Protein AF-A0A7S2AWZ8-F1 (afdb_monomer)

Mean predicted aligned error: 15.67 Å

Structure (mmCIF, N/CA/C/O backbone):
data_AF-A0A7S2AWZ8-F1
#
_entry.id   AF-A0A7S2AWZ8-F1
#
loop_
_atom_site.group_PDB
_atom_site.id
_atom_site.type_symbol
_atom_site.label_atom_id
_atom_site.label_alt_id
_atom_site.label_comp_id
_atom_site.label_asym_id
_atom_site.label_entity_id
_atom_site.label_seq_id
_atom_site.pdbx_PDB_ins_code
_atom_site.Cartn_x
_atom_site.Cartn_y
_atom_site.Cartn_z
_atom_site.occupancy
_atom_site.B_iso_or_equiv
_atom_site.auth_seq_id
_atom_site.auth_comp_id
_atom_site.auth_asym_id
_atom_site.auth_atom_id
_atom_site.pdbx_PDB_model_num
ATOM 1 N N . MET A 1 1 ? -6.004 -10.519 -21.416 1.00 31.47 1 MET A N 1
ATOM 2 C CA . MET A 1 1 ? -5.889 -9.151 -21.969 1.00 31.47 1 MET A CA 1
ATOM 3 C C . MET A 1 1 ? -4.428 -8.918 -22.309 1.00 31.47 1 MET A C 1
ATOM 5 O O . MET A 1 1 ? -3.603 -9.069 -21.420 1.00 31.47 1 MET A O 1
ATOM 9 N N . ALA A 1 2 ? -4.086 -8.626 -23.566 1.00 41.12 2 ALA A N 1
ATOM 10 C CA . ALA A 1 2 ? -2.727 -8.207 -23.896 1.00 41.12 2 ALA A CA 1
ATOM 11 C C . ALA A 1 2 ? -2.499 -6.837 -23.246 1.00 41.12 2 ALA A C 1
ATOM 13 O O . ALA A 1 2 ? -3.170 -5.872 -23.592 1.00 41.12 2 ALA A O 1
ATOM 14 N N . THR A 1 3 ? -1.600 -6.763 -22.271 1.00 52.62 3 THR A N 1
ATOM 15 C CA . THR A 1 3 ? -1.311 -5.540 -21.504 1.00 52.62 3 THR A CA 1
ATOM 16 C C . THR A 1 3 ? -0.682 -4.429 -22.352 1.00 52.62 3 THR A C 1
ATOM 18 O O . THR A 1 3 ? -0.504 -3.325 -21.852 1.00 52.62 3 THR A O 1
ATOM 21 N N . GLY A 1 4 ? -0.333 -4.706 -23.618 1.00 61.78 4 GLY A N 1
ATOM 22 C CA . GLY A 1 4 ? 0.264 -3.750 -24.558 1.00 61.78 4 GLY A CA 1
ATOM 23 C C . GLY A 1 4 ? 1.639 -3.224 -24.136 1.00 61.78 4 GLY A C 1
ATOM 24 O O . GLY A 1 4 ? 2.171 -2.333 -24.787 1.00 61.78 4 GLY A O 1
ATOM 25 N N . PHE A 1 5 ? 2.195 -3.745 -23.038 1.00 67.94 5 PHE A N 1
ATOM 26 C CA . PHE A 1 5 ? 3.445 -3.269 -22.457 1.00 67.94 5 PHE A CA 1
ATOM 27 C C . PHE A 1 5 ? 4.657 -3.753 -23.255 1.00 67.94 5 PHE A C 1
ATOM 29 O O . PHE A 1 5 ? 5.524 -2.954 -23.592 1.00 67.94 5 PHE A O 1
ATOM 36 N N . VAL A 1 6 ? 4.667 -5.042 -23.612 1.00 74.31 6 VAL A N 1
ATOM 37 C CA . VAL A 1 6 ? 5.593 -5.603 -24.601 1.00 74.31 6 VAL A CA 1
ATOM 38 C C . VAL A 1 6 ? 4.910 -5.517 -25.962 1.00 74.31 6 VAL A C 1
ATOM 40 O O . VAL A 1 6 ? 3.857 -6.125 -26.177 1.00 74.31 6 VAL A O 1
ATOM 43 N N . GLY A 1 7 ? 5.478 -4.694 -26.834 1.00 71.56 7 GLY A N 1
ATOM 44 C CA . GLY A 1 7 ? 5.044 -4.488 -28.205 1.00 71.56 7 GLY A CA 1
ATOM 45 C C . GLY A 1 7 ? 5.309 -5.702 -29.094 1.00 71.56 7 GLY A C 1
ATOM 46 O O . GLY A 1 7 ? 5.916 -6.690 -28.687 1.00 71.56 7 GLY A O 1
ATOM 47 N N . SER A 1 8 ? 4.821 -5.614 -30.326 1.00 75.06 8 SER A N 1
ATOM 48 C CA . SER A 1 8 ? 5.122 -6.560 -31.399 1.00 75.06 8 SER A CA 1
ATOM 49 C C . SER A 1 8 ? 5.875 -5.814 -32.505 1.00 75.06 8 SER A C 1
ATOM 51 O O . SER A 1 8 ? 5.514 -4.665 -32.778 1.00 75.06 8 SER A O 1
ATOM 53 N N . PRO A 1 9 ? 6.878 -6.426 -33.153 1.00 83.06 9 PRO A N 1
ATOM 54 C CA . PRO A 1 9 ? 7.327 -7.816 -32.999 1.00 83.06 9 PRO A CA 1
ATOM 55 C C . PRO A 1 9 ? 8.134 -8.069 -31.711 1.00 83.06 9 PRO A C 1
ATOM 57 O O . PRO A 1 9 ? 8.502 -7.129 -31.024 1.00 83.06 9 PRO A O 1
ATOM 60 N N . ILE A 1 10 ? 8.376 -9.336 -31.368 1.00 87.00 10 ILE A N 1
ATOM 61 C CA . ILE A 1 10 ? 9.405 -9.746 -30.400 1.00 87.00 10 ILE A CA 1
ATOM 62 C C . ILE A 1 10 ? 10.455 -10.490 -31.214 1.00 87.00 10 ILE A C 1
ATOM 64 O O . ILE A 1 10 ? 10.095 -11.388 -31.975 1.00 87.00 10 ILE A O 1
ATOM 68 N N . GLU A 1 11 ? 11.720 -10.109 -31.075 1.00 90.75 11 GLU A N 1
ATOM 69 C CA . GLU A 1 11 ? 12.812 -10.750 -31.810 1.00 90.75 11 GLU A CA 1
ATOM 70 C C . GLU A 1 11 ? 13.660 -11.602 -30.870 1.00 90.75 11 GLU A C 1
ATOM 72 O O . GLU A 1 11 ? 13.756 -11.338 -29.668 1.00 90.75 11 GLU A O 1
ATOM 77 N N . TRP A 1 12 ? 14.277 -12.636 -31.425 1.00 92.25 12 TRP A N 1
ATOM 78 C CA . TRP A 1 12 ? 15.066 -13.609 -30.688 1.00 92.25 12 TRP A CA 1
ATOM 79 C C . TRP A 1 12 ? 16.377 -13.928 -31.402 1.00 92.25 12 TRP A C 1
ATOM 81 O O . TRP A 1 12 ? 16.471 -13.807 -32.624 1.00 92.25 12 TRP A O 1
ATOM 91 N N . ARG A 1 13 ? 17.379 -14.372 -30.644 1.00 90.50 13 ARG A N 1
ATOM 92 C CA . ARG A 1 13 ? 18.623 -14.936 -31.174 1.00 90.50 13 ARG A CA 1
ATOM 93 C C . ARG A 1 13 ? 19.144 -16.070 -30.292 1.00 90.50 13 ARG A C 1
ATOM 95 O O . ARG A 1 13 ? 18.995 -16.026 -29.071 1.00 90.50 13 ARG A O 1
ATOM 102 N N . ALA A 1 14 ? 19.781 -17.063 -30.913 1.00 85.62 14 ALA A N 1
ATOM 103 C CA . ALA A 1 14 ? 20.330 -18.228 -30.218 1.00 85.62 14 ALA A CA 1
ATOM 104 C C . ALA A 1 14 ? 21.624 -17.890 -29.467 1.00 85.62 14 ALA A C 1
ATOM 106 O O . ALA A 1 14 ? 21.799 -18.285 -28.315 1.00 85.62 14 ALA A O 1
ATOM 107 N N . GLN A 1 15 ? 22.522 -17.147 -30.117 1.00 85.25 15 GLN A N 1
ATOM 108 C CA . GLN A 1 15 ? 23.772 -16.665 -29.536 1.00 85.25 15 GLN A CA 1
ATOM 109 C C . GLN A 1 15 ? 23.838 -15.136 -29.572 1.00 85.25 15 GLN A C 1
ATOM 111 O O . GLN A 1 15 ? 23.204 -14.482 -30.397 1.00 85.25 15 GLN A O 1
ATOM 116 N N . GLU A 1 16 ? 24.646 -14.545 -28.690 1.00 80.12 16 GLU A N 1
ATOM 117 C CA . GLU A 1 16 ? 24.804 -13.086 -28.599 1.00 80.12 16 GLU A CA 1
ATOM 118 C C . GLU A 1 16 ? 25.379 -12.453 -29.884 1.00 80.12 16 GLU A C 1
ATOM 120 O O . GLU A 1 16 ? 25.145 -11.274 -30.151 1.00 80.12 16 GLU A O 1
ATOM 125 N N . SER A 1 17 ? 26.102 -13.222 -30.700 1.00 83.19 17 SER A N 1
ATOM 126 C CA . SER A 1 17 ? 26.640 -12.783 -31.992 1.00 83.19 17 SER A CA 1
ATOM 127 C C . SER A 1 17 ? 25.654 -12.894 -33.156 1.00 83.19 17 SER A C 1
ATOM 129 O O . SER A 1 17 ? 25.918 -12.334 -34.220 1.00 83.19 17 SER A O 1
ATOM 131 N N . ASP A 1 18 ? 24.551 -13.623 -32.985 1.00 88.19 18 ASP A N 1
ATOM 132 C CA . ASP A 1 18 ? 23.630 -13.923 -34.078 1.00 88.19 18 ASP A CA 1
ATOM 133 C C . ASP A 1 18 ? 22.719 -12.725 -34.397 1.00 88.19 18 ASP A C 1
ATOM 135 O O . ASP A 1 18 ? 22.389 -11.929 -33.505 1.00 88.19 18 ASP A O 1
ATOM 139 N N . PRO A 1 19 ? 22.271 -12.585 -35.660 1.00 89.81 19 PRO A N 1
ATOM 140 C CA . PRO A 1 19 ? 21.278 -11.584 -36.023 1.00 89.81 19 PRO A CA 1
ATOM 141 C C . PRO A 1 19 ? 19.925 -11.888 -35.369 1.00 89.81 19 PRO A C 1
ATOM 143 O O . PRO A 1 19 ? 19.545 -13.048 -35.201 1.00 89.81 19 PRO A O 1
ATOM 146 N N . TRP A 1 20 ? 19.177 -10.832 -35.049 1.00 90.94 20 TRP A N 1
ATOM 147 C CA . TRP A 1 20 ? 17.824 -10.929 -34.504 1.00 90.94 20 TRP A CA 1
ATOM 148 C C . TRP A 1 20 ? 16.848 -11.549 -35.510 1.00 90.94 20 TRP A C 1
ATOM 150 O O . TRP A 1 20 ? 16.844 -11.200 -36.692 1.00 90.94 20 TRP A O 1
ATOM 160 N N . GLN A 1 21 ? 16.009 -12.466 -35.032 1.00 90.00 21 GLN A N 1
ATOM 161 C CA . GLN A 1 21 ? 15.044 -13.219 -35.829 1.00 90.00 21 GLN A CA 1
ATOM 162 C C . GLN A 1 21 ? 13.625 -12.985 -35.314 1.00 90.00 21 GLN A C 1
ATOM 164 O O . GLN A 1 21 ? 13.373 -13.001 -34.112 1.00 90.00 21 GLN A O 1
ATOM 169 N N . LEU A 1 22 ? 12.679 -12.815 -36.237 1.00 86.88 22 LEU A N 1
ATOM 170 C CA . LEU A 1 22 ? 11.255 -12.604 -35.937 1.00 86.88 22 LEU A CA 1
ATOM 171 C C . LEU A 1 22 ? 10.488 -13.908 -35.670 1.00 86.88 22 LEU A C 1
ATOM 173 O O . LEU A 1 22 ? 9.309 -13.877 -35.329 1.00 86.88 22 LEU A O 1
ATOM 177 N N . THR A 1 23 ? 11.133 -15.054 -35.872 1.00 84.81 23 THR A N 1
ATOM 178 C CA . THR A 1 23 ? 10.532 -16.384 -35.763 1.00 84.81 23 THR A CA 1
ATOM 179 C C . THR A 1 23 ? 11.388 -17.253 -34.859 1.00 84.81 23 THR A C 1
ATOM 181 O O . THR A 1 23 ? 12.597 -17.334 -35.062 1.00 84.81 23 THR A O 1
ATOM 184 N N . HIS A 1 24 ? 10.763 -17.921 -33.891 1.00 88.19 24 HIS A N 1
ATOM 185 C CA . HIS A 1 24 ? 11.439 -18.871 -33.017 1.00 88.19 24 HIS A CA 1
ATOM 186 C C . HIS A 1 24 ? 11.224 -20.305 -33.545 1.00 88.19 24 HIS A C 1
ATOM 188 O O . HIS A 1 24 ? 10.106 -20.615 -33.964 1.00 88.19 24 HIS A O 1
ATOM 194 N N . PRO A 1 25 ? 12.232 -21.202 -33.512 1.00 88.75 25 PRO A N 1
ATOM 195 C CA . PRO A 1 25 ? 12.078 -22.596 -33.956 1.00 88.75 25 PRO A CA 1
ATOM 196 C C . PRO A 1 25 ? 10.906 -23.341 -33.290 1.00 88.75 25 PRO A C 1
ATOM 198 O O . PRO A 1 25 ? 10.210 -24.117 -33.937 1.00 88.75 25 PRO A O 1
ATOM 201 N N . ASP A 1 26 ? 10.660 -23.049 -32.012 1.00 86.25 26 ASP A N 1
ATOM 202 C CA . ASP A 1 26 ? 9.622 -23.688 -31.185 1.00 86.25 26 ASP A CA 1
ATOM 203 C C . ASP A 1 26 ? 8.216 -23.043 -31.260 1.00 86.25 26 ASP A C 1
ATOM 205 O O . ASP A 1 26 ? 7.326 -23.427 -30.494 1.00 86.25 26 ASP A O 1
ATOM 209 N N . GLY A 1 27 ? 7.985 -22.063 -32.146 1.00 87.00 27 GLY A N 1
ATOM 210 C CA . GLY A 1 27 ? 6.661 -21.457 -32.373 1.00 87.00 27 GLY A CA 1
ATOM 211 C C . GLY A 1 27 ? 6.623 -19.930 -32.251 1.00 87.00 27 GLY A C 1
ATOM 212 O O . GLY A 1 27 ? 7.583 -19.249 -32.604 1.00 87.00 27 GLY A O 1
ATOM 213 N N . ASP A 1 28 ? 5.492 -19.379 -31.782 1.00 87.06 28 ASP A N 1
ATOM 214 C CA . ASP A 1 28 ? 5.334 -17.9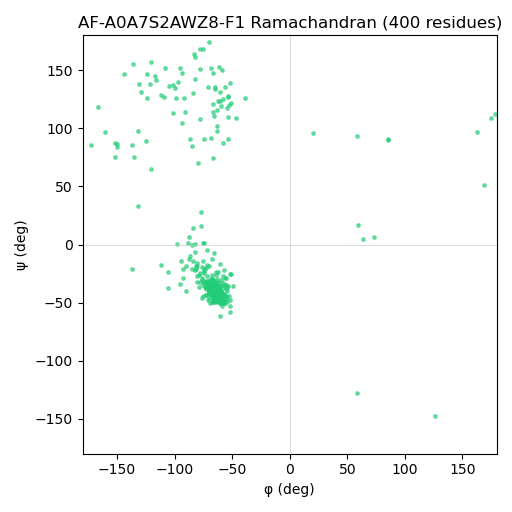29 -31.577 1.00 87.06 28 ASP A CA 1
ATOM 215 C C . ASP A 1 28 ? 6.383 -17.425 -30.563 1.00 87.06 28 ASP A C 1
ATOM 217 O O . ASP A 1 28 ? 6.360 -17.864 -29.404 1.00 87.06 28 ASP A O 1
ATOM 221 N N . PRO A 1 29 ? 7.284 -16.497 -30.954 1.00 87.06 29 PRO A N 1
ATOM 222 C CA . PRO A 1 29 ? 8.304 -15.932 -30.072 1.00 87.06 29 PRO A CA 1
ATOM 223 C C . PRO A 1 29 ? 7.743 -15.443 -28.736 1.00 87.06 29 PRO A C 1
ATOM 225 O O . PRO A 1 29 ? 8.384 -15.596 -27.698 1.00 87.06 29 PRO A O 1
ATOM 228 N N . ARG A 1 30 ? 6.521 -14.897 -28.728 1.00 85.56 30 ARG A N 1
ATOM 229 C CA . ARG A 1 30 ? 5.893 -14.404 -27.500 1.00 85.56 30 ARG A CA 1
ATOM 230 C C . ARG A 1 30 ? 5.601 -15.521 -26.504 1.00 85.56 30 ARG A C 1
ATOM 232 O O . ARG A 1 30 ? 5.875 -15.367 -25.312 1.00 85.56 30 ARG A O 1
ATOM 239 N N . ASP A 1 31 ? 5.038 -16.623 -26.983 1.00 87.44 31 ASP A N 1
ATOM 240 C CA . ASP A 1 31 ? 4.674 -17.764 -26.147 1.00 87.44 31 ASP A CA 1
ATOM 241 C C . ASP A 1 31 ? 5.919 -18.498 -25.652 1.00 87.44 31 ASP A C 1
ATOM 243 O O . ASP A 1 31 ? 5.968 -18.932 -24.499 1.00 87.44 31 ASP A O 1
ATOM 247 N N . VAL A 1 32 ? 6.946 -18.599 -26.499 1.00 90.19 32 VAL A N 1
ATOM 248 C CA . VAL A 1 32 ? 8.233 -19.187 -26.117 1.00 90.19 32 VAL A CA 1
ATOM 249 C C . VAL A 1 32 ? 8.924 -18.332 -25.056 1.00 90.19 32 VAL A C 1
ATOM 251 O O . VAL A 1 32 ? 9.311 -18.858 -24.012 1.00 90.19 32 VAL A O 1
ATOM 254 N N . MET A 1 33 ? 9.003 -17.013 -25.255 1.00 88.44 33 MET A N 1
ATOM 255 C CA . MET A 1 33 ? 9.573 -16.092 -24.269 1.00 88.44 33 MET A CA 1
ATOM 256 C C . MET A 1 33 ? 8.821 -16.157 -22.937 1.00 88.44 33 MET A C 1
ATOM 258 O O . MET A 1 33 ? 9.443 -16.177 -21.879 1.00 88.44 33 MET A O 1
ATOM 262 N N . ALA A 1 34 ? 7.486 -16.225 -22.966 1.00 88.25 34 ALA A N 1
ATOM 263 C CA . ALA A 1 34 ? 6.677 -16.330 -21.755 1.00 88.25 34 ALA A CA 1
ATOM 264 C C . ALA A 1 34 ? 6.928 -17.645 -20.993 1.00 88.25 34 ALA A C 1
ATOM 266 O O . ALA A 1 34 ? 7.010 -17.632 -19.762 1.00 88.25 34 ALA A O 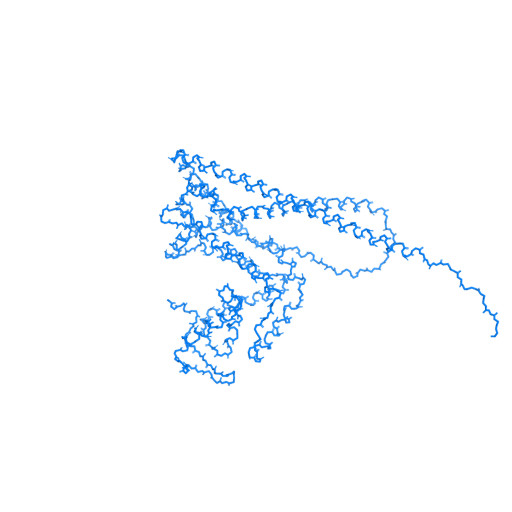1
ATOM 267 N N . LYS A 1 35 ? 7.080 -18.772 -21.705 1.00 89.62 35 LYS A N 1
ATOM 268 C CA . LYS A 1 35 ? 7.446 -20.068 -21.106 1.00 89.62 35 LYS A CA 1
ATOM 269 C C . LYS A 1 35 ? 8.848 -20.031 -20.501 1.00 89.62 35 LYS A C 1
ATOM 271 O O . LYS A 1 35 ? 9.032 -20.509 -19.385 1.00 89.62 35 LYS A O 1
ATOM 276 N N . GLU A 1 36 ? 9.807 -19.437 -21.205 1.00 88.94 36 GLU A N 1
ATOM 277 C CA . GLU A 1 36 ? 11.185 -19.310 -20.729 1.00 88.94 36 GLU A CA 1
ATOM 278 C C . GLU A 1 36 ? 11.283 -18.401 -19.499 1.00 88.94 36 GLU A C 1
ATOM 280 O O . GLU A 1 36 ? 11.919 -18.768 -18.512 1.00 88.94 36 GLU A O 1
ATOM 285 N N . LEU A 1 37 ? 10.583 -17.262 -19.511 1.00 87.62 37 LEU A N 1
ATOM 286 C CA . LEU A 1 37 ? 10.481 -16.376 -18.354 1.00 87.62 37 LEU A CA 1
ATOM 287 C C . LEU A 1 37 ? 9.909 -17.124 -17.150 1.00 87.62 37 LEU A C 1
ATOM 289 O O . LEU A 1 37 ? 10.488 -17.074 -16.071 1.00 87.62 37 LEU A O 1
ATOM 293 N N . ARG A 1 38 ? 8.809 -17.865 -17.333 1.00 85.50 38 ARG A N 1
ATOM 294 C CA . ARG A 1 38 ? 8.210 -18.667 -16.259 1.00 85.50 38 ARG A CA 1
ATOM 295 C C . ARG A 1 38 ? 9.203 -19.682 -15.691 1.00 85.50 38 ARG A C 1
ATOM 297 O O . ARG A 1 38 ? 9.382 -19.722 -14.480 1.00 85.50 38 ARG A O 1
ATOM 304 N N . ARG A 1 39 ? 9.883 -20.441 -16.553 1.00 86.50 39 ARG A N 1
ATOM 305 C CA . ARG A 1 39 ? 10.875 -21.450 -16.151 1.00 86.50 39 ARG A CA 1
ATOM 306 C C . ARG A 1 39 ? 12.019 -20.838 -15.338 1.00 86.50 39 ARG A C 1
ATOM 308 O O . ARG A 1 39 ? 12.411 -21.395 -14.319 1.00 86.50 39 ARG A O 1
ATOM 315 N N . ARG A 1 40 ? 12.556 -19.693 -15.775 1.00 84.56 40 ARG A N 1
ATOM 316 C CA . ARG A 1 40 ? 13.643 -18.995 -15.066 1.00 84.56 40 ARG A CA 1
ATOM 317 C C . ARG A 1 40 ? 13.181 -18.383 -13.747 1.00 84.56 40 ARG A C 1
ATOM 319 O O . ARG A 1 40 ? 13.924 -18.425 -12.774 1.00 84.56 40 ARG A O 1
ATOM 326 N N . MET A 1 41 ? 11.958 -17.862 -13.700 1.00 79.25 41 MET A N 1
ATOM 327 C CA . MET A 1 41 ? 11.358 -17.350 -12.468 1.00 79.25 41 MET A CA 1
ATOM 328 C C . MET A 1 41 ? 11.086 -18.470 -11.455 1.00 79.25 41 MET A C 1
ATOM 330 O O . MET A 1 41 ? 11.310 -18.273 -10.271 1.00 79.25 41 MET A O 1
ATOM 334 N N . GLU A 1 42 ? 10.670 -19.659 -11.895 1.00 80.88 42 GLU A N 1
ATOM 335 C CA . GLU A 1 42 ? 10.509 -20.831 -11.018 1.00 80.88 42 GLU A CA 1
ATOM 336 C C . GLU A 1 42 ? 11.854 -21.370 -10.499 1.00 80.88 42 GLU A C 1
ATOM 338 O O . GLU A 1 42 ? 11.915 -21.912 -9.399 1.00 80.88 42 GLU A O 1
ATOM 343 N N . ALA A 1 43 ? 12.933 -21.206 -11.272 1.00 78.31 43 ALA A N 1
ATOM 344 C CA . ALA A 1 43 ? 14.282 -21.623 -10.886 1.00 78.31 43 ALA A CA 1
ATOM 345 C C . ALA A 1 43 ? 15.011 -20.619 -9.972 1.00 78.31 43 ALA A C 1
ATOM 347 O O . ALA A 1 43 ? 15.965 -20.996 -9.295 1.00 78.31 43 ALA A O 1
ATOM 348 N N . CYS A 1 44 ? 14.599 -19.348 -9.960 1.00 67.94 44 CYS A N 1
ATOM 349 C CA . CYS A 1 44 ? 15.211 -18.315 -9.130 1.00 67.94 44 CYS A CA 1
ATOM 350 C C . CYS A 1 44 ? 14.622 -18.345 -7.705 1.00 67.94 44 CYS A C 1
ATOM 352 O O . CYS A 1 44 ? 13.395 -18.283 -7.565 1.00 67.94 44 CYS A O 1
ATOM 354 N N . PRO A 1 45 ? 15.451 -18.353 -6.640 1.00 58.34 45 PRO A N 1
ATOM 355 C CA . PRO A 1 45 ? 14.971 -18.145 -5.273 1.00 58.34 45 PRO A CA 1
ATOM 356 C C . PRO A 1 45 ? 14.159 -16.841 -5.191 1.00 58.34 45 PRO A C 1
ATOM 358 O O . PRO A 1 45 ? 14.598 -15.799 -5.682 1.00 58.34 45 PRO A O 1
ATOM 361 N N . GLY A 1 46 ? 12.938 -16.896 -4.653 1.00 57.09 46 GLY A N 1
ATOM 362 C CA . GLY A 1 46 ? 12.028 -15.745 -4.589 1.00 57.09 46 GLY A CA 1
ATOM 363 C C . GLY A 1 46 ? 11.382 -15.309 -5.919 1.00 57.09 46 GLY A C 1
ATOM 364 O O . GLY A 1 46 ? 10.678 -14.294 -5.951 1.00 57.09 46 GLY A O 1
ATOM 365 N N . GLY A 1 47 ? 11.553 -16.047 -7.022 1.00 51.06 47 GLY A N 1
ATOM 366 C CA . GLY A 1 47 ? 11.033 -15.659 -8.341 1.00 51.06 47 GLY A CA 1
ATOM 367 C C . GLY A 1 47 ? 9.501 -15.670 -8.477 1.00 51.06 47 GLY A C 1
ATOM 368 O O . GLY A 1 47 ? 8.959 -15.065 -9.391 1.00 51.06 47 GLY A O 1
ATOM 369 N N . GLY A 1 48 ? 8.753 -16.250 -7.538 1.00 53.66 48 GLY A N 1
ATOM 370 C CA . GLY A 1 48 ? 7.289 -16.102 -7.495 1.00 53.66 48 GLY A CA 1
ATOM 371 C C . GLY A 1 48 ? 6.790 -14.787 -6.874 1.00 53.66 48 GLY A C 1
ATOM 372 O O . GLY A 1 48 ? 5.615 -14.459 -7.025 1.00 53.66 48 GLY A O 1
ATOM 373 N N . SER A 1 49 ? 7.653 -14.055 -6.156 1.00 53.91 49 SER A N 1
ATOM 374 C CA . SER A 1 49 ? 7.228 -13.038 -5.173 1.00 53.91 49 SER A CA 1
ATOM 375 C C . SER A 1 49 ? 8.029 -11.725 -5.231 1.00 53.91 49 SER A C 1
ATOM 377 O O . SER A 1 49 ? 7.527 -10.685 -4.805 1.00 53.91 49 SER A O 1
ATOM 379 N N . ARG A 1 50 ? 9.248 -11.718 -5.798 1.00 62.94 50 ARG A N 1
ATOM 380 C CA . ARG A 1 50 ? 10.162 -10.560 -5.755 1.00 62.94 50 ARG A CA 1
ATOM 381 C C . ARG A 1 50 ? 10.335 -9.862 -7.104 1.00 62.94 50 ARG A C 1
ATOM 383 O O . ARG A 1 50 ? 10.765 -10.459 -8.090 1.00 62.94 50 ARG A O 1
ATOM 390 N N . PHE A 1 51 ? 10.120 -8.545 -7.118 1.00 58.75 51 PHE A N 1
ATOM 391 C CA . PHE A 1 51 ? 10.440 -7.685 -8.267 1.00 58.75 51 PHE A CA 1
ATOM 392 C C . PHE A 1 51 ? 11.945 -7.690 -8.608 1.00 58.75 51 PHE A C 1
ATOM 394 O O . PHE A 1 51 ? 12.316 -7.615 -9.780 1.00 58.75 51 PHE A O 1
ATOM 401 N N . GLY A 1 52 ? 12.813 -7.845 -7.601 1.00 62.97 52 GLY A N 1
ATOM 402 C CA . GLY A 1 52 ? 14.262 -7.970 -7.795 1.00 62.97 52 GLY A CA 1
ATOM 403 C C . GLY A 1 52 ? 14.643 -9.206 -8.617 1.00 62.97 52 GLY A C 1
ATOM 404 O O . GLY A 1 52 ? 15.350 -9.082 -9.613 1.00 62.97 52 GLY A O 1
ATOM 405 N N . ALA A 1 53 ? 14.088 -10.377 -8.280 1.00 63.41 53 ALA A N 1
ATOM 406 C CA . ALA A 1 53 ? 14.305 -11.614 -9.037 1.00 63.41 53 ALA A CA 1
ATOM 407 C C . ALA A 1 53 ? 13.826 -11.480 -10.493 1.00 63.41 53 ALA A C 1
ATOM 409 O O . ALA A 1 53 ? 14.540 -11.858 -11.421 1.00 63.41 53 ALA A O 1
ATOM 410 N N . LEU A 1 54 ? 12.663 -10.848 -10.703 1.00 69.75 54 LEU A N 1
ATOM 411 C CA . LEU A 1 54 ? 12.169 -10.533 -12.046 1.00 69.75 54 LEU A CA 1
ATOM 412 C C . LEU A 1 54 ? 13.150 -9.654 -12.832 1.00 69.75 54 LEU A C 1
ATOM 414 O O . LEU A 1 54 ? 13.379 -9.901 -14.013 1.00 69.75 54 LEU A O 1
ATOM 418 N N . SER A 1 55 ? 13.736 -8.647 -12.184 1.00 69.25 55 SER A N 1
ATOM 419 C CA . SER A 1 55 ? 14.694 -7.730 -12.813 1.00 69.25 55 SER A CA 1
ATOM 420 C C . SER A 1 55 ? 15.969 -8.453 -13.252 1.00 69.25 55 SER A C 1
ATOM 422 O O . SER A 1 55 ? 16.427 -8.250 -14.375 1.00 69.25 55 SER A O 1
ATOM 424 N N . VAL A 1 56 ? 16.498 -9.352 -12.415 1.00 70.44 56 VAL A N 1
ATOM 425 C CA . VAL A 1 56 ? 17.678 -10.173 -12.739 1.00 70.44 56 VAL A CA 1
ATOM 426 C C . VAL A 1 56 ? 17.386 -11.112 -13.910 1.00 70.44 56 VAL A C 1
ATOM 428 O O . VAL A 1 56 ? 18.128 -11.127 -14.892 1.00 70.44 56 VAL A O 1
ATOM 431 N N . VAL A 1 57 ? 16.272 -11.847 -13.848 1.00 77.69 57 VAL A N 1
ATOM 432 C CA . VAL A 1 57 ? 15.880 -12.793 -14.901 1.00 77.69 57 VAL A CA 1
ATOM 433 C C . VAL A 1 57 ? 15.639 -12.079 -16.231 1.00 77.69 57 VAL A C 1
ATOM 435 O O . VAL A 1 57 ? 16.119 -12.542 -17.264 1.00 77.69 57 VAL A O 1
ATOM 438 N N . LEU A 1 58 ? 14.932 -10.944 -16.228 1.00 82.12 58 LEU A N 1
ATOM 439 C CA . LEU A 1 58 ? 14.690 -10.166 -17.445 1.00 82.12 58 LEU A CA 1
ATOM 440 C C . LEU A 1 58 ? 15.973 -9.549 -18.009 1.00 82.12 58 LEU A C 1
ATOM 442 O O . LEU A 1 58 ? 16.115 -9.495 -19.229 1.00 82.12 58 LEU A O 1
ATOM 446 N N . SER A 1 59 ? 16.902 -9.115 -17.153 1.00 78.38 59 SER A N 1
ATOM 447 C CA . SER A 1 59 ? 18.212 -8.608 -17.577 1.00 78.38 59 SER A CA 1
ATOM 448 C C . SER A 1 59 ? 19.011 -9.688 -18.314 1.00 78.38 59 SER A C 1
ATOM 450 O O . SER A 1 59 ? 19.493 -9.452 -19.421 1.00 78.38 59 SER A O 1
ATOM 452 N N . ASP A 1 60 ? 19.063 -10.907 -17.767 1.00 81.25 60 ASP A N 1
ATOM 453 C CA . ASP A 1 60 ? 19.735 -12.045 -18.409 1.00 81.25 60 ASP A CA 1
ATOM 454 C C . ASP A 1 60 ? 19.001 -12.514 -19.684 1.00 81.25 60 ASP A C 1
ATOM 456 O O . ASP A 1 60 ? 19.620 -12.829 -20.700 1.00 81.25 60 ASP A O 1
ATOM 460 N N . MET A 1 61 ? 17.664 -12.492 -19.695 1.00 86.62 61 MET A N 1
ATOM 461 C CA . MET A 1 61 ? 16.888 -12.798 -20.903 1.00 86.62 61 MET A CA 1
ATOM 462 C C . MET A 1 61 ? 17.058 -11.750 -22.008 1.00 86.62 61 MET A C 1
ATOM 464 O O . MET A 1 61 ? 16.988 -12.105 -23.186 1.00 86.62 61 MET A O 1
ATOM 468 N N . GLY A 1 62 ? 17.313 -10.486 -21.657 1.00 86.19 62 GLY A N 1
ATOM 469 C CA . GLY A 1 62 ? 17.502 -9.384 -22.604 1.00 86.19 62 GLY A CA 1
ATOM 470 C C . GLY A 1 62 ? 18.678 -9.576 -23.568 1.00 86.19 62 GLY A C 1
ATOM 471 O O . GLY A 1 62 ? 18.729 -8.930 -24.612 1.00 86.19 62 GLY A O 1
ATOM 472 N N . PHE A 1 63 ? 19.602 -10.500 -23.277 1.00 85.50 63 PHE A N 1
ATOM 473 C CA . PHE A 1 63 ? 20.665 -10.873 -24.214 1.00 85.50 63 PHE A CA 1
ATOM 474 C C . PHE A 1 63 ? 20.173 -11.744 -25.368 1.00 85.50 63 PHE A C 1
ATOM 476 O O . PHE A 1 63 ? 20.799 -11.725 -26.423 1.00 85.50 63 PHE A O 1
ATOM 483 N N . PHE A 1 64 ? 19.077 -12.481 -25.200 1.00 89.62 64 PHE A N 1
ATOM 484 C CA . PHE A 1 64 ? 18.542 -13.410 -26.204 1.00 89.62 64 PHE A CA 1
ATOM 485 C C . PHE A 1 64 ? 17.212 -12.943 -26.794 1.00 89.62 64 PHE A C 1
ATOM 487 O O . PHE A 1 64 ? 16.820 -13.408 -27.861 1.00 89.62 64 PHE A O 1
ATOM 494 N N . TRP A 1 65 ? 16.536 -12.013 -26.119 1.00 90.62 65 TRP A N 1
ATOM 495 C CA . TRP A 1 65 ? 15.224 -11.497 -26.490 1.00 90.62 65 TRP A CA 1
ATOM 496 C C . TRP A 1 65 ? 15.254 -9.979 -26.644 1.00 90.62 65 TRP A C 1
ATOM 498 O O . TRP A 1 65 ? 15.602 -9.260 -25.708 1.00 90.62 65 TRP A O 1
ATOM 508 N N . GLN A 1 66 ? 14.816 -9.487 -27.801 1.00 88.88 66 GLN A N 1
ATOM 509 C CA . GLN A 1 66 ? 14.626 -8.065 -28.056 1.00 88.88 66 GLN A CA 1
ATOM 510 C C . GLN A 1 66 ? 13.139 -7.722 -27.952 1.00 88.88 66 GLN A C 1
ATOM 512 O O . GLN A 1 66 ? 12.302 -8.159 -28.745 1.00 88.88 66 GLN A O 1
ATOM 517 N N . MET A 1 67 ? 12.821 -6.929 -26.931 1.00 86.06 67 MET A N 1
ATOM 518 C CA . MET A 1 67 ? 11.473 -6.459 -26.631 1.00 86.06 67 MET A CA 1
ATOM 519 C C . MET A 1 67 ? 11.338 -4.992 -27.025 1.00 86.06 67 MET A C 1
ATOM 521 O O . MET A 1 67 ? 12.197 -4.172 -26.699 1.00 86.06 67 MET A O 1
ATOM 525 N N . TYR A 1 68 ? 10.223 -4.643 -27.658 1.00 83.81 68 TYR A N 1
ATOM 526 C CA . TYR A 1 68 ? 9.885 -3.252 -27.932 1.00 83.81 68 TYR A CA 1
ATOM 527 C C . TYR A 1 68 ? 8.883 -2.752 -26.908 1.00 83.81 68 TYR A C 1
ATOM 529 O O . TYR A 1 68 ? 7.881 -3.405 -26.631 1.00 83.81 68 TYR A O 1
ATOM 537 N N . THR A 1 69 ? 9.120 -1.558 -26.389 1.00 83.44 69 THR A N 1
ATOM 538 C CA . THR A 1 69 ? 8.209 -0.878 -25.466 1.00 83.44 69 THR A CA 1
ATOM 539 C C . THR A 1 69 ? 7.726 0.404 -26.145 1.00 83.44 69 THR A C 1
ATOM 541 O O . THR A 1 69 ? 8.505 1.022 -26.878 1.00 83.44 69 THR A O 1
ATOM 544 N N . PRO A 1 70 ? 6.468 0.845 -25.950 1.00 85.81 70 PRO A N 1
ATOM 545 C CA . PRO A 1 70 ? 5.995 2.082 -26.558 1.00 85.81 70 PRO A CA 1
ATOM 546 C C . PRO A 1 70 ? 6.927 3.281 -26.279 1.00 85.81 70 PRO A C 1
ATOM 548 O O . PRO A 1 70 ? 7.371 3.441 -25.137 1.00 85.81 70 PRO A O 1
ATOM 551 N N . PRO A 1 71 ? 7.198 4.164 -27.266 1.00 85.19 71 PRO A N 1
ATOM 552 C CA . PRO A 1 71 ? 8.203 5.224 -27.132 1.00 85.19 71 PRO A CA 1
ATOM 553 C C . PRO A 1 71 ? 8.007 6.131 -25.916 1.00 85.19 71 PRO A C 1
ATOM 555 O O . PRO A 1 71 ? 8.975 6.525 -25.271 1.00 85.19 71 PRO A O 1
ATOM 558 N N . TYR A 1 72 ? 6.757 6.426 -25.554 1.00 86.62 72 TYR A N 1
ATOM 559 C CA . TYR A 1 72 ? 6.455 7.251 -24.386 1.00 86.62 72 TYR A CA 1
ATOM 560 C C . TYR A 1 72 ? 6.932 6.611 -23.073 1.00 86.62 72 TYR A C 1
ATOM 562 O O . TYR A 1 72 ? 7.368 7.328 -22.180 1.00 86.62 72 TYR A O 1
ATOM 570 N N . VAL A 1 73 ? 6.906 5.278 -22.950 1.00 85.12 73 VAL A N 1
ATOM 571 C CA . VAL A 1 73 ? 7.407 4.573 -21.759 1.00 85.12 73 VAL A CA 1
ATOM 572 C C . VAL A 1 73 ? 8.926 4.677 -21.689 1.00 85.12 73 VAL A C 1
ATOM 574 O O . VAL A 1 73 ? 9.461 4.966 -20.626 1.00 85.12 73 VAL A O 1
ATOM 577 N N . ILE A 1 74 ? 9.619 4.504 -22.820 1.00 84.69 74 ILE A N 1
ATOM 578 C CA . ILE A 1 74 ? 11.084 4.633 -22.888 1.00 84.69 74 ILE A CA 1
ATOM 579 C C . ILE A 1 74 ? 11.509 6.051 -22.503 1.00 84.69 74 ILE A C 1
ATOM 581 O O . ILE A 1 74 ? 12.461 6.225 -21.744 1.00 84.69 74 ILE A O 1
ATOM 585 N N . LEU A 1 75 ? 10.792 7.064 -22.995 1.00 88.38 75 LEU A N 1
ATOM 586 C CA . LEU A 1 75 ? 11.040 8.455 -22.630 1.00 88.38 75 LEU A CA 1
ATOM 587 C C . LEU A 1 75 ? 10.817 8.691 -21.134 1.00 88.38 75 LEU A C 1
ATOM 589 O O . LEU A 1 75 ? 11.676 9.292 -20.500 1.00 88.38 75 LEU A O 1
ATOM 593 N N . LEU A 1 76 ? 9.726 8.172 -20.559 1.00 86.31 76 LEU A N 1
ATOM 594 C CA . LEU A 1 76 ? 9.461 8.282 -19.122 1.00 86.31 76 LEU A CA 1
ATOM 595 C C . LEU A 1 76 ? 10.560 7.616 -18.287 1.00 86.31 76 LEU A C 1
ATOM 597 O O . LEU A 1 76 ? 11.110 8.256 -17.395 1.00 86.31 76 LEU A O 1
ATOM 601 N N . ILE A 1 77 ? 10.927 6.372 -18.607 1.00 83.00 77 ILE A N 1
ATOM 602 C CA . ILE A 1 77 ? 12.008 5.641 -17.931 1.00 83.00 77 ILE A CA 1
ATOM 603 C C . ILE A 1 77 ? 13.305 6.448 -18.016 1.00 83.00 77 ILE A C 1
ATOM 605 O O . ILE A 1 77 ? 13.903 6.746 -16.989 1.00 83.00 77 ILE A O 1
ATOM 609 N N . ARG A 1 78 ? 13.691 6.903 -19.215 1.00 85.69 78 ARG A N 1
ATOM 610 C CA . ARG A 1 78 ? 14.888 7.732 -19.401 1.00 85.69 78 ARG A CA 1
ATOM 611 C C . ARG A 1 78 ? 14.853 8.983 -18.528 1.00 85.69 78 ARG A C 1
ATOM 613 O O . ARG A 1 78 ? 15.852 9.277 -17.887 1.00 85.69 78 ARG A O 1
ATOM 620 N N . THR A 1 79 ? 13.725 9.694 -18.477 1.00 89.75 79 THR A N 1
ATOM 621 C CA . THR A 1 79 ? 13.603 10.883 -17.624 1.00 89.75 79 THR A CA 1
ATOM 622 C C . THR A 1 79 ? 13.726 10.548 -16.139 1.00 89.75 79 THR A C 1
ATOM 624 O O . THR A 1 79 ? 14.426 11.265 -15.430 1.00 89.75 79 THR A O 1
ATOM 627 N N . PHE A 1 80 ? 13.127 9.448 -15.671 1.00 82.88 80 PHE A N 1
ATOM 628 C CA . PHE A 1 80 ? 13.241 9.025 -14.274 1.00 82.88 80 PHE A CA 1
ATOM 629 C C . PHE A 1 80 ? 14.674 8.646 -13.911 1.00 82.88 80 PHE A C 1
ATOM 631 O O . PHE A 1 80 ? 15.176 9.202 -12.945 1.00 82.88 80 PHE A O 1
ATOM 638 N N . LEU A 1 81 ? 15.364 7.828 -14.718 1.00 77.81 81 LEU A N 1
ATOM 639 C CA . LEU A 1 81 ? 16.765 7.473 -14.454 1.00 77.81 81 LEU A CA 1
ATOM 640 C C . LEU A 1 81 ? 17.675 8.706 -14.448 1.00 77.81 81 LEU A C 1
ATOM 642 O O . LEU A 1 81 ? 18.578 8.805 -13.625 1.00 77.81 81 LEU A O 1
ATOM 646 N N . THR A 1 82 ? 17.446 9.673 -15.344 1.00 82.06 82 THR A N 1
ATOM 647 C CA . THR A 1 82 ? 18.238 10.913 -15.330 1.00 82.06 82 THR A CA 1
ATOM 648 C C . THR A 1 82 ? 17.953 11.772 -14.101 1.00 82.06 82 THR A C 1
ATOM 650 O O . THR A 1 82 ? 18.882 12.344 -13.542 1.00 82.06 82 THR A O 1
ATOM 653 N N . LEU A 1 83 ? 16.691 11.869 -13.667 1.00 81.81 83 LEU A N 1
ATOM 654 C CA . LEU A 1 83 ? 16.320 12.637 -12.476 1.00 81.81 83 LEU A CA 1
ATOM 655 C C . LEU A 1 83 ? 16.816 11.961 -11.197 1.00 81.81 83 LEU A C 1
ATOM 657 O O . LEU A 1 83 ? 17.289 12.656 -10.309 1.00 81.81 83 LEU A O 1
ATOM 661 N N . GLU A 1 84 ? 16.750 10.634 -11.129 1.00 74.00 84 GLU A N 1
ATOM 662 C CA . GLU A 1 84 ? 17.313 9.818 -10.053 1.00 74.00 84 GLU A CA 1
ATOM 663 C C . GLU A 1 84 ? 18.831 9.990 -9.977 1.00 74.00 84 GLU A C 1
ATOM 665 O O . GLU A 1 84 ? 19.354 10.306 -8.914 1.00 74.00 84 GLU A O 1
ATOM 670 N N . GLY A 1 85 ? 19.531 9.904 -11.113 1.00 71.62 85 GLY A N 1
ATOM 671 C CA . GLY A 1 85 ? 20.974 10.130 -11.170 1.00 71.62 85 GLY A CA 1
ATOM 672 C C . GLY A 1 85 ? 21.378 11.541 -10.735 1.00 71.62 85 GLY A C 1
ATOM 673 O O . GLY A 1 85 ? 22.364 11.699 -10.024 1.00 71.62 85 GLY A O 1
ATOM 674 N N . ILE A 1 86 ? 20.614 12.573 -11.112 1.00 77.69 86 ILE A N 1
ATOM 675 C CA . ILE A 1 86 ? 20.850 13.947 -10.636 1.00 77.69 86 ILE A CA 1
ATOM 676 C C . ILE A 1 86 ? 20.554 14.060 -9.136 1.00 77.69 86 ILE A C 1
ATOM 678 O O . ILE A 1 86 ? 21.330 14.682 -8.415 1.00 77.69 86 ILE A O 1
ATOM 682 N N . ALA A 1 87 ? 19.455 13.469 -8.663 1.00 71.75 87 ALA A N 1
ATOM 683 C CA . ALA A 1 87 ? 19.070 13.513 -7.258 1.00 71.75 87 ALA A CA 1
ATOM 684 C C . ALA A 1 87 ? 20.119 12.837 -6.367 1.00 71.75 87 ALA A C 1
ATOM 686 O O . ALA A 1 87 ? 20.534 13.451 -5.393 1.00 71.75 87 ALA A O 1
ATOM 687 N N . GLY A 1 88 ? 20.637 11.671 -6.764 1.00 67.69 88 GLY A N 1
ATOM 688 C CA . GLY A 1 88 ? 21.702 10.969 -6.041 1.00 67.69 88 GLY A CA 1
ATOM 689 C C . GLY A 1 88 ? 23.036 11.727 -5.984 1.00 67.69 88 GLY A C 1
ATOM 690 O O . GLY A 1 88 ? 23.822 11.521 -5.070 1.00 67.69 88 GLY A O 1
ATOM 691 N N . GLN A 1 89 ? 23.308 12.641 -6.925 1.00 71.88 89 GLN A N 1
ATOM 692 C CA . GLN A 1 89 ? 24.493 13.515 -6.855 1.00 71.88 89 GLN A CA 1
ATOM 693 C C . GLN A 1 89 ? 24.310 14.695 -5.889 1.00 71.88 89 GLN A C 1
ATOM 695 O O . GLN A 1 89 ? 25.291 15.242 -5.393 1.00 71.88 89 GLN A O 1
ATOM 700 N N . VAL A 1 90 ? 23.067 15.128 -5.661 1.00 75.19 90 VAL A N 1
ATOM 701 C CA . VAL A 1 90 ? 22.740 16.258 -4.776 1.00 75.19 90 VAL A CA 1
ATOM 702 C C . VAL A 1 90 ? 22.505 15.782 -3.344 1.00 75.19 90 VAL A C 1
ATOM 704 O O . VAL A 1 90 ? 22.939 16.439 -2.401 1.00 75.19 90 VAL A O 1
ATOM 707 N N . ASP A 1 91 ? 21.827 14.649 -3.198 1.00 67.94 91 ASP A N 1
ATOM 708 C CA . ASP A 1 91 ? 21.534 13.969 -1.946 1.00 67.94 91 ASP A CA 1
ATOM 709 C C . ASP A 1 91 ? 21.889 12.481 -2.126 1.00 67.94 91 ASP A C 1
ATOM 711 O O . ASP A 1 91 ? 21.091 11.736 -2.702 1.00 67.94 91 ASP A O 1
ATOM 715 N N . PRO A 1 92 ? 23.090 12.050 -1.683 1.00 67.88 92 PRO A N 1
ATOM 716 C CA . PRO A 1 92 ? 23.556 10.664 -1.809 1.00 67.88 92 PRO A CA 1
ATOM 717 C C . PRO A 1 92 ? 22.624 9.645 -1.171 1.00 67.88 92 PRO A C 1
ATOM 719 O O . PRO A 1 92 ? 22.627 8.476 -1.542 1.00 67.88 92 PRO A O 1
ATOM 722 N N . GLU A 1 93 ? 21.802 10.101 -0.236 1.00 60.94 93 GLU A N 1
ATOM 723 C CA . GLU A 1 93 ? 20.867 9.241 0.444 1.00 60.94 93 GLU A CA 1
ATOM 724 C C . GLU A 1 93 ? 19.607 9.001 -0.376 1.00 60.94 93 GLU A C 1
ATOM 726 O O . GLU A 1 93 ? 18.826 8.132 -0.023 1.00 60.94 93 GLU A O 1
ATOM 731 N N . PHE A 1 94 ? 19.296 9.831 -1.376 1.00 65.19 94 PHE A N 1
ATOM 732 C CA . PHE A 1 94 ? 17.951 9.978 -1.943 1.00 65.19 94 PHE A CA 1
ATOM 733 C C . PHE A 1 94 ? 17.307 8.654 -2.394 1.00 65.19 94 PHE A C 1
ATOM 735 O O . PHE A 1 94 ? 17.650 8.099 -3.437 1.00 65.19 94 PHE A O 1
ATOM 742 N N . ASN A 1 95 ? 16.276 8.203 -1.670 1.00 66.81 95 ASN A N 1
ATOM 743 C CA . ASN A 1 95 ? 15.470 7.051 -2.060 1.00 66.81 95 ASN A CA 1
ATOM 744 C C . ASN A 1 95 ? 14.215 7.463 -2.852 1.00 66.81 95 ASN A C 1
ATOM 746 O O . ASN A 1 95 ? 13.190 7.888 -2.304 1.00 66.81 95 ASN A O 1
ATOM 750 N N . ILE A 1 96 ? 14.257 7.254 -4.171 1.00 69.75 96 ILE A N 1
ATOM 751 C CA . ILE A 1 96 ? 13.130 7.540 -5.069 1.00 69.75 96 ILE A CA 1
ATOM 752 C C . ILE A 1 96 ? 11.846 6.785 -4.686 1.00 69.75 96 ILE A C 1
ATOM 754 O O . ILE A 1 96 ? 10.743 7.316 -4.858 1.00 69.75 96 ILE A O 1
ATOM 758 N N . TYR A 1 97 ? 11.958 5.569 -4.144 1.00 69.12 97 TYR A N 1
ATOM 759 C CA . TYR A 1 97 ? 10.801 4.746 -3.797 1.00 69.12 97 TYR A CA 1
ATOM 760 C C . TYR A 1 97 ? 10.029 5.326 -2.618 1.00 69.12 97 TYR A C 1
ATOM 762 O O . TYR A 1 97 ? 8.799 5.362 -2.652 1.00 69.12 97 TYR A O 1
ATOM 770 N N . GLU A 1 98 ? 10.727 5.837 -1.609 1.00 69.12 98 GLU A N 1
ATOM 771 C CA . GLU A 1 98 ? 10.110 6.460 -0.438 1.00 69.12 98 GLU A CA 1
ATOM 772 C C . GLU A 1 98 ? 9.369 7.746 -0.795 1.00 69.12 98 GLU A C 1
ATOM 774 O O . GLU A 1 98 ? 8.242 7.969 -0.349 1.00 69.12 98 GLU A O 1
ATOM 779 N N . VAL A 1 99 ? 9.958 8.559 -1.673 1.00 73.06 99 VAL A N 1
ATOM 780 C CA . VAL A 1 99 ? 9.337 9.798 -2.157 1.00 73.06 99 VAL A CA 1
ATOM 781 C C . VAL A 1 99 ? 8.124 9.503 -3.045 1.00 73.06 99 VAL A C 1
ATOM 783 O O . VAL A 1 99 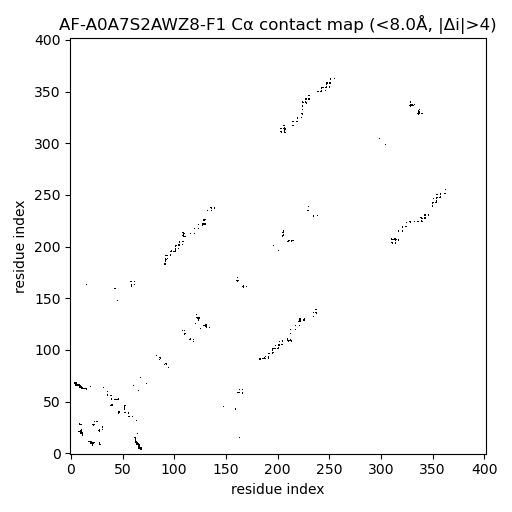? 7.115 10.213 -2.993 1.00 73.06 99 VAL A O 1
ATOM 786 N N . ALA A 1 100 ? 8.178 8.437 -3.847 1.00 75.56 100 ALA A N 1
ATOM 787 C CA . ALA A 1 100 ? 7.090 8.048 -4.739 1.00 75.56 100 ALA A CA 1
ATOM 788 C C . ALA A 1 100 ? 5.957 7.285 -4.029 1.00 75.56 100 ALA A C 1
ATOM 790 O O . ALA A 1 100 ? 4.804 7.349 -4.472 1.00 75.56 100 ALA A O 1
ATOM 791 N N . LEU A 1 101 ? 6.244 6.579 -2.930 1.00 77.12 101 LEU A N 1
ATOM 792 C CA . LEU A 1 101 ? 5.295 5.697 -2.247 1.00 77.12 101 LEU A CA 1
ATOM 793 C C . LEU A 1 101 ? 3.979 6.396 -1.854 1.00 77.12 101 LEU A C 1
ATOM 795 O O . LEU A 1 101 ? 2.913 5.856 -2.169 1.00 77.12 101 LEU A O 1
ATOM 799 N N . PRO A 1 102 ? 3.974 7.603 -1.253 1.00 78.25 102 PRO A N 1
ATOM 800 C CA . PRO A 1 102 ? 2.736 8.301 -0.919 1.00 78.25 102 PRO A CA 1
ATOM 801 C C . PRO A 1 102 ? 1.860 8.557 -2.144 1.00 78.25 102 PRO A C 1
ATOM 803 O O . PRO A 1 102 ? 0.634 8.468 -2.059 1.00 78.25 102 PRO A O 1
ATOM 806 N N . TRP A 1 103 ? 2.476 8.865 -3.286 1.00 79.50 103 TRP A N 1
ATOM 807 C CA . TRP A 1 103 ? 1.770 9.091 -4.542 1.00 79.50 103 TRP A CA 1
ATOM 808 C C . TRP A 1 103 ? 1.238 7.786 -5.135 1.00 79.50 103 TRP A C 1
ATOM 810 O O . TRP A 1 103 ? 0.078 7.724 -5.551 1.00 79.50 103 TRP A O 1
ATOM 820 N N . ALA A 1 104 ? 2.050 6.727 -5.114 1.00 80.06 104 ALA A N 1
ATOM 821 C CA . ALA A 1 104 ? 1.655 5.398 -5.564 1.00 80.06 104 ALA A CA 1
ATOM 822 C C . ALA A 1 104 ? 0.443 4.881 -4.773 1.00 80.06 104 ALA A C 1
ATOM 824 O O . ALA A 1 104 ? -0.564 4.489 -5.369 1.00 80.06 104 ALA A O 1
ATOM 825 N N . VAL A 1 105 ? 0.481 4.988 -3.440 1.00 80.94 105 VAL A N 1
ATOM 826 C CA . VAL A 1 105 ? -0.637 4.627 -2.555 1.00 80.94 105 VAL A CA 1
ATOM 827 C C . VAL A 1 105 ? -1.863 5.493 -2.848 1.00 80.94 105 VAL A C 1
ATOM 829 O O . VAL A 1 105 ? -2.965 4.966 -3.014 1.00 80.94 105 VAL A O 1
ATOM 832 N N . GLN A 1 106 ? -1.695 6.814 -2.995 1.00 83.81 106 GLN A N 1
ATOM 833 C CA . GLN A 1 106 ? -2.812 7.705 -3.328 1.00 83.81 106 GLN A CA 1
ATOM 834 C C . GLN A 1 106 ? -3.501 7.316 -4.639 1.00 83.81 106 GLN A C 1
ATOM 836 O O . GLN A 1 106 ? -4.735 7.303 -4.720 1.00 83.81 106 GLN A O 1
ATOM 841 N N . ARG A 1 107 ? -2.712 6.995 -5.668 1.00 85.06 107 ARG A N 1
ATOM 842 C CA . ARG A 1 107 ? -3.210 6.608 -6.988 1.00 85.06 107 ARG A CA 1
ATOM 843 C C . ARG A 1 107 ? -3.876 5.235 -6.975 1.00 85.06 107 ARG A C 1
ATOM 845 O O . ARG A 1 107 ? -4.922 5.095 -7.617 1.00 85.06 107 ARG A O 1
ATOM 852 N N . ALA A 1 108 ? -3.307 4.269 -6.251 1.00 84.94 108 ALA A N 1
ATOM 853 C CA . ALA A 1 108 ? -3.853 2.921 -6.086 1.00 84.94 108 ALA A CA 1
ATOM 854 C C . ALA A 1 108 ? -5.225 2.950 -5.394 1.00 84.94 108 ALA A C 1
ATOM 856 O O . ALA A 1 108 ? -6.165 2.290 -5.831 1.00 84.94 108 ALA A O 1
ATOM 857 N N . LEU A 1 109 ? -5.379 3.803 -4.379 1.00 86.81 109 LEU A N 1
ATOM 858 C CA . LEU A 1 109 ? -6.630 3.983 -3.632 1.00 86.81 109 LEU A CA 1
ATOM 859 C C . LEU A 1 109 ? -7.643 4.918 -4.315 1.00 86.81 109 LEU A C 1
ATOM 861 O O . LEU A 1 109 ? -8.735 5.149 -3.792 1.00 86.81 109 LEU A O 1
ATOM 865 N N . SER A 1 110 ? -7.294 5.456 -5.485 1.00 88.56 110 SER A N 1
ATOM 866 C CA . SER A 1 110 ? -8.120 6.373 -6.276 1.00 88.56 110 SER A CA 1
ATOM 867 C C . SER A 1 110 ? -8.411 5.798 -7.672 1.00 88.56 110 SER A C 1
ATOM 869 O O . SER A 1 110 ? -7.947 6.353 -8.676 1.00 88.56 110 SER A O 1
ATOM 871 N N . PRO A 1 111 ? -9.149 4.677 -7.790 1.00 88.88 111 PRO A N 1
ATOM 872 C CA . PRO A 1 111 ? -9.477 4.107 -9.089 1.00 88.88 111 PRO A CA 1
ATOM 873 C C . PRO A 1 111 ? -10.373 5.064 -9.887 1.00 88.88 111 PRO A C 1
ATOM 875 O O . PRO A 1 111 ? -11.354 5.595 -9.372 1.00 88.88 111 PRO A O 1
ATOM 878 N N . SER A 1 112 ? -10.043 5.270 -11.164 1.00 84.94 112 SER A N 1
ATOM 879 C CA . SER A 1 112 ? -10.810 6.126 -12.082 1.00 84.94 112 SER A CA 1
ATOM 880 C C . SER A 1 112 ? -11.867 5.357 -12.879 1.00 84.94 112 SER A C 1
ATOM 882 O O . SER A 1 112 ? -12.816 5.953 -13.379 1.00 84.94 112 SER A O 1
ATOM 884 N N . THR A 1 113 ? -11.718 4.035 -13.009 1.00 89.75 113 THR A N 1
ATOM 885 C CA . THR A 1 113 ? -12.628 3.177 -13.776 1.00 89.75 113 THR A CA 1
ATOM 886 C C . THR A 1 113 ? -13.694 2.548 -12.878 1.00 89.75 113 THR A C 1
ATOM 888 O O . THR A 1 113 ? -13.465 2.284 -11.692 1.00 89.75 113 THR A O 1
ATOM 891 N N . ALA A 1 114 ? -14.866 2.254 -13.452 1.00 90.25 114 ALA A N 1
ATOM 892 C CA . ALA A 1 114 ? -15.937 1.553 -12.740 1.00 90.25 114 ALA A CA 1
ATOM 893 C C . ALA A 1 114 ? -15.499 0.149 -12.292 1.00 90.25 114 ALA A C 1
ATOM 895 O O . ALA A 1 114 ? -15.780 -0.246 -11.163 1.00 90.25 114 ALA A O 1
ATOM 896 N N . SER A 1 115 ? -14.754 -0.567 -13.144 1.00 92.12 115 SER A N 1
ATOM 897 C CA . SER A 1 115 ? -14.175 -1.869 -12.799 1.00 92.12 115 SER A CA 1
ATOM 898 C C . SER A 1 115 ? -13.217 -1.757 -11.615 1.00 92.12 115 SER A C 1
ATOM 900 O O . SER A 1 115 ? -13.398 -2.469 -10.638 1.00 92.12 115 SER A O 1
ATOM 902 N N . GLY A 1 116 ? -12.260 -0.821 -11.646 1.00 88.06 116 GLY A N 1
ATOM 903 C CA . GLY A 1 116 ? -11.299 -0.652 -10.551 1.00 88.06 116 GLY A CA 1
ATOM 904 C C . GLY A 1 116 ? -11.960 -0.229 -9.237 1.00 88.06 116 GLY A C 1
ATOM 905 O O . GLY A 1 116 ? -11.535 -0.643 -8.166 1.00 88.06 116 GLY A O 1
ATOM 906 N N . THR A 1 117 ? -13.043 0.549 -9.315 1.00 90.69 117 THR A N 1
ATOM 907 C CA . THR A 1 117 ? -13.858 0.926 -8.150 1.00 90.69 117 THR A CA 1
ATOM 908 C C . THR A 1 117 ? -14.526 -0.286 -7.504 1.00 90.69 117 THR A C 1
ATOM 910 O O . THR A 1 117 ? -14.535 -0.380 -6.279 1.00 90.69 117 THR A O 1
ATOM 913 N N . ARG A 1 118 ? -15.070 -1.210 -8.310 1.00 90.75 118 ARG A N 1
ATOM 914 C CA . ARG A 1 118 ? -15.650 -2.469 -7.816 1.00 90.75 118 ARG A CA 1
ATOM 915 C C . ARG A 1 118 ? -14.569 -3.363 -7.231 1.00 90.75 118 ARG A C 1
ATOM 917 O O . ARG A 1 118 ? -14.670 -3.717 -6.072 1.00 90.75 118 ARG A O 1
ATOM 924 N N . THR A 1 119 ? -13.473 -3.581 -7.956 1.00 91.00 119 THR A N 1
ATOM 925 C CA . THR A 1 119 ? -12.345 -4.389 -7.472 1.00 91.00 119 THR A CA 1
ATOM 926 C C . THR A 1 119 ? -11.797 -3.889 -6.133 1.00 91.00 119 THR A C 1
ATOM 928 O O . THR A 1 119 ? -11.591 -4.694 -5.236 1.00 91.00 119 THR A O 1
ATOM 931 N N . LEU A 1 120 ? -11.618 -2.572 -5.958 1.00 91.00 120 LEU A N 1
ATOM 932 C CA . LEU A 1 120 ? -11.161 -1.999 -4.684 1.00 91.00 120 LEU A CA 1
ATOM 933 C C . LEU A 1 120 ? -12.183 -2.182 -3.551 1.00 91.00 120 LEU A C 1
ATOM 935 O O . LEU A 1 120 ? -11.815 -2.332 -2.388 1.00 91.00 120 LEU A O 1
ATOM 939 N N . ARG A 1 121 ? -13.480 -2.131 -3.866 1.00 92.12 121 ARG A N 1
ATOM 940 C CA . ARG A 1 121 ? -14.530 -2.404 -2.883 1.00 92.12 121 ARG A CA 1
ATOM 941 C C . ARG A 1 121 ? -14.523 -3.879 -2.496 1.00 92.12 121 ARG A C 1
ATOM 943 O O . ARG A 1 121 ? -14.474 -4.164 -1.308 1.00 92.12 121 ARG A O 1
ATOM 950 N N . ASP A 1 122 ? -14.521 -4.769 -3.477 1.00 91.62 122 ASP A N 1
ATOM 951 C CA . ASP A 1 122 ? -14.606 -6.219 -3.299 1.00 91.62 122 ASP A CA 1
ATOM 952 C C . ASP A 1 122 ? -13.329 -6.799 -2.676 1.00 91.62 122 ASP A C 1
ATOM 954 O O . ASP A 1 122 ? -13.354 -7.896 -2.131 1.00 91.62 122 ASP A O 1
ATOM 958 N N . SER A 1 123 ? -12.205 -6.074 -2.715 1.00 89.19 123 SER A N 1
ATOM 959 C CA . SER A 1 123 ? -10.994 -6.448 -1.977 1.00 89.19 123 SER A CA 1
ATOM 960 C C . SER A 1 123 ? -11.063 -6.107 -0.487 1.00 89.19 123 SER A C 1
ATOM 962 O O . SER A 1 123 ? -10.341 -6.702 0.304 1.00 89.19 123 SER A O 1
ATOM 964 N N . LEU A 1 124 ? -11.882 -5.123 -0.095 1.00 90.06 124 LEU A N 1
ATOM 965 C CA . LEU A 1 124 ? -11.960 -4.627 1.288 1.00 90.06 124 LEU A CA 1
ATOM 966 C C . LEU A 1 124 ? -13.227 -5.094 2.011 1.00 90.06 124 LEU A C 1
ATOM 968 O O . LEU A 1 124 ? -13.204 -5.361 3.213 1.00 90.06 124 LEU A O 1
ATOM 972 N N . LEU A 1 125 ? -14.344 -5.157 1.290 1.00 93.06 125 LEU A N 1
ATOM 973 C CA . LEU A 1 125 ? -15.668 -5.462 1.809 1.00 93.06 125 LEU A CA 1
ATOM 974 C C . LEU A 1 125 ? -16.271 -6.648 1.070 1.00 93.06 125 LEU A C 1
ATOM 976 O O . LEU A 1 125 ? -16.057 -6.841 -0.119 1.00 93.06 125 LEU A O 1
ATOM 980 N N . THR A 1 126 ? -17.055 -7.433 1.791 1.00 92.69 126 THR A N 1
ATOM 981 C CA . THR A 1 126 ? -17.978 -8.417 1.216 1.00 92.69 126 THR A CA 1
ATOM 982 C C . THR A 1 126 ? -19.243 -7.729 0.689 1.00 92.69 126 THR A C 1
ATOM 984 O O . THR A 1 126 ? -19.527 -6.580 1.045 1.00 92.69 126 THR A O 1
ATOM 987 N N . ASP A 1 127 ? -20.070 -8.449 -0.073 1.00 89.75 127 ASP A N 1
ATOM 988 C CA . ASP A 1 127 ? -21.383 -7.957 -0.530 1.00 89.75 127 ASP A CA 1
ATOM 989 C C . ASP A 1 127 ? -22.294 -7.519 0.630 1.00 89.75 127 ASP A C 1
ATOM 991 O O . ASP A 1 127 ? -23.098 -6.596 0.500 1.00 89.75 127 ASP A O 1
ATOM 995 N N . ALA A 1 128 ? -22.118 -8.130 1.806 1.00 89.44 128 ALA A N 1
ATOM 996 C CA . ALA A 1 128 ? -22.825 -7.787 3.037 1.00 89.44 128 ALA A CA 1
ATOM 997 C C . ALA A 1 128 ? -22.191 -6.613 3.815 1.00 89.44 128 ALA A C 1
ATOM 999 O O . ALA A 1 128 ? -22.501 -6.428 4.991 1.00 89.44 128 ALA A O 1
ATOM 1000 N N . ASN A 1 129 ? -21.287 -5.841 3.200 1.00 92.56 129 ASN A N 1
ATOM 1001 C CA . ASN A 1 129 ? -20.530 -4.740 3.812 1.00 92.56 129 ASN A CA 1
ATOM 1002 C C . ASN A 1 129 ? -19.652 -5.134 5.013 1.00 92.56 129 ASN A C 1
ATOM 1004 O O . ASN A 1 129 ? -19.222 -4.261 5.772 1.00 92.56 129 ASN A O 1
ATOM 1008 N N . ARG A 1 130 ? -19.359 -6.425 5.201 1.00 91.81 130 ARG A N 1
ATOM 1009 C CA . ARG A 1 130 ? -18.422 -6.876 6.240 1.00 91.81 130 ARG A CA 1
ATOM 1010 C C . ARG A 1 130 ? -16.997 -6.743 5.743 1.00 91.81 130 ARG A C 1
ATOM 1012 O O . ARG A 1 130 ? -16.736 -7.025 4.574 1.00 91.81 130 ARG A O 1
ATOM 1019 N N . PHE A 1 131 ? -16.101 -6.348 6.633 1.00 92.12 131 PHE A N 1
ATOM 1020 C CA . PHE A 1 131 ? -14.679 -6.254 6.337 1.00 92.12 131 PHE A CA 1
ATOM 1021 C C . PHE A 1 131 ? -14.057 -7.647 6.195 1.00 92.12 131 PHE A C 1
ATOM 1023 O O . PHE A 1 131 ? -14.340 -8.532 7.001 1.00 92.12 131 PHE A O 1
ATOM 1030 N N . GLN A 1 132 ? -13.230 -7.839 5.169 1.00 90.94 132 GLN A N 1
ATOM 1031 C CA . GLN A 1 132 ? -12.574 -9.120 4.900 1.00 90.94 132 GLN A CA 1
ATOM 1032 C C . GLN A 1 132 ? -11.263 -9.232 5.686 1.00 90.94 132 GLN A C 1
ATOM 1034 O O . GLN A 1 132 ? -10.207 -8.822 5.208 1.00 90.94 132 GLN A O 1
ATOM 1039 N N . TRP A 1 133 ? -11.334 -9.778 6.900 1.00 87.81 133 TRP A N 1
ATOM 1040 C CA . TRP A 1 133 ? -10.155 -9.967 7.750 1.00 87.81 133 TRP A CA 1
ATOM 1041 C C . TRP A 1 133 ? -9.174 -11.003 7.203 1.00 87.81 133 TRP A C 1
ATOM 1043 O O . TRP A 1 133 ? -7.974 -10.758 7.264 1.00 87.81 133 TRP A O 1
ATOM 1053 N N . ASP A 1 134 ? -9.677 -12.070 6.580 1.00 87.56 134 ASP A N 1
ATOM 1054 C CA . ASP A 1 134 ? -8.857 -13.141 5.997 1.00 87.56 134 ASP A CA 1
ATOM 1055 C C . ASP A 1 134 ? -7.816 -12.581 5.014 1.00 87.56 134 ASP A C 1
ATOM 1057 O O . ASP A 1 134 ? -6.648 -12.937 5.054 1.00 87.56 134 ASP A O 1
ATOM 1061 N N . ARG A 1 135 ? -8.198 -11.580 4.209 1.00 85.94 135 ARG A N 1
ATOM 1062 C CA . ARG A 1 135 ? -7.283 -10.901 3.275 1.00 85.94 135 ARG A CA 1
ATOM 1063 C C . ARG A 1 135 ? -6.164 -10.142 3.978 1.00 85.94 135 ARG A C 1
ATOM 1065 O O . ARG A 1 135 ? -5.066 -10.035 3.447 1.00 85.94 135 ARG A O 1
ATOM 1072 N N . VAL A 1 136 ? -6.451 -9.552 5.136 1.00 84.12 136 VAL A N 1
ATOM 1073 C CA . VAL A 1 136 ? -5.433 -8.859 5.934 1.00 84.12 136 VAL A CA 1
ATOM 1074 C C . VAL A 1 136 ? -4.482 -9.875 6.555 1.00 84.12 136 VAL A C 1
ATOM 1076 O O . VAL A 1 136 ? -3.288 -9.606 6.620 1.00 84.12 136 VAL A O 1
ATOM 1079 N N . GLU A 1 137 ? -4.991 -11.027 6.984 1.00 84.75 137 GLU A N 1
ATOM 1080 C CA . GLU A 1 137 ? -4.174 -12.122 7.509 1.00 84.75 137 GLU A CA 1
ATOM 1081 C C . GLU A 1 137 ? -3.261 -12.695 6.421 1.00 84.75 137 GLU A C 1
ATOM 1083 O O . GLU A 1 137 ? -2.050 -12.704 6.630 1.00 84.75 137 GLU A O 1
ATOM 1088 N N . ASP A 1 138 ? -3.798 -13.000 5.234 1.00 85.31 138 ASP A N 1
ATOM 1089 C CA . ASP A 1 138 ? -3.023 -13.433 4.061 1.00 85.31 138 ASP A CA 1
ATOM 1090 C C . ASP A 1 138 ? -1.882 -12.447 3.744 1.00 85.31 138 ASP A C 1
ATOM 1092 O O . ASP A 1 138 ? -0.744 -12.837 3.483 1.00 85.31 138 ASP A O 1
ATOM 1096 N N . LEU A 1 139 ? -2.173 -11.139 3.780 1.00 82.56 139 LEU A N 1
ATOM 1097 C CA . LEU A 1 139 ? -1.182 -10.095 3.511 1.00 82.56 139 LEU A CA 1
ATOM 1098 C C . LEU A 1 139 ? -0.118 -9.993 4.611 1.00 82.56 139 LEU A C 1
ATOM 1100 O O . LEU A 1 139 ? 1.054 -9.785 4.303 1.00 82.56 139 LEU A O 1
ATOM 1104 N N . LEU A 1 140 ? -0.503 -10.110 5.884 1.00 81.00 140 LEU A N 1
ATOM 1105 C CA . LEU A 1 140 ? 0.438 -10.073 7.007 1.00 81.00 140 LEU A CA 1
ATOM 1106 C C . LEU A 1 140 ? 1.337 -11.312 7.029 1.00 81.00 140 LEU A C 1
ATOM 1108 O O . LEU A 1 140 ? 2.521 -11.192 7.341 1.00 81.00 140 LEU A O 1
ATOM 1112 N N . GLU A 1 141 ? 0.793 -12.482 6.702 1.00 83.69 141 GLU A N 1
ATOM 1113 C CA . GLU A 1 141 ? 1.556 -13.720 6.568 1.00 83.69 141 GLU A CA 1
ATOM 1114 C C . GLU A 1 141 ? 2.539 -13.626 5.402 1.00 83.69 141 GLU A C 1
ATOM 1116 O O . GLU A 1 141 ? 3.730 -13.871 5.595 1.00 83.69 141 GLU A O 1
ATOM 1121 N N . ALA A 1 142 ? 2.085 -13.150 4.238 1.00 78.44 142 ALA A N 1
ATOM 1122 C CA . ALA A 1 142 ? 2.953 -12.911 3.091 1.00 78.44 142 ALA A CA 1
ATOM 1123 C C . ALA A 1 142 ? 4.095 -11.936 3.422 1.00 78.44 142 ALA A C 1
ATOM 1125 O O . ALA A 1 142 ? 5.238 -12.200 3.063 1.00 78.44 142 ALA A O 1
ATOM 1126 N N . GLN A 1 143 ? 3.822 -10.849 4.154 1.00 76.62 143 GLN A N 1
ATOM 1127 C CA . GLN A 1 143 ? 4.868 -9.914 4.582 1.00 76.62 143 GLN A CA 1
ATOM 1128 C C . GLN A 1 143 ? 5.886 -10.539 5.542 1.00 76.62 143 GLN A C 1
ATOM 1130 O O . GLN A 1 143 ? 7.069 -10.221 5.462 1.00 76.62 143 GLN A O 1
ATOM 1135 N N . ARG A 1 144 ? 5.455 -11.409 6.463 1.00 77.44 144 ARG A N 1
ATOM 1136 C CA . ARG A 1 144 ? 6.384 -12.099 7.374 1.00 77.44 144 ARG A CA 1
ATOM 1137 C C . ARG A 1 144 ? 7.234 -13.117 6.638 1.00 77.44 144 ARG A C 1
ATOM 1139 O O . ARG A 1 144 ? 8.442 -13.115 6.826 1.00 77.44 144 ARG A O 1
ATOM 1146 N N . ALA A 1 145 ? 6.611 -13.926 5.784 1.00 75.31 145 ALA A N 1
ATOM 1147 C CA . ALA A 1 145 ? 7.322 -14.876 4.940 1.00 75.31 145 ALA A CA 1
ATOM 1148 C C . ALA A 1 145 ? 8.364 -14.156 4.072 1.00 75.31 145 ALA A C 1
ATOM 1150 O O . ALA A 1 145 ? 9.502 -14.601 4.000 1.00 75.31 145 ALA A O 1
ATOM 1151 N N . GLN A 1 146 ? 8.005 -12.998 3.501 1.00 66.38 146 GLN A N 1
ATOM 1152 C CA . GLN A 1 146 ? 8.942 -12.141 2.772 1.00 66.38 146 GLN A CA 1
ATOM 1153 C C . GLN A 1 146 ? 10.103 -11.676 3.657 1.00 66.38 146 GLN A C 1
ATOM 1155 O O . GLN A 1 146 ? 11.248 -11.876 3.279 1.00 66.38 146 GLN A O 1
ATOM 1160 N N . ALA A 1 147 ? 9.834 -11.131 4.846 1.00 68.00 147 ALA A N 1
ATOM 1161 C CA . ALA A 1 147 ? 10.885 -10.652 5.746 1.00 68.00 147 ALA A CA 1
ATOM 1162 C C . ALA A 1 147 ? 11.827 -11.772 6.236 1.00 68.00 147 ALA A C 1
ATOM 1164 O O . ALA A 1 147 ? 13.027 -11.555 6.381 1.00 68.00 147 ALA A O 1
ATOM 1165 N N . GLU A 1 148 ? 11.299 -12.972 6.488 1.00 70.12 148 GLU A N 1
ATOM 1166 C CA . GLU A 1 148 ? 12.093 -14.149 6.863 1.00 70.12 148 GLU A CA 1
ATOM 1167 C C . GLU A 1 148 ? 12.952 -14.651 5.692 1.00 70.12 148 GLU A C 1
ATOM 1169 O O . GLU A 1 148 ? 14.120 -14.994 5.875 1.00 70.12 148 GLU A O 1
ATOM 1174 N N . GLU A 1 149 ? 12.393 -14.669 4.481 1.00 62.84 149 GLU A N 1
ATOM 1175 C CA . GLU A 1 149 ? 13.113 -15.031 3.261 1.00 62.84 149 GLU A CA 1
ATOM 1176 C C . GLU A 1 149 ? 14.166 -13.971 2.891 1.00 62.84 149 GLU A C 1
ATOM 1178 O O . GLU A 1 149 ? 15.209 -14.308 2.332 1.00 62.84 149 GLU A O 1
ATOM 1183 N N . ASP A 1 150 ? 13.919 -12.688 3.174 1.00 56.22 150 ASP A N 1
ATOM 1184 C CA . ASP A 1 150 ? 14.880 -11.594 2.975 1.00 56.22 150 ASP A CA 1
ATOM 1185 C C . ASP A 1 150 ? 16.071 -11.777 3.926 1.00 56.22 150 ASP A C 1
ATOM 1187 O O . ASP A 1 150 ? 17.209 -11.854 3.470 1.00 56.22 150 ASP A O 1
ATOM 1191 N N . ALA A 1 151 ? 15.807 -11.998 5.219 1.00 60.28 151 ALA A N 1
ATOM 1192 C CA . ALA A 1 151 ? 16.846 -12.239 6.221 1.00 60.28 151 ALA A CA 1
ATOM 1193 C C . ALA A 1 151 ? 17.693 -13.492 5.927 1.00 60.28 151 ALA A C 1
ATOM 1195 O O . ALA A 1 151 ? 18.894 -13.503 6.182 1.00 60.28 151 ALA A O 1
ATOM 1196 N N . ARG A 1 152 ? 17.086 -14.551 5.373 1.00 59.69 152 ARG A N 1
ATOM 1197 C CA . ARG A 1 152 ? 17.807 -15.774 4.986 1.00 59.69 152 ARG A CA 1
ATOM 1198 C C . ARG A 1 152 ? 18.699 -15.574 3.756 1.00 59.69 152 ARG A C 1
ATOM 1200 O O . ARG A 1 152 ? 19.735 -16.220 3.651 1.00 59.69 152 ARG A O 1
ATOM 1207 N N . LEU A 1 153 ? 18.291 -14.723 2.816 1.00 49.81 153 LEU A N 1
ATOM 1208 C CA . LEU A 1 153 ? 18.984 -14.536 1.537 1.00 49.81 153 LEU A CA 1
ATOM 1209 C C . LEU A 1 153 ? 19.982 -13.368 1.541 1.00 49.81 153 LEU A C 1
ATOM 1211 O O . LEU A 1 153 ? 20.843 -13.331 0.667 1.00 49.81 153 LEU A O 1
ATOM 1215 N N . GLU A 1 154 ? 19.946 -12.470 2.532 1.00 50.69 154 GLU A N 1
ATOM 1216 C CA . GLU A 1 154 ? 21.060 -11.546 2.813 1.00 50.69 154 GLU A CA 1
ATOM 1217 C C . GLU A 1 154 ? 22.364 -12.301 3.149 1.00 50.69 154 GLU A C 1
ATOM 1219 O O . GLU A 1 154 ? 23.448 -11.844 2.792 1.00 50.69 154 GLU A O 1
ATOM 1224 N N . GLU A 1 155 ? 22.272 -13.496 3.748 1.00 43.00 155 GLU A N 1
ATOM 1225 C CA . GLU A 1 155 ? 23.420 -14.391 3.985 1.00 43.00 155 GLU A CA 1
ATOM 1226 C C . GLU A 1 155 ? 23.824 -15.218 2.747 1.00 43.00 155 GLU A C 1
ATOM 1228 O O . GLU A 1 155 ? 24.941 -15.731 2.680 1.00 43.00 155 GLU A O 1
ATOM 1233 N N . GLU A 1 156 ? 22.942 -15.346 1.752 1.00 42.00 156 GLU A N 1
ATOM 1234 C CA . GLU A 1 156 ? 23.046 -16.325 0.661 1.00 42.00 156 GLU A CA 1
ATOM 1235 C C . GLU A 1 156 ? 22.820 -15.673 -0.714 1.00 42.00 156 GLU A C 1
ATOM 1237 O O . GLU A 1 156 ? 22.263 -16.300 -1.616 1.00 42.00 156 GLU A O 1
ATOM 1242 N N . CYS A 1 157 ? 23.228 -14.406 -0.893 1.00 34.44 157 CYS A N 1
ATOM 1243 C CA . CYS A 1 157 ? 23.146 -13.697 -2.175 1.00 34.44 157 CYS A CA 1
ATOM 1244 C C . CYS A 1 157 ? 24.098 -14.330 -3.205 1.00 34.44 157 CYS A C 1
ATOM 1246 O O . CYS A 1 157 ? 25.157 -13.810 -3.551 1.00 34.44 157 CYS A O 1
ATOM 1248 N N . ILE A 1 158 ? 23.704 -15.494 -3.706 1.00 41.59 158 ILE A N 1
ATOM 1249 C CA . ILE A 1 158 ? 24.201 -16.091 -4.927 1.00 41.59 158 ILE A CA 1
ATOM 1250 C C . ILE A 1 158 ? 23.356 -15.448 -6.018 1.00 41.59 158 ILE A C 1
ATOM 1252 O O . ILE A 1 158 ? 22.317 -15.970 -6.428 1.00 41.59 158 ILE A O 1
ATOM 1256 N N . VAL A 1 159 ? 23.777 -14.262 -6.457 1.00 47.94 159 VAL A N 1
ATOM 1257 C CA . VAL A 1 159 ? 23.332 -13.732 -7.746 1.00 47.94 159 VAL A CA 1
ATOM 1258 C C . VAL A 1 159 ? 23.591 -14.859 -8.754 1.00 47.94 159 VAL A C 1
ATOM 1260 O O . VAL A 1 159 ? 24.727 -15.343 -8.802 1.00 47.94 159 VAL A O 1
ATOM 1263 N N . PRO A 1 160 ? 22.583 -15.366 -9.492 1.00 48.34 160 PRO A N 1
ATOM 1264 C CA . PRO A 1 160 ? 22.836 -16.412 -10.473 1.00 48.34 160 PRO A CA 1
ATOM 1265 C C . PRO A 1 160 ? 23.944 -15.919 -11.403 1.00 48.34 160 PRO A C 1
ATOM 1267 O O . PRO A 1 160 ? 23.857 -14.796 -11.905 1.00 48.34 160 PRO A O 1
ATOM 1270 N N . GLU A 1 161 ? 25.011 -16.712 -11.564 1.00 50.31 161 GLU A N 1
ATOM 1271 C CA . GLU A 1 161 ? 26.155 -16.301 -12.377 1.00 50.31 161 GLU A CA 1
ATOM 1272 C C . GLU A 1 161 ? 25.634 -15.919 -13.763 1.00 50.31 161 GLU A C 1
ATOM 1274 O O . GLU A 1 161 ? 25.012 -16.727 -14.458 1.00 50.31 161 GLU A O 1
ATOM 1279 N N . ALA A 1 162 ? 25.828 -14.651 -14.121 1.00 52.78 162 ALA A N 1
ATOM 1280 C CA . ALA A 1 162 ? 25.355 -14.097 -15.374 1.00 52.78 162 ALA A CA 1
ATOM 1281 C C . ALA A 1 162 ? 25.850 -14.974 -16.536 1.00 52.78 162 ALA A C 1
ATOM 1283 O O . ALA A 1 162 ? 27.056 -15.168 -16.717 1.00 52.78 162 ALA A O 1
ATOM 1284 N N . THR A 1 163 ? 24.913 -15.530 -17.310 1.00 57.81 163 THR A N 1
ATOM 1285 C CA . THR A 1 163 ? 25.242 -16.579 -18.287 1.00 57.81 163 THR A CA 1
ATOM 1286 C C . THR A 1 163 ? 26.003 -16.027 -19.492 1.00 57.81 163 THR A C 1
ATOM 1288 O O . THR A 1 163 ? 26.822 -16.730 -20.087 1.00 57.81 163 THR A O 1
ATOM 1291 N N . SER A 1 164 ? 25.802 -14.747 -19.826 1.00 62.12 164 SER A N 1
ATOM 1292 C CA . SER A 1 164 ? 26.546 -14.059 -20.882 1.00 62.12 164 SER A CA 1
ATOM 1293 C C . SER A 1 164 ? 27.774 -13.314 -20.339 1.00 62.12 164 SER A C 1
ATOM 1295 O O . SER A 1 164 ? 27.806 -12.794 -19.220 1.00 62.12 164 SER A O 1
ATOM 1297 N N . SER A 1 165 ? 28.834 -13.239 -21.147 1.00 61.16 165 SER A N 1
ATOM 1298 C CA . SER A 1 165 ? 30.045 -12.470 -20.822 1.00 61.16 165 SER A CA 1
ATOM 1299 C C . SER A 1 165 ? 29.743 -10.978 -20.651 1.00 61.16 165 SER A C 1
ATOM 1301 O O . SER A 1 165 ? 30.295 -10.332 -19.762 1.00 61.16 165 SER A O 1
ATOM 1303 N N . ARG A 1 166 ? 28.818 -10.436 -21.450 1.00 60.28 166 ARG A N 1
ATOM 1304 C CA . ARG A 1 166 ? 28.374 -9.044 -21.357 1.00 60.28 166 ARG A CA 1
ATOM 1305 C C . ARG A 1 166 ? 27.530 -8.774 -20.106 1.00 60.28 166 ARG A C 1
ATOM 1307 O O . ARG A 1 166 ? 27.696 -7.714 -19.509 1.00 60.28 166 ARG A O 1
ATOM 1314 N N . ALA A 1 167 ? 26.697 -9.718 -19.661 1.00 56.06 167 ALA A N 1
ATOM 1315 C CA . ALA A 1 167 ? 25.968 -9.610 -18.393 1.00 56.06 167 ALA A CA 1
ATOM 1316 C C . ALA A 1 167 ? 26.920 -9.519 -17.195 1.00 56.06 167 ALA A C 1
ATOM 1318 O O . ALA A 1 167 ? 26.727 -8.669 -16.330 1.00 56.06 167 ALA A O 1
ATOM 1319 N N . ARG A 1 168 ? 27.987 -10.331 -17.182 1.00 62.75 168 ARG A N 1
ATOM 1320 C CA . ARG A 1 168 ? 29.010 -10.301 -16.121 1.00 62.75 168 ARG A CA 1
ATOM 1321 C C . ARG A 1 168 ? 29.742 -8.960 -16.050 1.00 62.75 168 ARG A C 1
ATOM 1323 O O . ARG A 1 168 ? 29.998 -8.464 -14.959 1.00 62.75 168 ARG A O 1
ATOM 1330 N N . LEU A 1 169 ? 30.028 -8.346 -17.198 1.00 61.09 169 LEU A N 1
ATOM 1331 C CA . LEU A 1 169 ? 30.640 -7.013 -17.251 1.00 61.09 169 LEU A CA 1
ATOM 1332 C C . LEU A 1 169 ? 29.696 -5.919 -16.736 1.00 61.09 169 LEU A C 1
ATOM 1334 O O . LEU A 1 169 ? 30.119 -5.079 -15.951 1.00 61.09 169 LEU A O 1
ATOM 1338 N N . MET A 1 170 ? 28.421 -5.945 -17.134 1.00 56.50 170 MET A N 1
ATOM 1339 C CA . MET A 1 170 ? 27.433 -4.955 -16.684 1.00 56.50 170 MET A CA 1
ATOM 1340 C C . MET A 1 170 ? 27.124 -5.092 -15.187 1.00 56.50 170 MET A C 1
ATOM 1342 O O . MET A 1 170 ? 26.988 -4.078 -14.509 1.00 56.50 170 MET A O 1
ATOM 1346 N N . ALA A 1 171 ? 27.067 -6.322 -14.663 1.00 53.59 171 ALA A N 1
ATOM 1347 C CA . ALA A 1 171 ? 26.955 -6.579 -13.228 1.00 53.59 171 ALA A CA 1
ATOM 1348 C C . ALA A 1 171 ? 28.168 -6.014 -12.469 1.00 53.59 171 ALA A C 1
ATOM 1350 O O . ALA A 1 171 ? 28.000 -5.252 -11.524 1.00 53.59 171 ALA A O 1
ATOM 1351 N N . GLY A 1 172 ? 29.386 -6.267 -12.965 1.00 53.34 172 GLY A N 1
ATOM 1352 C CA . GLY A 1 172 ? 30.607 -5.716 -12.375 1.00 53.34 172 GLY A CA 1
ATOM 1353 C C . GLY A 1 172 ? 30.712 -4.186 -12.437 1.00 53.34 172 GLY A C 1
ATOM 1354 O O . GLY A 1 172 ? 31.389 -3.593 -11.603 1.00 53.34 172 GLY A O 1
ATOM 1355 N N . GLU A 1 173 ? 30.067 -3.520 -13.398 1.00 54.88 173 GLU A N 1
ATOM 1356 C CA . GLU A 1 173 ? 29.985 -2.052 -13.445 1.00 54.88 173 GLU A CA 1
ATOM 1357 C C . GLU A 1 173 ? 28.924 -1.501 -12.473 1.00 54.88 173 GLU A C 1
ATOM 1359 O O . GLU A 1 173 ? 29.148 -0.468 -11.844 1.00 54.88 173 GLU A O 1
ATOM 1364 N N . ALA A 1 174 ? 27.795 -2.202 -12.314 1.00 49.56 174 ALA A N 1
ATOM 1365 C CA . ALA A 1 174 ? 26.748 -1.854 -11.353 1.00 49.56 174 ALA A CA 1
ATOM 1366 C C . ALA A 1 174 ? 27.239 -1.982 -9.900 1.00 49.56 174 ALA A C 1
ATOM 1368 O O . ALA A 1 174 ? 27.006 -1.085 -9.089 1.00 49.56 174 ALA A O 1
ATOM 1369 N N . ASP A 1 175 ? 28.010 -3.029 -9.597 1.00 47.19 175 ASP A N 1
ATOM 1370 C CA . ASP A 1 175 ? 28.593 -3.246 -8.268 1.00 47.19 175 ASP A CA 1
ATOM 1371 C C . ASP A 1 175 ? 29.595 -2.145 -7.883 1.00 47.19 175 ASP A C 1
ATOM 1373 O O . ASP A 1 175 ? 29.645 -1.715 -6.730 1.00 47.19 175 ASP A O 1
ATOM 1377 N N . LYS A 1 176 ? 30.351 -1.608 -8.853 1.00 50.56 176 LYS A N 1
ATOM 1378 C CA . LYS A 1 176 ? 31.234 -0.447 -8.629 1.00 50.56 176 LYS A CA 1
ATOM 1379 C C . LYS A 1 176 ? 30.455 0.832 -8.311 1.00 50.56 176 LYS A C 1
ATOM 1381 O O . LYS A 1 176 ? 30.976 1.679 -7.593 1.00 50.56 176 LYS A O 1
ATOM 1386 N N . GLY A 1 177 ? 29.239 0.979 -8.843 1.00 46.72 177 GLY A N 1
ATOM 1387 C CA . GLY A 1 177 ? 28.347 2.101 -8.538 1.00 46.72 177 GLY A CA 1
ATOM 1388 C C . GLY A 1 177 ? 27.819 2.058 -7.101 1.00 46.72 177 GLY A C 1
ATOM 1389 O O . GLY A 1 177 ? 27.800 3.086 -6.431 1.00 46.72 177 GLY A O 1
ATOM 1390 N N . ASN A 1 178 ? 27.478 0.866 -6.601 1.00 43.56 178 ASN A N 1
ATOM 1391 C CA . ASN A 1 178 ? 27.012 0.665 -5.222 1.00 43.56 178 ASN A CA 1
ATOM 1392 C C . ASN A 1 178 ? 28.137 0.746 -4.173 1.00 43.56 178 ASN A C 1
ATOM 1394 O O . ASN A 1 178 ? 27.872 1.030 -3.008 1.00 43.56 178 ASN A O 1
ATOM 1398 N N . ALA A 1 179 ? 29.395 0.523 -4.563 1.00 38.66 179 ALA A N 1
ATOM 1399 C CA . ALA A 1 179 ? 30.556 0.597 -3.672 1.00 38.66 179 ALA A CA 1
ATOM 1400 C C . ALA A 1 179 ? 30.977 2.033 -3.286 1.00 38.66 179 ALA A C 1
ATOM 1402 O O . ALA A 1 179 ? 31.972 2.200 -2.580 1.00 38.66 179 ALA A O 1
ATOM 1403 N N . LEU A 1 180 ? 30.265 3.065 -3.757 1.00 45.53 180 LEU A N 1
ATOM 1404 C CA . LEU A 1 180 ? 30.681 4.459 -3.593 1.00 45.53 180 LEU A CA 1
ATOM 1405 C C . LEU A 1 180 ? 30.483 5.058 -2.191 1.00 45.53 180 LEU A C 1
ATOM 1407 O O . LEU A 1 180 ? 31.119 6.077 -1.963 1.00 45.53 180 LEU A O 1
ATOM 1411 N N . ASP A 1 181 ? 29.721 4.442 -1.274 1.00 45.75 181 ASP A N 1
ATOM 1412 C CA . ASP A 1 181 ? 29.908 4.473 0.199 1.00 45.75 181 ASP A CA 1
ATOM 1413 C C . ASP A 1 181 ? 28.729 3.734 0.898 1.00 45.75 181 ASP A C 1
ATOM 1415 O O . ASP A 1 181 ? 27.604 4.240 0.916 1.00 45.75 181 ASP A O 1
ATOM 1419 N N . PRO A 1 182 ? 28.930 2.538 1.485 1.00 45.28 182 PRO A N 1
ATOM 1420 C CA . PRO A 1 182 ? 27.863 1.779 2.152 1.00 45.28 182 PRO A CA 1
ATOM 1421 C C . PRO A 1 182 ? 27.402 2.387 3.493 1.00 45.28 182 PRO A C 1
ATOM 1423 O O . PRO A 1 182 ? 26.328 2.037 3.988 1.00 45.28 182 PRO A O 1
ATOM 1426 N N . ALA A 1 183 ? 28.191 3.281 4.100 1.00 38.12 183 ALA A N 1
ATOM 1427 C CA . ALA A 1 183 ? 27.829 3.951 5.350 1.00 38.12 183 ALA A CA 1
ATOM 1428 C C . ALA A 1 183 ? 26.874 5.129 5.118 1.00 38.12 183 ALA A C 1
ATOM 1430 O O . ALA A 1 183 ? 26.004 5.368 5.953 1.00 38.12 183 ALA A O 1
ATOM 1431 N N . LEU A 1 184 ? 26.997 5.801 3.969 1.00 42.41 184 LEU A N 1
ATOM 1432 C CA . LEU A 1 184 ? 26.017 6.774 3.489 1.00 42.41 184 LEU A CA 1
ATOM 1433 C C . LEU A 1 184 ? 24.667 6.062 3.302 1.00 42.41 184 LEU A C 1
ATOM 1435 O O . LEU A 1 184 ? 23.784 6.268 4.126 1.00 42.41 184 LEU A O 1
ATOM 1439 N N . ALA A 1 185 ? 24.576 5.059 2.420 1.00 40.28 185 ALA A N 1
ATOM 1440 C CA . ALA A 1 185 ? 23.318 4.383 2.055 1.00 40.28 185 ALA A CA 1
ATOM 1441 C C . ALA A 1 185 ? 22.433 3.855 3.215 1.00 40.28 185 ALA A C 1
ATOM 1443 O O . ALA A 1 185 ? 21.226 3.676 3.043 1.00 40.28 185 ALA A O 1
ATOM 1444 N N . SER A 1 186 ? 23.006 3.562 4.389 1.00 38.62 186 SER A N 1
ATOM 1445 C CA . SER A 1 186 ? 22.252 3.126 5.578 1.00 38.62 186 SER A CA 1
ATOM 1446 C C . SER A 1 186 ? 21.849 4.276 6.511 1.00 38.62 186 SER A C 1
ATOM 1448 O O . SER A 1 186 ? 20.812 4.190 7.173 1.00 38.62 186 SER A O 1
ATOM 1450 N N . ALA A 1 187 ? 22.621 5.365 6.553 1.00 33.31 187 ALA A N 1
ATOM 1451 C CA . ALA A 1 187 ? 22.375 6.513 7.419 1.00 33.31 187 ALA A CA 1
ATOM 1452 C C . ALA A 1 187 ? 21.215 7.386 6.921 1.00 33.31 187 ALA A C 1
ATOM 1454 O O . ALA A 1 187 ? 20.443 7.918 7.726 1.00 33.31 187 ALA A O 1
ATOM 1455 N N . GLY A 1 188 ? 21.029 7.522 5.610 1.00 38.06 188 GLY A N 1
ATOM 1456 C CA . GLY A 1 188 ? 19.919 8.298 5.077 1.00 38.06 188 GLY A CA 1
ATOM 1457 C C . GLY A 1 188 ? 18.644 7.524 4.827 1.00 38.06 188 GLY A C 1
ATOM 1458 O O . GLY A 1 188 ? 17.591 8.151 4.874 1.00 38.06 188 GLY A O 1
ATOM 1459 N N . ALA A 1 189 ? 18.671 6.195 4.737 1.00 38.72 189 ALA A N 1
ATOM 1460 C CA . ALA A 1 189 ? 17.446 5.393 4.801 1.00 38.72 189 ALA A CA 1
ATOM 1461 C C . ALA A 1 189 ? 16.635 5.693 6.087 1.00 38.72 189 ALA A C 1
ATOM 1463 O O . ALA A 1 189 ? 15.411 5.830 6.053 1.00 38.72 189 ALA A O 1
ATOM 1464 N N . GLU A 1 190 ? 17.304 5.902 7.231 1.00 36.69 190 GLU A N 1
ATOM 1465 C CA . GLU A 1 190 ? 16.639 6.296 8.485 1.00 36.69 190 GLU A CA 1
ATOM 1466 C C . GLU A 1 190 ? 16.154 7.763 8.479 1.00 36.69 190 GLU A C 1
ATOM 1468 O O . GLU A 1 190 ? 15.064 8.069 8.980 1.00 36.69 190 GLU A O 1
ATOM 1473 N N . LEU A 1 191 ? 16.934 8.684 7.896 1.00 40.78 191 LEU A N 1
ATOM 1474 C CA . LEU A 1 191 ? 16.597 10.114 7.791 1.00 40.78 191 LEU A CA 1
ATOM 1475 C C . LEU A 1 191 ? 15.516 10.406 6.736 1.00 40.78 191 LEU A C 1
ATOM 1477 O O . LEU A 1 191 ? 14.839 11.438 6.813 1.00 40.78 191 LEU A O 1
ATOM 1481 N N . GLN A 1 192 ? 15.323 9.508 5.775 1.00 47.78 192 GLN A N 1
ATOM 1482 C CA . GLN A 1 192 ? 14.347 9.622 4.692 1.00 47.78 192 GLN A CA 1
ATOM 1483 C C . GLN A 1 192 ? 13.048 8.915 4.997 1.00 47.78 192 GLN A C 1
ATOM 1485 O O . GLN A 1 192 ? 11.996 9.502 4.744 1.00 47.78 192 GLN A O 1
ATOM 1490 N N . ALA A 1 193 ? 13.091 7.798 5.725 1.00 46.44 193 ALA A N 1
ATOM 1491 C CA . ALA A 1 193 ? 11.904 7.244 6.360 1.00 46.44 193 ALA A CA 1
ATOM 1492 C C . ALA A 1 193 ? 11.219 8.280 7.276 1.00 46.44 193 ALA A C 1
ATOM 1494 O O . ALA A 1 193 ? 9.998 8.262 7.448 1.00 46.44 193 ALA A O 1
ATOM 1495 N N . ALA A 1 194 ? 11.985 9.226 7.838 1.00 45.00 194 ALA A N 1
ATOM 1496 C CA . ALA A 1 194 ? 11.462 10.346 8.621 1.00 45.00 194 ALA A CA 1
ATOM 1497 C C . ALA A 1 194 ? 10.818 11.472 7.780 1.00 45.00 194 ALA A C 1
ATOM 1499 O O . ALA A 1 194 ? 10.048 12.265 8.328 1.00 45.00 194 ALA A O 1
ATOM 1500 N N . GLN A 1 195 ? 11.122 11.561 6.481 1.00 46.44 195 GLN A N 1
ATOM 1501 C CA . GLN A 1 195 ? 10.608 12.576 5.547 1.00 46.44 195 GLN A CA 1
ATOM 1502 C C . GLN A 1 195 ? 9.557 12.039 4.571 1.00 46.44 195 GLN A C 1
ATOM 1504 O O . GLN A 1 195 ? 8.736 12.810 4.067 1.00 46.44 195 GLN A O 1
ATOM 1509 N N . ALA A 1 196 ? 9.561 10.735 4.308 1.00 51.34 196 ALA A N 1
ATOM 1510 C CA . ALA A 1 196 ? 8.554 10.058 3.520 1.00 51.34 196 ALA A CA 1
ATOM 1511 C C . ALA A 1 196 ? 7.190 10.239 4.196 1.00 51.34 196 ALA A C 1
ATOM 1513 O O . ALA A 1 196 ? 6.999 9.901 5.368 1.00 51.34 196 ALA A O 1
ATOM 1514 N N . ALA A 1 197 ? 6.220 10.794 3.464 1.00 53.12 197 ALA A N 1
ATOM 1515 C CA . ALA A 1 197 ? 4.874 10.936 3.999 1.00 53.12 197 ALA A CA 1
ATOM 1516 C C . ALA A 1 197 ? 4.353 9.548 4.387 1.00 53.12 197 ALA A C 1
ATOM 1518 O O . ALA A 1 197 ? 4.347 8.612 3.584 1.00 53.12 197 ALA A O 1
ATOM 1519 N N . THR A 1 198 ? 3.924 9.399 5.636 1.00 65.19 198 THR A N 1
ATOM 1520 C CA . THR A 1 198 ? 3.541 8.076 6.134 1.00 65.19 198 THR A CA 1
ATOM 1521 C C . THR A 1 198 ? 2.358 7.518 5.324 1.00 65.19 198 THR A C 1
ATOM 1523 O O . THR A 1 198 ? 1.517 8.286 4.837 1.00 65.19 198 THR A O 1
ATOM 1526 N N . PRO A 1 199 ? 2.202 6.184 5.213 1.00 66.81 199 PRO A N 1
ATOM 1527 C CA . PRO A 1 199 ? 1.041 5.572 4.555 1.00 66.81 199 PRO A CA 1
ATOM 1528 C C . PRO A 1 199 ? -0.314 6.085 5.080 1.00 66.81 199 PRO A C 1
ATOM 1530 O O . PRO A 1 199 ? -1.318 6.095 4.372 1.00 66.81 199 PRO A O 1
ATOM 1533 N N . MET A 1 200 ? -0.355 6.564 6.325 1.00 71.19 200 MET A N 1
ATOM 1534 C CA . MET A 1 200 ? -1.544 7.186 6.905 1.00 71.19 200 MET A CA 1
ATOM 1535 C C . MET A 1 200 ? -1.819 8.592 6.365 1.00 71.19 200 MET A C 1
ATOM 1537 O O . MET A 1 200 ? -2.978 8.961 6.171 1.00 71.19 200 MET A O 1
ATOM 1541 N N . GLU A 1 201 ? -0.788 9.387 6.093 1.00 74.69 201 GLU A N 1
ATOM 1542 C CA . GLU A 1 201 ? -0.958 10.711 5.494 1.00 74.69 201 GLU A CA 1
ATOM 1543 C C . GLU A 1 201 ? -1.443 10.617 4.050 1.00 74.69 201 GLU A C 1
ATOM 1545 O O . GLU A 1 201 ? -2.321 11.388 3.653 1.00 74.69 201 GLU A O 1
ATOM 1550 N N . SER A 1 202 ? -0.952 9.634 3.290 1.00 79.00 202 SER A N 1
ATOM 1551 C CA . SER A 1 202 ? -1.424 9.372 1.929 1.00 79.00 202 SER A CA 1
ATOM 1552 C C . SER A 1 202 ? -2.907 8.971 1.924 1.00 79.00 202 SER A C 1
ATOM 1554 O O . SER A 1 202 ? -3.688 9.520 1.144 1.00 79.00 202 SER A O 1
ATOM 1556 N N . LEU A 1 203 ? -3.342 8.131 2.871 1.00 80.94 203 LEU A N 1
ATOM 1557 C CA . LEU A 1 203 ? -4.754 7.794 3.089 1.00 80.94 203 LEU A CA 1
ATOM 1558 C C . LEU A 1 203 ? -5.616 9.022 3.404 1.00 80.94 203 LEU A C 1
ATOM 1560 O O . LEU A 1 203 ? -6.663 9.223 2.782 1.00 80.94 203 LEU A O 1
ATOM 1564 N N . VAL A 1 204 ? -5.187 9.862 4.351 1.00 83.19 204 VAL A N 1
ATOM 1565 C CA . VAL A 1 204 ? -5.907 11.094 4.721 1.00 83.19 204 VAL A CA 1
ATOM 1566 C C . VAL A 1 204 ? -5.972 12.065 3.538 1.00 83.19 204 VAL A C 1
ATOM 1568 O O . VAL A 1 204 ? -7.012 12.695 3.313 1.00 83.19 204 VAL A O 1
ATOM 1571 N N . ALA A 1 205 ? -4.900 12.154 2.748 1.00 82.75 205 ALA A N 1
ATOM 1572 C CA . ALA A 1 205 ? -4.854 12.962 1.538 1.00 82.75 205 ALA A CA 1
ATOM 1573 C C . ALA A 1 205 ? -5.877 12.481 0.496 1.00 82.75 205 ALA A C 1
ATOM 1575 O O . ALA A 1 205 ? -6.648 13.307 -0.002 1.00 82.75 205 ALA A O 1
ATOM 1576 N N . VAL A 1 206 ? -5.968 11.167 0.230 1.00 84.88 206 VAL A N 1
ATOM 1577 C CA . VAL A 1 206 ? -7.021 10.598 -0.637 1.00 84.88 206 VAL A CA 1
ATOM 1578 C C . VAL A 1 206 ? -8.404 10.893 -0.068 1.00 84.88 206 VAL A C 1
ATOM 1580 O O . VAL A 1 206 ? -9.281 11.373 -0.782 1.00 84.88 206 VAL A O 1
ATOM 1583 N N . PHE A 1 207 ? -8.615 10.678 1.231 1.00 84.69 207 PHE A N 1
ATOM 1584 C CA . PHE A 1 207 ? -9.906 10.924 1.878 1.00 84.69 207 PHE A CA 1
ATOM 1585 C C . PHE A 1 207 ? -10.408 12.363 1.703 1.00 84.69 207 PHE A C 1
ATOM 1587 O O . PHE A 1 207 ? -11.618 12.573 1.583 1.00 84.69 207 PHE A O 1
ATOM 1594 N N . GLY A 1 208 ? -9.504 13.346 1.678 1.00 82.38 208 GLY A N 1
ATOM 1595 C CA . GLY A 1 208 ? -9.814 14.760 1.444 1.00 82.38 208 GLY A CA 1
ATOM 1596 C C . GLY A 1 208 ? -9.851 15.186 -0.024 1.00 82.38 208 GLY A C 1
ATOM 1597 O O . GLY A 1 208 ? -10.312 16.292 -0.322 1.00 82.38 208 GLY A O 1
ATOM 1598 N N . SER A 1 209 ? -9.373 14.345 -0.943 1.00 85.94 209 SER A N 1
ATOM 1599 C CA . SER A 1 209 ? -9.302 14.655 -2.370 1.00 85.94 209 SER A CA 1
ATOM 1600 C C . SER A 1 209 ? -10.632 14.388 -3.090 1.00 85.94 209 SER A C 1
ATOM 1602 O O . SER A 1 209 ? -11.518 13.675 -2.606 1.00 85.94 209 SER A O 1
ATOM 1604 N N . ALA A 1 210 ? -10.778 14.939 -4.299 1.00 80.75 210 ALA A N 1
ATOM 1605 C CA . ALA A 1 210 ? -11.904 14.607 -5.173 1.00 80.75 210 ALA A CA 1
ATOM 1606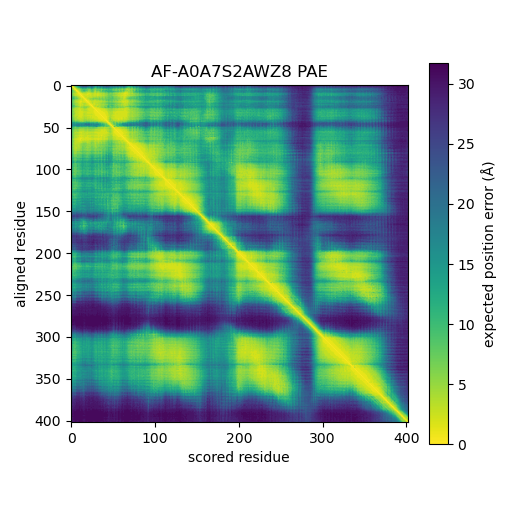 C C . ALA A 1 210 ? -11.886 13.122 -5.588 1.00 80.75 210 ALA A C 1
ATOM 1608 O O . ALA A 1 210 ? -12.941 12.492 -5.650 1.00 80.75 210 ALA A O 1
ATOM 1609 N N . SER A 1 211 ? -10.693 12.552 -5.786 1.00 81.62 211 SER A N 1
ATOM 1610 C CA . SER A 1 211 ? -10.492 11.170 -6.230 1.00 81.62 211 SER A CA 1
ATOM 1611 C C . SER A 1 211 ? -10.808 10.120 -5.155 1.00 81.62 211 SER A C 1
ATOM 1613 O O . SER A 1 211 ? -11.142 8.989 -5.492 1.00 81.62 211 SER A O 1
ATOM 1615 N N . GLY A 1 212 ? -10.821 10.490 -3.869 1.00 84.00 212 GLY A N 1
ATOM 1616 C CA . GLY A 1 212 ? -11.179 9.589 -2.765 1.00 84.00 212 GLY A CA 1
ATOM 1617 C C . GLY A 1 212 ? -12.672 9.309 -2.579 1.00 84.00 212 GLY A C 1
ATOM 1618 O O . GLY A 1 212 ? -13.081 8.855 -1.511 1.00 84.00 212 GLY A O 1
ATOM 1619 N N . ALA A 1 213 ? -13.520 9.596 -3.572 1.00 88.81 213 ALA A N 1
ATOM 1620 C CA . ALA A 1 213 ? -14.959 9.342 -3.476 1.00 88.81 213 ALA A CA 1
ATOM 1621 C C . ALA A 1 213 ? -15.275 7.856 -3.241 1.00 88.81 213 ALA A C 1
ATOM 1623 O O . ALA A 1 213 ? -16.135 7.539 -2.421 1.00 88.81 213 ALA A O 1
ATOM 1624 N N . THR A 1 214 ? -14.549 6.959 -3.911 1.00 89.94 214 THR A N 1
ATOM 1625 C CA . THR A 1 214 ? -14.667 5.505 -3.735 1.00 89.94 214 THR A CA 1
ATOM 1626 C C . THR A 1 214 ? -14.339 5.089 -2.307 1.00 89.94 214 THR A C 1
ATOM 1628 O O . THR A 1 214 ? -15.153 4.439 -1.658 1.00 89.94 214 THR A O 1
ATOM 1631 N N . LEU A 1 215 ? -13.204 5.549 -1.779 1.00 90.75 215 LEU A N 1
ATOM 1632 C CA . LEU A 1 215 ? -12.763 5.253 -0.418 1.00 90.75 215 LEU A CA 1
ATOM 1633 C C . LEU A 1 215 ? -13.776 5.746 0.632 1.00 90.75 215 LEU A C 1
ATOM 1635 O O . LEU A 1 215 ? -14.128 5.013 1.552 1.00 90.75 215 LEU A O 1
ATOM 1639 N N . ARG A 1 216 ? -14.327 6.956 0.454 1.00 91.69 216 ARG A N 1
ATOM 1640 C CA . ARG A 1 216 ? -15.385 7.493 1.328 1.00 91.69 216 ARG A CA 1
ATOM 1641 C C . ARG A 1 216 ? -16.679 6.679 1.268 1.00 91.69 216 ARG A C 1
ATOM 1643 O O . ARG A 1 216 ? -17.335 6.533 2.295 1.00 91.69 216 ARG A O 1
ATOM 1650 N N . ARG A 1 217 ? -17.062 6.168 0.091 1.00 90.94 217 ARG A N 1
ATOM 1651 C CA . ARG A 1 217 ? -18.238 5.292 -0.061 1.00 90.94 217 ARG A CA 1
ATOM 1652 C C . ARG A 1 217 ? -18.021 3.954 0.636 1.00 90.94 217 ARG A C 1
ATOM 1654 O O . ARG A 1 217 ? -18.860 3.570 1.435 1.00 90.94 217 ARG A O 1
ATOM 1661 N N . ILE A 1 218 ? -16.873 3.314 0.414 1.00 92.00 218 ILE A N 1
ATOM 1662 C CA . ILE A 1 218 ? -16.483 2.072 1.098 1.00 92.00 218 ILE A CA 1
ATOM 1663 C C . ILE A 1 218 ? -16.544 2.268 2.617 1.00 92.00 218 ILE A C 1
ATOM 1665 O O . ILE A 1 218 ? -17.211 1.506 3.310 1.00 92.00 218 ILE A O 1
ATOM 1669 N N . ALA A 1 219 ? -15.934 3.339 3.130 1.00 91.00 219 ALA A N 1
ATOM 1670 C CA . ALA A 1 219 ? -15.957 3.643 4.557 1.00 91.00 219 ALA A CA 1
ATOM 1671 C C . ALA A 1 219 ? -17.373 3.891 5.095 1.00 91.00 219 ALA A C 1
ATOM 1673 O O . ALA A 1 219 ? -17.684 3.450 6.191 1.00 91.00 219 ALA A O 1
ATOM 1674 N N . LYS A 1 220 ? -18.248 4.554 4.330 1.00 91.56 220 LYS A N 1
ATOM 1675 C CA . LYS A 1 220 ? -19.654 4.755 4.712 1.00 91.56 220 LYS A CA 1
ATOM 1676 C C . LYS A 1 220 ? -20.455 3.447 4.712 1.00 91.56 220 LYS A C 1
ATOM 1678 O O . LYS A 1 220 ? -21.359 3.285 5.533 1.00 91.56 220 LYS A O 1
ATOM 1683 N N . ASP A 1 221 ? -20.190 2.552 3.770 1.00 92.19 221 ASP A N 1
ATOM 1684 C CA . ASP A 1 221 ? -20.980 1.334 3.591 1.00 92.19 221 ASP A CA 1
ATOM 1685 C C . ASP A 1 221 ? -20.615 0.259 4.617 1.00 92.19 221 ASP A C 1
ATOM 1687 O O . ASP A 1 221 ? -21.511 -0.440 5.086 1.00 92.19 221 ASP A O 1
ATOM 1691 N N . LEU A 1 222 ? -19.345 0.216 5.028 1.00 92.81 222 LEU A N 1
ATOM 1692 C CA . LEU A 1 222 ? -18.780 -0.665 6.050 1.00 92.81 222 LEU A CA 1
ATOM 1693 C C . LEU A 1 222 ? -19.707 -0.878 7.264 1.00 92.81 222 LEU A C 1
ATOM 1695 O O . LEU A 1 222 ? -20.138 0.068 7.937 1.00 92.81 222 LEU A O 1
ATOM 1699 N N . ASP A 1 223 ? -19.970 -2.147 7.574 1.00 91.50 223 ASP A N 1
ATOM 1700 C CA . ASP A 1 223 ? -20.667 -2.572 8.786 1.00 91.50 223 ASP A CA 1
ATOM 1701 C C . ASP A 1 223 ? -19.726 -2.442 9.991 1.00 91.50 223 ASP A C 1
ATOM 1703 O O . ASP A 1 223 ? -18.960 -3.347 10.334 1.00 91.50 223 ASP A O 1
ATOM 1707 N N . SER A 1 224 ? -19.768 -1.272 10.632 1.00 89.12 224 SER A N 1
ATOM 1708 C CA . SER A 1 224 ? -18.922 -0.983 11.787 1.00 89.12 224 SER A CA 1
ATOM 1709 C C . SER A 1 224 ? -19.280 -1.817 13.017 1.00 89.12 224 SER A C 1
ATOM 1711 O O . SER A 1 224 ? -18.402 -2.077 13.834 1.00 89.12 224 SER A O 1
ATOM 1713 N N . THR A 1 225 ? -20.528 -2.278 13.158 1.00 89.94 225 THR A N 1
ATOM 1714 C CA . THR A 1 225 ? -20.931 -3.115 14.298 1.00 89.94 225 THR A CA 1
ATOM 1715 C C . THR A 1 225 ? -20.241 -4.469 14.223 1.00 89.94 225 THR A C 1
ATOM 1717 O O . THR A 1 225 ? -19.623 -4.883 15.202 1.00 89.94 225 THR A O 1
ATOM 1720 N N . GLN A 1 226 ? -20.287 -5.128 13.061 1.00 90.31 226 GLN A N 1
ATOM 1721 C CA . GLN A 1 226 ? -19.579 -6.397 12.877 1.00 90.31 226 GLN A CA 1
ATOM 1722 C C . GLN A 1 226 ? -18.066 -6.215 12.939 1.00 90.31 226 GLN A C 1
ATOM 1724 O O . GLN A 1 226 ? -17.407 -6.938 13.675 1.00 90.31 226 GLN A O 1
ATOM 1729 N N . LEU A 1 227 ? -17.524 -5.176 12.294 1.00 89.56 227 LEU A N 1
ATOM 1730 C CA . LEU A 1 227 ? -16.092 -4.877 12.355 1.00 89.56 227 LEU A CA 1
ATOM 1731 C C . LEU A 1 227 ? -15.567 -4.807 13.797 1.00 89.56 227 LEU A C 1
ATOM 1733 O O . LEU A 1 227 ? -14.528 -5.383 14.107 1.00 89.56 227 LEU A O 1
ATOM 1737 N N . PHE A 1 228 ? -16.261 -4.091 14.687 1.00 89.75 228 PHE A N 1
ATOM 1738 C CA . PHE A 1 228 ? -15.808 -3.919 16.069 1.00 89.75 228 PHE A CA 1
ATOM 1739 C C . PHE A 1 228 ? -15.941 -5.193 16.910 1.00 89.75 228 PHE A C 1
ATOM 1741 O O . PHE A 1 228 ? -15.145 -5.407 17.832 1.00 89.75 228 PHE A O 1
ATOM 1748 N N . LEU A 1 229 ? -16.935 -6.033 16.620 1.00 88.19 229 LEU A N 1
ATOM 1749 C CA . LEU A 1 229 ? -17.093 -7.336 17.266 1.00 88.19 229 LEU A CA 1
ATOM 1750 C C . LEU A 1 229 ? -16.004 -8.303 16.790 1.00 88.19 229 LEU A C 1
ATOM 1752 O O . LEU A 1 229 ? -15.299 -8.887 17.617 1.00 88.19 229 LEU A O 1
ATOM 1756 N N . ASP A 1 230 ? -15.797 -8.381 15.478 1.00 87.81 230 ASP A N 1
ATOM 1757 C CA . ASP A 1 230 ? -14.785 -9.221 14.845 1.00 87.81 230 ASP A CA 1
ATOM 1758 C C . ASP A 1 230 ? -13.379 -8.810 15.286 1.00 87.81 230 ASP A C 1
ATOM 1760 O O . ASP A 1 230 ? -12.546 -9.663 15.584 1.00 87.81 230 ASP A O 1
ATOM 1764 N N . LEU A 1 231 ? -13.102 -7.514 15.452 1.00 86.62 231 LEU A N 1
ATOM 1765 C CA . LEU A 1 231 ? -11.801 -7.040 15.930 1.00 86.62 231 LEU A CA 1
ATOM 1766 C C . LEU A 1 231 ? -11.428 -7.613 17.311 1.00 86.62 231 LEU A C 1
ATOM 1768 O O . LEU A 1 231 ? -10.243 -7.754 17.626 1.00 86.62 231 LEU A O 1
ATOM 1772 N N . ARG A 1 232 ? -12.413 -7.969 18.146 1.00 87.06 232 ARG A N 1
ATOM 1773 C CA . ARG A 1 232 ? -12.191 -8.636 19.439 1.00 87.06 232 ARG A CA 1
ATOM 1774 C C . ARG A 1 232 ? -12.062 -10.157 19.310 1.00 87.06 232 ARG A C 1
ATOM 1776 O O . ARG A 1 232 ? -11.485 -10.776 20.207 1.00 87.06 232 ARG A O 1
ATOM 1783 N N . ALA A 1 233 ? -12.565 -10.753 18.231 1.00 88.00 233 ALA A N 1
ATOM 1784 C CA . ALA A 1 233 ? -12.561 -12.195 18.014 1.00 88.00 233 ALA A CA 1
ATOM 1785 C C . ALA A 1 233 ? -11.133 -12.780 18.027 1.00 88.00 233 ALA A C 1
ATOM 1787 O O . ALA A 1 233 ? -10.162 -12.092 17.686 1.00 88.00 233 ALA A O 1
ATOM 1788 N N . PRO A 1 234 ? -10.959 -14.045 18.448 1.00 80.62 234 PRO A N 1
ATOM 1789 C CA . PRO A 1 234 ? -9.640 -14.664 18.533 1.00 80.62 234 PRO A CA 1
ATOM 1790 C C . PRO A 1 234 ? -8.946 -14.804 17.173 1.00 80.62 234 PRO A C 1
ATOM 1792 O O . PRO A 1 234 ? -7.725 -14.687 17.167 1.00 80.62 234 PRO A O 1
ATOM 1795 N N . ALA A 1 235 ? -9.700 -14.964 16.075 1.00 80.56 235 ALA A N 1
ATOM 1796 C CA . ALA A 1 235 ? -9.179 -15.044 14.705 1.00 80.56 235 ALA A CA 1
ATOM 1797 C C . ALA A 1 235 ? -8.248 -13.860 14.389 1.00 80.56 235 ALA A C 1
ATOM 1799 O O . ALA A 1 235 ? -7.052 -14.040 14.208 1.00 80.56 235 ALA A O 1
ATOM 1800 N N . ASN A 1 236 ? -8.733 -12.637 14.618 1.00 83.19 236 ASN A N 1
ATOM 1801 C CA . ASN A 1 236 ? -8.024 -11.393 14.292 1.00 83.19 236 ASN A CA 1
ATOM 1802 C C . ASN A 1 236 ? -6.890 -11.014 15.274 1.00 83.19 236 ASN A C 1
ATOM 1804 O O . ASN A 1 236 ? -6.598 -9.834 15.512 1.00 83.19 236 ASN A O 1
ATOM 1808 N N . ARG A 1 237 ? -6.257 -11.993 15.936 1.00 82.06 237 ARG A N 1
ATOM 1809 C CA . ARG A 1 237 ? -5.139 -11.764 16.871 1.00 82.06 237 ARG A CA 1
ATOM 1810 C C . ARG A 1 237 ? -3.906 -11.216 16.161 1.00 82.06 237 ARG A C 1
ATOM 1812 O O . ARG A 1 237 ? -3.209 -10.387 16.747 1.00 82.06 237 ARG A O 1
ATOM 1819 N N . GLU A 1 238 ? -3.675 -11.670 14.938 1.00 82.88 238 GLU A N 1
ATOM 1820 C CA . GLU A 1 238 ? -2.644 -11.217 14.003 1.00 82.88 238 GLU A CA 1
ATOM 1821 C C . GLU A 1 238 ? -2.694 -9.693 13.824 1.00 82.88 238 GLU A C 1
ATOM 1823 O O . GLU A 1 238 ? -1.759 -8.977 14.195 1.00 82.88 238 GLU A O 1
ATOM 1828 N N . ALA A 1 239 ? -3.850 -9.181 13.395 1.00 80.56 239 ALA A N 1
ATOM 1829 C CA . ALA A 1 239 ? -4.081 -7.757 13.177 1.00 80.56 239 ALA A CA 1
ATOM 1830 C C . ALA A 1 239 ? -3.877 -6.923 14.455 1.00 80.56 239 ALA A C 1
ATOM 1832 O O . ALA A 1 239 ? -3.248 -5.864 14.426 1.00 80.56 239 ALA A O 1
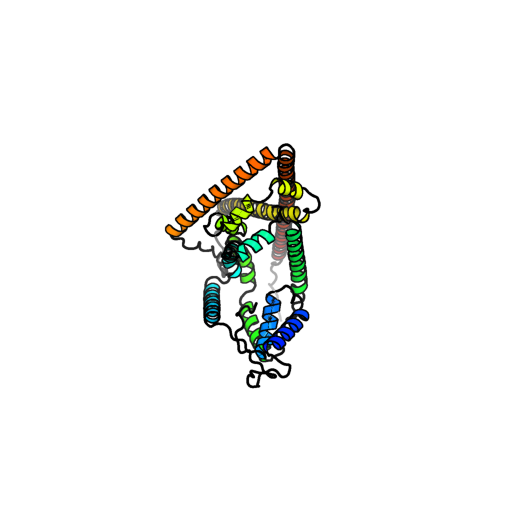ATOM 1833 N N . ARG A 1 240 ? -4.342 -7.410 15.617 1.00 84.25 240 ARG A N 1
ATOM 1834 C CA . ARG A 1 240 ? -4.113 -6.718 16.901 1.00 84.25 240 ARG A CA 1
ATOM 1835 C C . ARG A 1 240 ? -2.636 -6.682 17.292 1.00 84.25 240 ARG A C 1
ATOM 1837 O O . ARG A 1 240 ? -2.189 -5.682 17.846 1.00 84.25 240 ARG A O 1
ATOM 1844 N N . ARG A 1 241 ? -1.878 -7.755 17.041 1.00 84.00 241 ARG A N 1
ATOM 1845 C CA . ARG A 1 241 ? -0.429 -7.794 17.309 1.00 84.00 241 ARG A CA 1
ATOM 1846 C C . ARG A 1 241 ? 0.310 -6.791 16.434 1.00 84.00 241 ARG A C 1
ATOM 1848 O O . ARG A 1 241 ? 1.138 -6.057 16.965 1.00 84.00 241 ARG A O 1
ATOM 1855 N N . TYR A 1 242 ? -0.045 -6.722 15.155 1.00 81.69 242 TYR A N 1
ATOM 1856 C CA . TYR A 1 242 ? 0.500 -5.731 14.234 1.00 81.69 242 TYR A CA 1
ATOM 1857 C C . TYR A 1 242 ? 0.179 -4.291 14.676 1.00 81.69 242 TYR A C 1
ATOM 1859 O O . TYR A 1 242 ? 1.045 -3.420 14.690 1.00 81.69 242 TYR A O 1
ATOM 1867 N N . ALA A 1 243 ? -1.045 -4.032 15.145 1.00 79.50 243 ALA A N 1
ATOM 1868 C CA . ALA A 1 243 ? -1.396 -2.724 15.702 1.00 79.50 243 ALA A CA 1
ATOM 1869 C C . ALA A 1 243 ? -0.560 -2.365 16.948 1.00 79.50 243 ALA A C 1
ATOM 1871 O O . ALA A 1 243 ? -0.157 -1.214 17.111 1.00 79.50 243 ALA A O 1
ATOM 1872 N N . VAL A 1 244 ? -0.262 -3.343 17.815 1.00 81.69 244 VAL A N 1
ATOM 1873 C CA . VAL A 1 244 ? 0.619 -3.145 18.980 1.00 81.69 244 VAL A CA 1
ATOM 1874 C C . VAL A 1 244 ? 2.046 -2.803 18.553 1.00 81.69 244 VAL A C 1
ATOM 1876 O O . VAL A 1 244 ? 2.630 -1.908 19.152 1.00 81.69 244 VAL A O 1
ATOM 1879 N N . THR A 1 245 ? 2.613 -3.475 17.545 1.00 81.06 245 THR A N 1
ATOM 1880 C CA . THR A 1 245 ? 3.989 -3.199 17.087 1.00 81.06 245 THR A CA 1
ATOM 1881 C C . THR A 1 245 ? 4.113 -1.818 16.446 1.00 81.06 245 THR A C 1
ATOM 1883 O O . THR A 1 245 ? 5.087 -1.114 16.694 1.00 81.06 245 THR A O 1
ATOM 1886 N N . GLN A 1 246 ? 3.100 -1.377 15.696 1.00 78.00 246 GLN A N 1
ATOM 1887 C CA . GLN A 1 246 ? 3.061 -0.016 15.147 1.00 78.00 246 GLN A CA 1
ATOM 1888 C C . GLN A 1 246 ? 2.940 1.048 16.253 1.00 78.00 246 GLN A C 1
ATOM 1890 O O . GLN A 1 246 ? 3.656 2.053 16.256 1.00 78.00 246 GLN A O 1
ATOM 1895 N N . LEU A 1 247 ? 2.075 0.814 17.246 1.00 77.06 247 LEU A N 1
ATOM 1896 C CA . LEU A 1 247 ? 1.939 1.708 18.399 1.00 77.06 247 LEU A CA 1
ATOM 1897 C C . LEU A 1 247 ? 3.223 1.752 19.242 1.00 77.06 247 LEU A C 1
ATOM 1899 O O . LEU A 1 247 ? 3.629 2.824 19.681 1.00 77.06 247 LEU A O 1
ATOM 1903 N N . GLU A 1 248 ? 3.898 0.617 19.423 1.00 76.25 248 GLU A N 1
ATOM 1904 C CA . GLU A 1 248 ? 5.205 0.546 20.080 1.00 76.25 248 GLU A CA 1
ATOM 1905 C C . GLU A 1 248 ? 6.239 1.424 19.363 1.00 76.25 248 GLU A C 1
ATOM 1907 O O . GLU A 1 248 ? 6.881 2.246 20.015 1.00 76.25 248 GLU A O 1
ATOM 1912 N N . GLY A 1 249 ? 6.374 1.294 18.037 1.00 73.88 249 GLY A N 1
ATOM 1913 C CA . GLY A 1 249 ? 7.344 2.064 17.252 1.00 73.88 249 GLY A CA 1
ATOM 1914 C C . GLY A 1 249 ? 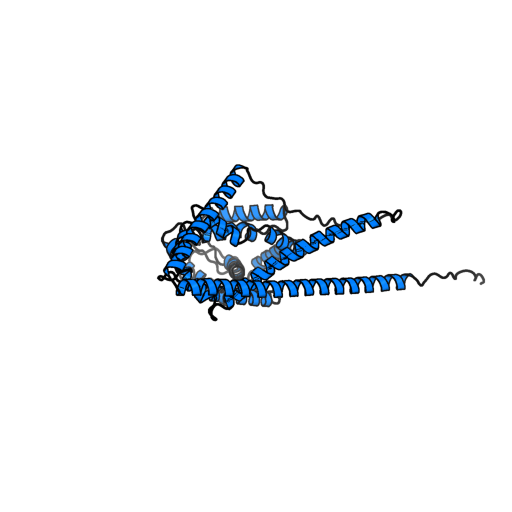7.132 3.576 17.367 1.00 73.88 249 GLY A C 1
ATOM 1915 O O . GLY A 1 249 ? 8.079 4.321 17.621 1.00 73.88 249 GLY A O 1
ATOM 1916 N N . THR A 1 250 ? 5.878 4.028 17.278 1.00 76.00 250 THR A N 1
ATOM 1917 C CA . THR A 1 250 ? 5.539 5.457 17.423 1.00 76.00 250 THR A CA 1
ATOM 1918 C C . THR A 1 250 ? 5.795 5.991 18.837 1.00 76.00 250 THR A C 1
ATOM 1920 O O . THR A 1 250 ? 6.352 7.081 18.988 1.00 76.00 250 THR A O 1
ATOM 1923 N N . LEU A 1 251 ? 5.449 5.228 19.884 1.00 75.50 251 LEU A N 1
ATOM 1924 C CA . LEU A 1 251 ? 5.728 5.608 21.274 1.00 75.50 251 LEU A CA 1
ATOM 1925 C C . LEU A 1 251 ? 7.230 5.639 21.569 1.00 75.50 251 LEU A C 1
ATOM 1927 O O . LEU A 1 251 ? 7.703 6.563 22.232 1.00 75.50 251 LEU A O 1
ATOM 1931 N N . PHE A 1 252 ? 7.979 4.653 21.072 1.00 72.69 252 PHE A N 1
ATOM 1932 C CA . PHE A 1 252 ? 9.424 4.579 21.247 1.00 72.69 252 PHE A CA 1
ATOM 1933 C C . PHE A 1 252 ? 10.132 5.755 20.569 1.00 72.69 252 PHE A C 1
ATOM 1935 O O . PHE A 1 252 ? 10.929 6.426 21.221 1.00 72.69 252 PHE A O 1
ATOM 1942 N N . ALA A 1 253 ? 9.797 6.063 19.311 1.00 72.88 253 ALA A N 1
ATOM 1943 C CA . ALA A 1 253 ? 10.364 7.200 18.584 1.00 72.88 253 ALA A CA 1
ATOM 1944 C C . ALA A 1 253 ? 10.051 8.548 19.263 1.00 72.88 253 ALA A C 1
ATOM 1946 O O . ALA A 1 253 ? 10.906 9.430 19.359 1.00 72.88 253 ALA A O 1
ATOM 1947 N N . GLY A 1 254 ? 8.833 8.707 19.793 1.00 69.81 254 GLY A N 1
ATOM 1948 C CA . GLY A 1 254 ? 8.464 9.887 20.576 1.00 69.81 254 GLY A CA 1
ATOM 1949 C C . GLY A 1 254 ? 9.270 10.011 21.876 1.00 69.81 254 GLY A C 1
ATOM 1950 O O . GLY A 1 254 ? 9.768 11.091 22.202 1.00 69.81 254 GLY A O 1
ATOM 1951 N N . ALA A 1 255 ? 9.437 8.905 22.604 1.00 68.12 255 ALA A N 1
ATOM 1952 C CA . ALA A 1 255 ? 10.175 8.869 23.865 1.00 68.12 255 ALA A CA 1
ATOM 1953 C C . ALA A 1 255 ? 11.690 9.064 23.680 1.00 68.12 255 ALA A C 1
ATOM 1955 O O . ALA A 1 255 ? 12.314 9.787 24.461 1.00 68.12 255 ALA A O 1
ATOM 1956 N N . SER A 1 256 ? 12.287 8.467 22.645 1.00 65.25 256 SER A N 1
ATOM 1957 C CA . SER A 1 256 ? 13.711 8.622 22.330 1.00 65.25 256 SER A CA 1
ATOM 1958 C C . SER A 1 256 ? 14.046 10.064 21.939 1.00 65.25 256 SER A C 1
ATOM 1960 O O . SER A 1 256 ? 15.014 10.624 22.455 1.00 65.25 256 SER A O 1
ATOM 1962 N N . LYS A 1 257 ? 13.197 10.721 21.137 1.00 69.06 257 LYS A N 1
ATOM 1963 C CA . LYS A 1 257 ? 13.339 12.144 20.782 1.00 69.06 257 LYS A CA 1
ATOM 1964 C C . LYS A 1 257 ? 13.228 13.062 22.005 1.00 69.06 257 LYS A C 1
ATOM 1966 O O . LYS A 1 257 ? 13.998 14.013 22.140 1.00 69.06 257 LYS A O 1
ATOM 1971 N N . ALA A 1 258 ? 12.319 12.757 22.934 1.00 65.94 258 ALA A N 1
ATOM 1972 C CA . ALA A 1 258 ? 12.193 13.489 24.195 1.00 65.94 258 ALA A CA 1
ATOM 1973 C C . ALA A 1 258 ? 13.435 13.328 25.096 1.00 65.94 258 ALA A C 1
ATOM 1975 O O . ALA A 1 258 ? 13.935 14.320 25.630 1.00 65.94 258 ALA A O 1
ATOM 1976 N N . MET A 1 259 ? 13.981 12.111 25.222 1.00 59.31 259 MET A N 1
ATOM 1977 C CA . MET A 1 259 ? 15.224 11.860 25.968 1.00 59.31 259 MET A CA 1
ATOM 1978 C C . MET A 1 259 ? 16.451 12.511 25.315 1.00 59.31 259 MET A C 1
ATOM 1980 O O . MET A 1 259 ? 17.286 13.074 26.023 1.00 59.31 259 MET A O 1
ATOM 1984 N N . GLY A 1 260 ? 16.550 12.490 23.983 1.00 58.75 260 GLY A N 1
ATOM 1985 C CA . GLY A 1 260 ? 17.625 13.147 23.235 1.00 58.75 260 GLY A CA 1
ATOM 1986 C C . GLY A 1 260 ? 17.655 14.661 23.456 1.00 58.75 260 GLY A C 1
ATOM 1987 O O . GLY A 1 260 ? 18.714 15.223 23.739 1.00 58.75 260 GLY A O 1
ATOM 1988 N N . ASN A 1 261 ? 16.486 15.309 23.438 1.00 60.09 261 ASN A N 1
ATOM 1989 C CA . ASN A 1 261 ? 16.351 16.743 23.718 1.00 60.09 261 ASN A CA 1
ATOM 1990 C C . ASN A 1 261 ? 16.676 17.104 25.178 1.00 60.09 261 ASN A C 1
ATOM 1992 O O . ASN A 1 261 ? 17.246 18.160 25.453 1.00 60.09 261 ASN A O 1
ATOM 1996 N N . LEU A 1 262 ? 16.363 16.223 26.130 1.00 49.12 262 LEU A N 1
ATOM 1997 C CA . LEU A 1 262 ? 16.733 16.413 27.534 1.00 49.12 262 LEU A CA 1
ATOM 1998 C C . LEU A 1 262 ? 18.250 16.228 27.747 1.00 49.12 262 LEU A C 1
ATOM 2000 O O . LEU A 1 262 ? 18.884 16.971 28.499 1.00 49.12 262 LEU A O 1
ATOM 2004 N N . GLY A 1 263 ? 18.849 15.272 27.031 1.00 48.59 263 GLY A N 1
ATOM 2005 C CA . GLY A 1 263 ? 20.284 14.998 27.036 1.00 48.59 263 GLY A CA 1
ATOM 2006 C C . GLY A 1 263 ? 21.122 16.095 26.374 1.00 48.59 263 GLY A C 1
ATOM 2007 O O . GLY A 1 263 ? 22.191 16.429 26.885 1.00 48.59 263 GLY A O 1
ATOM 2008 N N . SER A 1 264 ? 20.648 16.704 25.282 1.00 51.81 264 SER A N 1
ATOM 2009 C CA . SER A 1 264 ? 21.290 17.876 24.667 1.00 51.81 264 SER A CA 1
ATOM 2010 C C . SER A 1 264 ? 21.183 19.115 25.566 1.00 51.81 264 SER A C 1
ATOM 2012 O O . SER A 1 264 ? 22.159 19.858 25.705 1.00 51.81 264 SER A O 1
ATOM 2014 N N . GLY A 1 265 ? 20.062 19.266 26.283 1.00 43.78 265 GLY A N 1
ATOM 2015 C CA . GLY A 1 265 ? 19.887 20.249 27.354 1.00 43.78 265 GLY A CA 1
ATOM 2016 C C . GLY A 1 265 ? 20.931 20.098 28.465 1.00 43.78 265 GLY A C 1
ATOM 2017 O O . GLY A 1 265 ? 21.641 21.058 28.770 1.00 43.78 265 GLY A O 1
ATOM 2018 N N . LEU A 1 266 ? 21.125 18.886 29.000 1.00 46.34 266 LEU A N 1
ATOM 2019 C CA . LEU A 1 266 ? 22.166 18.616 30.003 1.00 46.34 266 LEU A CA 1
ATOM 2020 C C . LEU A 1 266 ? 23.593 18.772 29.454 1.00 46.34 266 LEU A C 1
ATOM 2022 O O . LEU A 1 266 ? 24.449 19.300 30.161 1.00 46.34 266 LEU A O 1
ATOM 2026 N N . LYS A 1 267 ? 23.862 18.371 28.202 1.00 49.50 267 LYS A N 1
ATOM 2027 C CA . LYS A 1 267 ? 25.166 18.582 27.542 1.00 49.50 267 LYS A CA 1
ATOM 2028 C C . LYS A 1 267 ? 25.491 20.070 27.370 1.00 49.50 267 LYS A C 1
ATOM 2030 O O . LYS A 1 267 ? 26.649 20.459 27.491 1.00 49.50 267 LYS A O 1
ATOM 2035 N N . SER A 1 268 ? 24.493 20.922 27.130 1.00 48.75 268 SER A N 1
ATOM 2036 C CA . SER A 1 268 ? 24.689 22.378 27.040 1.00 48.75 268 SER A CA 1
ATOM 2037 C C . SER A 1 268 ? 25.016 23.014 28.401 1.00 48.75 268 SER A C 1
ATOM 2039 O O . SER A 1 268 ? 25.835 23.933 28.480 1.00 48.75 268 SER A O 1
ATOM 2041 N N . ILE A 1 269 ? 24.444 22.469 29.481 1.00 49.97 269 ILE A N 1
ATOM 2042 C CA . ILE A 1 269 ? 24.692 22.897 30.863 1.00 49.97 269 ILE A CA 1
ATOM 2043 C C . ILE A 1 269 ? 26.086 22.440 31.317 1.00 49.97 269 ILE A C 1
ATOM 2045 O O . ILE A 1 269 ? 26.847 23.243 31.856 1.00 49.97 269 ILE A O 1
ATOM 2049 N N . THR A 1 270 ? 26.491 21.204 31.013 1.00 46.94 270 THR A N 1
ATOM 2050 C CA . THR A 1 270 ? 27.843 20.710 31.330 1.00 46.94 270 THR A CA 1
ATOM 2051 C C . THR A 1 270 ? 28.927 21.370 30.473 1.00 46.94 270 THR A C 1
ATOM 2053 O O . THR A 1 270 ? 30.001 21.676 30.988 1.00 46.94 270 THR A O 1
ATOM 2056 N N . LYS A 1 271 ? 28.645 21.713 29.207 1.00 42.75 271 LYS A N 1
ATOM 2057 C CA . LYS A 1 271 ? 29.553 22.499 28.346 1.00 42.75 271 LYS A CA 1
ATOM 2058 C C . LYS A 1 271 ? 29.725 23.945 28.832 1.00 42.75 271 LYS A C 1
ATOM 2060 O O . LYS A 1 271 ? 30.794 24.523 28.646 1.00 42.75 271 LYS A O 1
ATOM 2065 N N . ARG A 1 272 ? 28.714 24.527 29.492 1.00 45.84 272 ARG A N 1
ATOM 2066 C CA . ARG A 1 272 ? 28.825 25.836 30.165 1.00 45.84 272 ARG A CA 1
ATOM 2067 C C . ARG A 1 272 ? 29.624 25.772 31.470 1.00 45.84 272 ARG A C 1
ATOM 2069 O O . ARG A 1 272 ? 30.333 26.728 31.761 1.00 45.84 272 ARG A O 1
ATOM 2076 N N . LEU A 1 273 ? 29.581 24.654 32.197 1.00 45.06 273 LEU A N 1
ATOM 2077 C CA . LEU A 1 273 ? 30.398 24.435 33.400 1.00 45.06 273 LEU A CA 1
ATOM 2078 C C . LEU A 1 273 ? 31.871 24.102 33.093 1.00 45.06 273 LEU A C 1
ATOM 2080 O O . LEU A 1 273 ? 32.749 24.514 33.842 1.00 45.06 273 LEU A O 1
ATOM 2084 N N . ASN A 1 274 ? 32.169 23.445 31.967 1.00 43.59 274 ASN A N 1
ATOM 2085 C CA . ASN A 1 274 ? 33.549 23.120 31.570 1.00 43.59 274 ASN A CA 1
ATOM 2086 C C . ASN A 1 274 ? 34.288 24.241 30.816 1.00 43.59 274 ASN A C 1
ATOM 2088 O O . ASN A 1 274 ? 35.461 24.091 30.481 1.00 43.59 274 ASN A O 1
ATOM 2092 N N . ARG A 1 275 ? 33.651 25.396 30.578 1.00 41.41 275 ARG A N 1
ATOM 2093 C CA . ARG A 1 275 ? 34.275 26.544 29.890 1.00 41.41 275 ARG A CA 1
ATOM 2094 C C . ARG A 1 275 ? 35.278 27.326 30.758 1.00 41.41 275 ARG A C 1
ATOM 2096 O O . ARG A 1 275 ? 35.834 28.311 30.288 1.00 41.41 275 ARG A O 1
ATOM 2103 N N . GLY A 1 276 ? 35.509 26.891 32.000 1.00 37.50 276 GLY A N 1
ATOM 2104 C CA . GLY A 1 276 ? 36.479 27.476 32.932 1.00 37.50 276 GLY A CA 1
ATOM 2105 C C . GLY A 1 276 ? 37.836 26.767 33.004 1.00 37.50 276 GLY A C 1
ATOM 2106 O O . GLY A 1 276 ? 38.678 27.186 33.793 1.00 37.50 276 GLY A O 1
ATOM 2107 N N . ARG A 1 277 ? 38.078 25.693 32.235 1.00 38.59 277 ARG A N 1
ATOM 2108 C CA . ARG A 1 277 ? 39.336 24.934 32.342 1.00 38.59 277 ARG A CA 1
ATOM 2109 C C . ARG A 1 277 ? 39.729 24.244 31.034 1.00 38.59 277 ARG A C 1
ATOM 2111 O O . ARG A 1 277 ? 39.580 23.038 30.913 1.00 38.59 277 ARG A O 1
ATOM 2118 N N . ALA A 1 278 ? 40.221 25.020 30.071 1.00 32.12 278 ALA A N 1
ATOM 2119 C CA . ALA A 1 278 ? 41.125 24.558 29.009 1.00 32.12 278 ALA A CA 1
ATOM 2120 C C . ALA A 1 278 ? 41.622 25.767 28.198 1.00 32.12 278 ALA A C 1
ATOM 2122 O O . ALA A 1 278 ? 41.045 26.137 27.178 1.00 32.12 278 ALA A O 1
ATOM 2123 N N . VAL A 1 279 ? 42.689 26.399 28.682 1.00 34.75 279 VAL A N 1
ATOM 2124 C CA . VAL A 1 279 ? 43.656 27.087 27.822 1.00 34.75 279 VAL A CA 1
ATOM 2125 C C . VAL A 1 279 ? 44.839 26.124 27.724 1.00 34.75 279 VAL A C 1
ATOM 2127 O O . VAL A 1 279 ? 45.224 25.548 28.738 1.00 34.75 279 VAL A O 1
ATOM 2130 N N . VAL A 1 280 ? 45.388 25.979 26.517 1.00 34.34 280 VAL A N 1
ATOM 2131 C CA . VAL A 1 280 ? 46.536 25.135 26.128 1.00 34.34 280 VAL A CA 1
ATOM 2132 C C . VAL A 1 280 ? 46.205 23.671 25.791 1.00 34.34 280 VAL A C 1
ATOM 2134 O O . VAL A 1 280 ? 46.280 22.788 26.635 1.00 34.34 280 VAL A O 1
ATOM 2137 N N . ALA A 1 281 ? 45.914 23.421 24.513 1.00 29.75 281 ALA A N 1
ATOM 2138 C CA . ALA A 1 281 ? 46.508 22.334 23.725 1.00 29.75 281 ALA A CA 1
ATOM 2139 C C . ALA A 1 281 ? 46.177 22.583 22.245 1.00 29.75 281 ALA A C 1
ATOM 2141 O O . ALA A 1 281 ? 45.012 22.705 21.867 1.00 29.75 281 ALA A O 1
ATOM 2142 N N . ALA A 1 282 ? 47.223 22.759 21.446 1.00 27.27 282 ALA A N 1
ATOM 2143 C CA . ALA A 1 282 ? 47.167 22.987 20.013 1.00 27.27 282 ALA A CA 1
ATOM 2144 C C . ALA A 1 282 ? 47.016 21.669 19.233 1.00 27.27 282 ALA A C 1
ATOM 2146 O O . ALA A 1 282 ? 47.377 20.615 19.744 1.00 27.27 282 ALA A O 1
ATOM 2147 N N . ALA A 1 283 ? 46.568 21.815 17.981 1.00 29.77 283 ALA A N 1
ATOM 2148 C CA . ALA A 1 283 ? 46.874 20.968 16.823 1.00 29.77 283 ALA A CA 1
ATOM 2149 C C . ALA A 1 283 ? 46.527 19.469 16.915 1.00 29.77 283 ALA A C 1
ATOM 2151 O O . ALA A 1 283 ? 47.320 18.661 17.373 1.00 29.77 283 ALA A O 1
ATOM 2152 N N . ASP A 1 284 ? 45.341 19.103 16.433 1.00 28.73 284 ASP A N 1
ATOM 2153 C CA . ASP A 1 284 ? 45.176 18.406 15.145 1.00 28.73 284 ASP A CA 1
ATOM 2154 C C . ASP A 1 284 ? 43.683 18.122 14.950 1.00 28.73 284 ASP A C 1
ATOM 2156 O O . ASP A 1 284 ? 43.062 17.379 15.707 1.00 28.73 284 ASP A O 1
ATOM 2160 N N . VAL A 1 285 ? 43.074 18.778 13.963 1.00 29.67 285 VAL A N 1
ATOM 2161 C CA . VAL A 1 285 ? 41.665 18.582 13.607 1.00 29.67 285 VAL A CA 1
ATOM 2162 C C . VAL A 1 285 ? 41.575 18.487 12.088 1.00 29.67 285 VAL A C 1
ATOM 2164 O O . VAL A 1 285 ? 41.110 19.394 11.409 1.00 29.67 285 VAL A O 1
ATOM 2167 N N . THR A 1 286 ? 41.985 17.345 11.545 1.00 29.88 286 THR A N 1
ATOM 2168 C CA . THR A 1 286 ? 41.215 16.709 10.470 1.00 29.88 286 THR A CA 1
ATOM 2169 C C . THR A 1 286 ? 40.049 15.974 11.122 1.00 29.88 286 THR A C 1
ATOM 2171 O O . THR A 1 286 ? 40.023 14.750 11.203 1.00 29.88 286 THR A O 1
ATOM 2174 N N . SER A 1 287 ? 39.085 16.730 11.654 1.00 30.05 287 SER A N 1
ATOM 2175 C CA . SER A 1 287 ? 37.737 16.198 11.799 1.00 30.05 287 SER A CA 1
ATOM 2176 C C . SER A 1 287 ? 37.124 16.270 10.413 1.00 30.05 287 SER A C 1
ATOM 2178 O O . SER A 1 287 ? 36.820 17.368 9.937 1.00 30.05 287 SER A O 1
ATOM 2180 N N . SER A 1 288 ? 36.958 15.122 9.765 1.00 28.84 288 SER A N 1
ATOM 2181 C CA . SER A 1 288 ? 35.913 14.970 8.762 1.00 28.84 288 SER A CA 1
ATOM 2182 C C . SER A 1 288 ? 34.643 15.547 9.382 1.00 28.84 288 SER A C 1
ATOM 2184 O O . SER A 1 288 ? 34.153 15.035 10.389 1.00 28.84 288 SER A O 1
ATOM 2186 N N . GLN A 1 289 ? 34.203 16.701 8.880 1.00 31.08 289 GLN A N 1
ATOM 2187 C CA . GLN A 1 289 ? 32.888 17.223 9.196 1.00 31.08 289 GLN A CA 1
ATOM 2188 C C . GLN A 1 289 ? 31.913 16.199 8.636 1.00 31.08 289 GLN A C 1
ATOM 2190 O O . GLN A 1 289 ? 31.642 16.178 7.439 1.00 31.08 289 GLN A O 1
ATOM 2195 N N . GLU A 1 290 ? 31.435 15.321 9.508 1.00 35.91 290 GLU A N 1
ATOM 2196 C CA . GLU A 1 290 ? 30.140 14.684 9.359 1.00 35.91 290 GLU A CA 1
ATOM 2197 C C . GLU A 1 290 ? 29.147 15.849 9.308 1.00 35.91 290 GLU A C 1
ATOM 2199 O O . GLU A 1 290 ? 28.743 16.418 10.324 1.00 35.91 290 GLU A O 1
ATOM 2204 N N . ASN A 1 291 ? 28.932 16.359 8.094 1.00 40.25 291 ASN A N 1
ATOM 2205 C CA . ASN A 1 291 ? 27.911 17.345 7.832 1.00 40.25 291 ASN A CA 1
ATOM 2206 C C . ASN A 1 291 ? 26.609 16.626 8.153 1.00 40.25 291 ASN A C 1
ATOM 2208 O O . ASN A 1 291 ? 26.156 15.809 7.360 1.00 40.25 291 ASN A O 1
ATOM 2212 N N . ASP A 1 292 ? 26.031 16.915 9.318 1.00 40.97 292 ASP A N 1
ATOM 2213 C CA . ASP A 1 292 ? 24.613 16.694 9.572 1.00 40.97 292 ASP A CA 1
ATOM 2214 C C . ASP A 1 292 ? 23.866 17.422 8.441 1.00 40.97 292 ASP A C 1
ATOM 2216 O O . ASP A 1 292 ? 23.620 18.632 8.515 1.00 40.97 292 ASP A O 1
ATOM 2220 N N . VAL A 1 293 ? 23.586 16.718 7.340 1.00 50.16 293 VAL A N 1
ATOM 2221 C CA . VAL A 1 293 ? 22.785 17.234 6.233 1.00 50.16 293 VAL A CA 1
ATOM 2222 C C . VAL A 1 293 ? 21.382 17.369 6.795 1.00 50.16 293 VAL A C 1
ATOM 2224 O O . VAL A 1 293 ? 20.600 16.424 6.830 1.00 50.16 293 VAL A O 1
ATOM 2227 N N . VAL A 1 294 ? 21.076 18.551 7.331 1.00 54.28 294 VAL A N 1
ATOM 2228 C CA . VAL A 1 294 ? 19.723 18.877 7.766 1.00 54.28 294 VAL A CA 1
ATOM 2229 C C . VAL A 1 294 ? 18.860 18.843 6.511 1.00 54.28 294 VAL A C 1
ATOM 2231 O O . VAL A 1 294 ? 19.088 19.662 5.615 1.00 54.28 294 VAL A O 1
ATOM 2234 N N . PRO A 1 295 ? 17.886 17.927 6.416 1.00 55.59 295 PRO A N 1
ATOM 2235 C CA . PRO A 1 295 ? 17.131 17.780 5.191 1.00 55.59 295 PRO A CA 1
ATOM 2236 C C . PRO A 1 295 ? 16.377 19.065 4.879 1.00 55.59 295 PRO A C 1
ATOM 2238 O O . PRO A 1 295 ? 15.616 19.593 5.700 1.00 55.59 295 PRO A O 1
ATOM 2241 N N . GLN A 1 296 ? 16.633 19.598 3.688 1.00 59.91 296 GLN A N 1
ATOM 2242 C CA . GLN A 1 296 ? 16.015 20.827 3.229 1.00 59.91 296 GLN A CA 1
ATOM 2243 C C . GLN A 1 296 ? 14.515 20.589 3.041 1.00 59.91 296 GLN A C 1
ATOM 2245 O O . GLN A 1 296 ? 14.092 19.758 2.241 1.00 59.91 296 GLN A O 1
ATOM 2250 N N . ALA A 1 297 ? 13.690 21.351 3.761 1.00 63.22 297 ALA A N 1
ATOM 2251 C CA . ALA A 1 297 ? 12.250 21.313 3.555 1.00 63.22 297 ALA A CA 1
ATOM 2252 C C . ALA A 1 297 ? 11.914 21.727 2.114 1.00 63.22 297 ALA A C 1
ATOM 2254 O O . ALA A 1 297 ? 12.389 22.756 1.624 1.00 63.22 297 ALA A O 1
ATOM 2255 N N . TRP A 1 298 ? 11.071 20.934 1.452 1.00 66.25 298 TRP A N 1
ATOM 2256 C CA . TRP A 1 298 ? 10.653 21.192 0.079 1.00 66.25 298 TRP A CA 1
ATOM 2257 C C . TRP A 1 298 ? 10.034 22.591 -0.055 1.00 66.25 298 TRP A C 1
ATOM 2259 O O . TRP A 1 298 ? 9.201 22.979 0.771 1.00 66.25 298 TRP A O 1
ATOM 2269 N N . PRO A 1 299 ? 10.396 23.359 -1.097 1.00 74.38 299 PRO A N 1
ATOM 2270 C CA . PRO A 1 299 ? 9.828 24.679 -1.307 1.00 74.38 299 PRO A CA 1
ATOM 2271 C C . PRO A 1 299 ? 8.335 24.557 -1.627 1.00 74.38 299 PRO A C 1
ATOM 2273 O O . PRO A 1 299 ? 7.938 24.090 -2.694 1.00 74.38 299 PRO A O 1
ATOM 2276 N N . THR A 1 300 ? 7.483 25.001 -0.705 1.00 76.94 300 THR A N 1
ATOM 2277 C CA . THR A 1 300 ? 6.032 25.038 -0.910 1.00 76.94 300 THR A CA 1
ATOM 2278 C C . THR A 1 300 ? 5.591 26.436 -1.311 1.00 76.94 300 THR A C 1
ATOM 2280 O O . THR A 1 300 ? 5.833 27.400 -0.584 1.00 76.94 300 THR A O 1
ATOM 2283 N N . SER A 1 301 ? 4.882 26.560 -2.434 1.00 91.00 301 SER A N 1
ATOM 2284 C CA . SER A 1 301 ? 4.202 27.816 -2.764 1.00 91.00 301 SER A CA 1
ATOM 2285 C C . SER A 1 301 ? 3.043 28.071 -1.795 1.00 91.00 301 SER A C 1
ATOM 2287 O O . SER A 1 301 ? 2.403 27.132 -1.311 1.00 91.00 301 SER A O 1
ATOM 2289 N N . GLU A 1 302 ? 2.699 29.341 -1.557 1.00 90.50 302 GLU A N 1
ATOM 2290 C CA . GLU A 1 302 ? 1.519 29.684 -0.747 1.00 90.50 302 GLU A CA 1
ATOM 2291 C C . GLU A 1 302 ? 0.240 29.027 -1.283 1.00 90.50 302 GLU A C 1
ATOM 2293 O O . GLU A 1 302 ? -0.642 28.624 -0.524 1.00 90.50 302 GLU A O 1
ATOM 2298 N N . VAL A 1 303 ? 0.141 28.903 -2.607 1.00 90.38 303 VAL A N 1
ATOM 2299 C CA . VAL A 1 303 ? -0.996 28.282 -3.286 1.00 90.38 303 VAL A CA 1
ATOM 2300 C C . VAL A 1 303 ? -1.065 26.786 -2.964 1.00 90.38 303 VAL A C 1
ATOM 2302 O O . VAL A 1 303 ? -2.142 26.289 -2.626 1.00 90.38 303 VAL A O 1
ATOM 2305 N N . ALA A 1 304 ? 0.068 26.078 -3.003 1.00 85.12 304 ALA A N 1
ATOM 2306 C CA . ALA A 1 304 ? 0.145 24.669 -2.618 1.00 85.12 304 ALA A CA 1
ATOM 2307 C C . ALA A 1 304 ? -0.236 24.472 -1.142 1.00 85.12 304 ALA A C 1
ATOM 2309 O O . ALA A 1 304 ? -1.112 23.659 -0.839 1.00 85.12 304 ALA A O 1
ATOM 2310 N N . ALA A 1 305 ? 0.312 25.297 -0.244 1.00 86.44 305 ALA A N 1
ATOM 2311 C CA . ALA A 1 305 ? 0.001 25.247 1.184 1.00 86.44 305 ALA A CA 1
ATOM 2312 C C . ALA A 1 305 ? -1.499 25.470 1.463 1.00 86.44 305 ALA A C 1
ATOM 2314 O O . ALA A 1 305 ? -2.116 24.741 2.247 1.00 86.44 305 ALA A O 1
ATOM 2315 N N . ARG A 1 306 ? -2.134 26.430 0.770 1.00 90.19 306 ARG A N 1
ATOM 2316 C CA . ARG A 1 306 ? -3.587 26.665 0.862 1.00 90.19 306 ARG A CA 1
ATOM 2317 C C . ARG A 1 306 ? -4.390 25.462 0.361 1.00 90.19 306 ARG A C 1
ATOM 2319 O O . ARG A 1 306 ? -5.364 25.075 1.010 1.00 90.19 306 ARG A O 1
ATOM 2326 N N . MET A 1 307 ? -3.996 24.847 -0.756 1.00 86.06 307 MET A N 1
ATOM 2327 C CA . MET A 1 307 ? -4.674 23.654 -1.281 1.00 86.06 307 MET A CA 1
ATOM 2328 C C . MET A 1 307 ? -4.559 22.456 -0.333 1.00 86.06 307 MET A C 1
ATOM 2330 O O . MET A 1 307 ? -5.549 21.756 -0.108 1.00 86.06 307 MET A O 1
ATOM 2334 N N . GLU A 1 308 ? -3.391 22.225 0.262 1.00 84.69 308 GLU A N 1
ATOM 2335 C CA . GLU A 1 308 ? -3.200 21.170 1.259 1.00 84.69 308 GLU A CA 1
ATOM 2336 C C . GLU A 1 308 ? -4.035 21.404 2.516 1.00 84.69 308 GLU A C 1
ATOM 2338 O O . GLU A 1 308 ? -4.711 20.486 2.991 1.00 84.69 308 GLU A O 1
ATOM 2343 N N . ALA A 1 309 ? -4.053 22.636 3.029 1.00 87.44 309 ALA A N 1
ATOM 2344 C CA . ALA A 1 309 ? -4.880 23.001 4.172 1.00 87.44 309 ALA A CA 1
ATOM 2345 C C . ALA A 1 309 ? -6.367 22.735 3.885 1.00 87.44 309 ALA A C 1
ATOM 2347 O O . ALA A 1 309 ? -7.058 22.110 4.695 1.00 87.44 309 ALA A O 1
ATOM 2348 N N . GLN A 1 310 ? -6.856 23.116 2.700 1.00 88.69 310 GLN A N 1
ATOM 2349 C CA . GLN A 1 310 ? -8.229 22.833 2.278 1.00 88.69 310 GLN A CA 1
ATOM 2350 C C . GLN A 1 310 ? -8.516 21.329 2.167 1.00 88.69 310 GLN A C 1
ATOM 2352 O O . GLN A 1 310 ? -9.569 20.878 2.625 1.00 88.69 310 GLN A O 1
ATOM 2357 N N . ARG A 1 311 ? -7.596 20.531 1.608 1.00 86.12 311 ARG A N 1
ATOM 2358 C CA . ARG A 1 311 ? -7.735 19.062 1.541 1.00 86.12 311 ARG A CA 1
ATOM 2359 C C . ARG A 1 311 ? -7.820 18.449 2.937 1.00 86.12 311 ARG A C 1
ATOM 2361 O O . ARG A 1 311 ? -8.724 17.656 3.191 1.00 86.12 311 ARG A O 1
ATOM 2368 N N . LYS A 1 312 ? -6.956 18.872 3.866 1.00 87.69 312 LYS A N 1
ATOM 2369 C CA . LYS A 1 312 ? -6.977 18.429 5.272 1.00 87.69 312 LYS A CA 1
ATOM 2370 C C . LYS A 1 312 ? -8.300 18.789 5.956 1.00 87.69 312 LYS A C 1
ATOM 2372 O O . LYS A 1 312 ? -8.862 17.969 6.681 1.00 87.69 312 LYS A O 1
ATOM 2377 N N . LEU A 1 313 ? -8.840 19.985 5.708 1.00 89.81 313 LEU A N 1
ATOM 2378 C CA . LEU A 1 313 ? -10.144 20.399 6.241 1.00 89.81 313 LEU A CA 1
ATOM 2379 C C . LEU A 1 313 ? -11.296 19.557 5.676 1.00 89.81 313 LEU A C 1
ATOM 2381 O O . LEU A 1 313 ? -12.134 19.083 6.446 1.00 89.81 313 LEU A O 1
ATOM 2385 N N . ARG A 1 314 ? -11.314 19.309 4.361 1.00 89.81 314 ARG A N 1
ATOM 2386 C CA . ARG A 1 314 ? -12.314 18.445 3.709 1.00 89.81 314 ARG A CA 1
ATOM 2387 C C . ARG A 1 314 ? -12.239 17.005 4.209 1.00 89.81 314 ARG A C 1
ATOM 2389 O O . ARG A 1 314 ? -13.279 16.422 4.503 1.00 89.81 314 ARG A O 1
ATOM 2396 N N . ALA A 1 315 ? -11.032 16.460 4.382 1.00 88.69 315 ALA A N 1
ATOM 2397 C CA . ALA A 1 315 ? -10.827 15.138 4.974 1.00 88.69 315 ALA A CA 1
ATOM 2398 C C . ALA A 1 315 ? -11.441 15.068 6.379 1.00 88.69 315 ALA A C 1
ATOM 2400 O O . ALA A 1 315 ? -12.245 14.183 6.660 1.00 88.69 315 ALA A O 1
ATOM 2401 N N . LYS A 1 316 ? -11.143 16.053 7.240 1.00 90.81 316 LYS A N 1
ATOM 2402 C CA . LYS A 1 316 ? -11.711 16.139 8.597 1.00 90.81 316 LYS A CA 1
ATOM 2403 C C . LYS A 1 316 ? -13.238 16.202 8.581 1.00 90.81 316 LYS A C 1
ATOM 2405 O O . LYS A 1 316 ? -13.879 15.518 9.374 1.00 90.81 316 LYS A O 1
ATOM 2410 N N . GLN A 1 317 ? -13.829 17.007 7.699 1.00 91.00 317 GLN A N 1
ATOM 2411 C CA . GLN A 1 317 ? -15.286 17.100 7.563 1.00 91.00 317 GLN A CA 1
ATOM 2412 C C . GLN A 1 317 ? -15.902 15.770 7.110 1.00 91.00 317 GLN A C 1
ATOM 2414 O O . GLN A 1 317 ? -16.861 15.306 7.725 1.00 91.00 317 GLN A O 1
ATOM 2419 N N . ALA A 1 318 ? -15.327 15.125 6.092 1.00 89.69 318 ALA A N 1
ATOM 2420 C CA . ALA A 1 318 ? -15.792 13.831 5.600 1.00 89.69 318 ALA A CA 1
ATOM 2421 C C . ALA A 1 318 ? -15.711 12.743 6.682 1.00 89.69 318 ALA A C 1
ATOM 2423 O O . ALA A 1 318 ? -16.689 12.035 6.913 1.00 89.69 318 ALA A O 1
ATOM 2424 N N . ILE A 1 319 ? -14.582 12.660 7.393 1.00 89.88 319 ILE A N 1
ATOM 2425 C CA . ILE A 1 319 ? -14.384 11.709 8.494 1.00 89.88 319 ILE A CA 1
ATOM 2426 C C . ILE A 1 319 ? -15.422 11.938 9.597 1.00 89.88 319 ILE A C 1
ATOM 2428 O O . ILE A 1 319 ? -16.039 10.981 10.056 1.00 89.88 319 ILE A O 1
ATOM 2432 N N . ARG A 1 320 ? -15.689 13.193 9.988 1.00 92.88 320 ARG A N 1
ATOM 2433 C CA . ARG A 1 320 ? -16.730 13.503 10.986 1.00 92.88 320 ARG A CA 1
ATOM 2434 C C . ARG A 1 320 ? -18.120 13.050 10.544 1.00 92.88 320 ARG A C 1
ATOM 2436 O O . ARG A 1 320 ? -18.864 12.523 11.365 1.00 92.88 320 ARG A O 1
ATOM 2443 N N . LEU A 1 321 ? -18.482 13.254 9.277 1.00 91.94 321 LEU A N 1
ATOM 2444 C CA . LEU A 1 321 ? -19.781 12.823 8.751 1.00 91.94 321 LEU A CA 1
ATOM 2445 C C . LEU A 1 321 ? -19.913 11.297 8.753 1.00 91.94 321 LEU A C 1
ATOM 2447 O O . LEU A 1 321 ? -20.947 10.774 9.164 1.00 91.94 321 LEU A O 1
ATOM 2451 N N . ILE A 1 322 ? -18.855 10.590 8.352 1.00 91.62 322 ILE A N 1
ATOM 2452 C CA . ILE A 1 322 ? -18.807 9.125 8.372 1.00 91.62 322 ILE A CA 1
ATOM 2453 C C . ILE A 1 322 ? -18.915 8.614 9.814 1.00 91.62 322 ILE A C 1
ATOM 2455 O O . ILE A 1 322 ? -19.788 7.799 10.105 1.00 91.62 322 ILE A O 1
ATOM 2459 N N . LEU A 1 323 ? -18.131 9.162 10.746 1.00 91.12 323 LEU A N 1
ATOM 2460 C CA . LEU A 1 323 ? -18.207 8.820 12.171 1.00 91.12 323 LEU A CA 1
ATOM 2461 C C . LEU A 1 323 ? -19.605 9.050 12.746 1.00 91.12 323 LEU A C 1
ATOM 2463 O O . LEU A 1 323 ? -20.128 8.180 13.436 1.00 91.12 323 LEU A O 1
ATOM 2467 N N . ARG A 1 324 ? -20.244 10.181 12.419 1.00 93.38 324 ARG A N 1
ATOM 2468 C CA . ARG A 1 324 ? -21.623 10.456 12.837 1.00 93.38 324 ARG A CA 1
ATOM 2469 C C . ARG A 1 324 ? -22.593 9.409 12.289 1.00 93.38 324 ARG A C 1
ATOM 2471 O O . ARG A 1 324 ? -23.464 8.970 13.027 1.00 93.38 324 ARG A O 1
ATOM 2478 N N . SER A 1 325 ? -22.422 8.984 11.037 1.00 91.75 325 SER A N 1
ATOM 2479 C CA . SER A 1 325 ? -23.264 7.941 10.439 1.00 91.75 325 SER A CA 1
ATOM 2480 C C . SER A 1 325 ? -23.050 6.558 11.060 1.00 91.75 325 SER A C 1
ATOM 2482 O O . SER A 1 325 ? -24.001 5.801 11.217 1.00 91.75 325 SER A O 1
ATOM 2484 N N . HIS A 1 326 ? -21.826 6.219 11.471 1.00 92.06 326 HIS A N 1
ATOM 2485 C CA . HIS A 1 326 ? -21.593 4.976 12.207 1.00 92.06 326 HIS A CA 1
ATOM 2486 C C . HIS A 1 326 ? -22.132 5.060 13.628 1.00 92.06 326 HIS A C 1
ATOM 2488 O O . HIS A 1 326 ? -22.670 4.076 14.116 1.00 92.06 326 HIS A O 1
ATOM 2494 N N . TRP A 1 327 ? -22.031 6.221 14.277 1.00 90.50 327 TRP A N 1
ATOM 2495 C CA . TRP A 1 327 ? -22.606 6.428 15.600 1.00 90.50 327 TRP A CA 1
ATOM 2496 C C . TRP A 1 327 ? -24.119 6.206 15.597 1.00 90.50 327 TRP A C 1
ATOM 2498 O O . TRP A 1 327 ? -24.620 5.457 16.430 1.00 90.50 327 TRP A O 1
ATOM 2508 N N . THR A 1 328 ? -24.842 6.779 14.628 1.00 91.00 328 THR A N 1
ATOM 2509 C CA . THR A 1 328 ? -26.290 6.544 14.504 1.00 91.00 328 THR A CA 1
ATOM 2510 C C . THR A 1 328 ? -26.599 5.065 14.281 1.00 91.00 328 THR A C 1
ATOM 2512 O O . THR A 1 328 ? -27.466 4.536 14.966 1.00 91.00 328 THR A O 1
ATOM 2515 N N . ARG A 1 329 ? -25.820 4.359 13.445 1.00 89.25 329 ARG A N 1
ATOM 2516 C CA . ARG A 1 329 ? -25.964 2.902 13.265 1.00 89.25 329 ARG A CA 1
ATOM 2517 C C . ARG A 1 329 ? -25.739 2.111 14.556 1.00 89.25 329 ARG A C 1
ATOM 2519 O O . ARG A 1 329 ? -26.466 1.157 14.805 1.00 89.25 329 ARG A O 1
ATOM 2526 N N . GLN A 1 330 ? -24.761 2.489 15.386 1.00 91.50 330 GLN A N 1
ATOM 2527 C CA . GLN A 1 330 ? -24.538 1.803 16.666 1.00 91.50 330 GLN A CA 1
ATOM 2528 C C . GLN A 1 330 ? -25.706 2.010 17.634 1.00 91.50 330 GLN A C 1
ATOM 2530 O O . GLN A 1 330 ? -26.086 1.078 18.337 1.00 91.50 330 GLN A O 1
ATOM 2535 N N . VAL A 1 331 ? -26.297 3.207 17.651 1.00 91.06 331 VAL A N 1
ATOM 2536 C CA . VAL A 1 331 ? -27.484 3.488 18.469 1.00 91.06 331 VAL A CA 1
ATOM 2537 C C . VAL A 1 331 ? -28.697 2.701 17.957 1.00 91.06 331 VAL A C 1
ATOM 2539 O O . VAL A 1 331 ? -29.395 2.076 18.751 1.00 91.06 331 VAL A O 1
ATOM 2542 N N . GLU A 1 332 ? -28.911 2.660 16.640 1.00 91.25 332 GLU A N 1
ATOM 2543 C CA . GLU A 1 332 ? -29.996 1.898 15.999 1.00 91.25 332 GLU A CA 1
ATOM 2544 C C . GLU A 1 332 ? -29.859 0.380 16.198 1.00 91.25 332 GLU A C 1
ATOM 2546 O O . GLU A 1 332 ? -30.857 -0.319 16.363 1.00 91.25 332 GLU A O 1
ATOM 2551 N N . ALA A 1 333 ? -28.630 -0.142 16.253 1.00 88.25 333 ALA A N 1
ATOM 2552 C CA . ALA A 1 333 ? -28.353 -1.555 16.518 1.00 88.25 333 ALA A CA 1
ATOM 2553 C C . ALA A 1 333 ? -28.618 -1.981 17.981 1.00 88.25 333 ALA A C 1
ATOM 2555 O O . ALA A 1 333 ? -28.481 -3.166 18.315 1.00 88.25 333 ALA A O 1
ATOM 2556 N N . GLY A 1 334 ? -28.967 -1.040 18.867 1.00 92.56 334 GLY A N 1
ATOM 2557 C CA . GLY A 1 334 ? -29.326 -1.295 20.262 1.00 92.56 334 GLY A CA 1
ATOM 2558 C C . GLY A 1 334 ? -28.216 -2.004 21.045 1.00 92.56 334 GLY A C 1
ATOM 2559 O O . GLY A 1 334 ? -27.057 -1.585 21.048 1.00 92.56 334 GLY A O 1
ATOM 2560 N N . TRP A 1 335 ? -28.555 -3.119 21.700 1.00 90.56 335 TRP A N 1
ATOM 2561 C CA . TRP A 1 335 ? -27.609 -3.894 22.516 1.00 90.56 335 TRP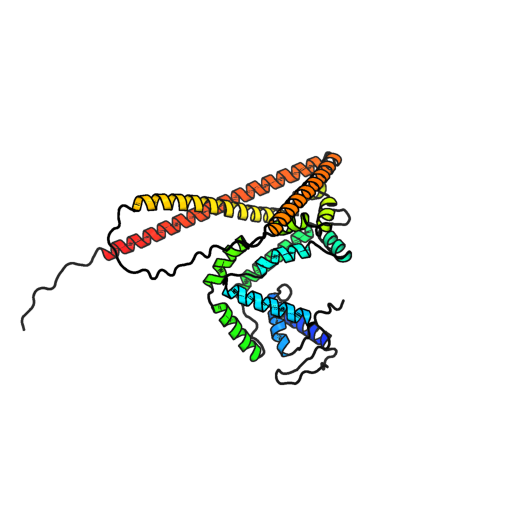 A CA 1
ATOM 2562 C C . TRP A 1 335 ? -26.390 -4.400 21.744 1.00 9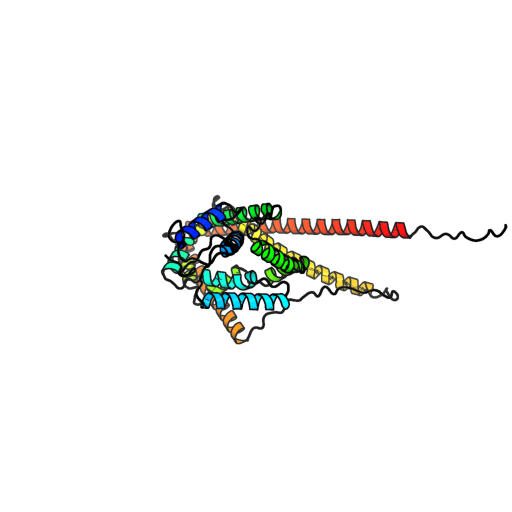0.56 335 TRP A C 1
ATOM 2564 O O . TRP A 1 335 ? -25.289 -4.437 22.293 1.00 90.56 335 TRP A O 1
ATOM 2574 N N . ARG A 1 336 ? -26.560 -4.759 20.465 1.00 90.00 336 ARG A N 1
ATOM 2575 C CA . ARG A 1 336 ? -25.445 -5.220 19.625 1.00 90.00 336 ARG A CA 1
ATOM 2576 C C . ARG A 1 336 ? -24.463 -4.088 19.349 1.00 90.00 336 ARG A C 1
ATOM 2578 O O . ARG A 1 336 ? -23.258 -4.322 19.366 1.00 90.00 336 ARG A O 1
ATOM 2585 N N . GLY A 1 337 ? -24.965 -2.870 19.155 1.00 88.94 337 GLY A N 1
ATOM 2586 C CA . GLY A 1 337 ? -24.116 -1.701 18.957 1.00 88.94 337 GLY A CA 1
ATOM 2587 C C . GLY A 1 337 ? -23.363 -1.293 20.222 1.00 88.94 337 GLY A C 1
ATOM 2588 O O . GLY A 1 337 ? -22.167 -1.017 20.170 1.00 88.94 337 GLY A O 1
ATOM 2589 N N . LEU A 1 338 ? -24.012 -1.358 21.388 1.00 91.75 338 LEU A N 1
ATOM 2590 C CA . LEU A 1 338 ? -23.339 -1.126 22.671 1.00 91.75 338 LEU A CA 1
ATOM 2591 C C . LEU A 1 338 ? -22.235 -2.164 22.927 1.00 91.75 338 LEU A C 1
ATOM 2593 O O . LEU A 1 338 ? -21.120 -1.800 23.306 1.00 91.75 338 LEU A O 1
ATOM 2597 N N . ALA A 1 339 ? -22.510 -3.445 22.661 1.00 91.62 339 ALA A N 1
ATOM 2598 C CA . ALA A 1 339 ? -21.513 -4.509 22.760 1.00 91.62 339 ALA A CA 1
ATOM 2599 C C . ALA A 1 339 ? -20.319 -4.280 21.815 1.00 91.62 339 ALA A C 1
ATOM 2601 O O . ALA A 1 339 ? -19.178 -4.489 22.225 1.00 91.62 339 ALA A O 1
ATOM 2602 N N . ALA A 1 340 ? -20.575 -3.806 20.593 1.00 90.81 340 ALA A N 1
ATOM 2603 C CA . ALA A 1 340 ? -19.556 -3.467 19.602 1.00 90.81 340 ALA A CA 1
ATOM 2604 C C . ALA A 1 340 ? -18.677 -2.276 20.038 1.00 90.81 340 ALA A C 1
ATOM 2606 O O . ALA A 1 340 ? -17.454 -2.306 19.922 1.00 90.81 340 ALA A O 1
ATOM 2607 N N . VAL A 1 341 ? -19.267 -1.224 20.608 1.00 90.75 341 VAL A N 1
ATOM 2608 C CA . VAL A 1 341 ? -18.490 -0.086 21.131 1.00 90.75 341 VAL A CA 1
ATOM 2609 C C . VAL A 1 341 ? -17.637 -0.508 22.332 1.00 90.75 341 VAL A C 1
ATOM 2611 O O . VAL A 1 341 ? -16.462 -0.144 22.415 1.00 90.75 341 VAL A O 1
ATOM 2614 N N . LEU A 1 342 ? -18.186 -1.322 23.239 1.00 91.62 342 LEU A N 1
ATOM 2615 C CA . LEU A 1 342 ? -17.429 -1.864 24.370 1.00 91.62 342 LEU A CA 1
ATOM 2616 C C . LEU A 1 342 ? -16.314 -2.814 23.921 1.00 91.62 342 LEU A C 1
ATOM 2618 O O . LEU A 1 342 ? -15.231 -2.795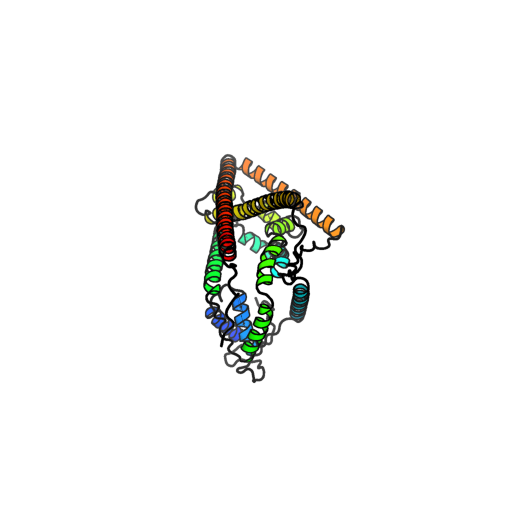 24.508 1.00 91.62 342 LEU A O 1
ATOM 2622 N N . SER A 1 343 ? -16.544 -3.638 22.892 1.00 90.19 343 SER A N 1
ATOM 2623 C CA . SER A 1 343 ? -15.505 -4.516 22.348 1.00 90.19 343 SER A CA 1
ATOM 2624 C C . SER A 1 343 ? -14.365 -3.709 21.739 1.00 90.19 343 SER A C 1
ATOM 2626 O O . SER A 1 343 ? -13.207 -4.001 22.039 1.00 90.19 343 SER A O 1
ATOM 2628 N N . LEU A 1 344 ? -14.678 -2.660 20.974 1.00 90.62 344 LEU A N 1
ATOM 2629 C CA . LEU A 1 344 ? -13.683 -1.736 20.440 1.00 90.62 344 LEU A CA 1
ATOM 2630 C C . LEU A 1 344 ? -12.877 -1.075 21.564 1.00 90.62 344 LEU A C 1
ATOM 2632 O O . LEU A 1 344 ? -11.649 -1.106 21.532 1.00 90.62 344 LEU A O 1
ATOM 2636 N N . LEU A 1 345 ? -13.548 -0.530 22.583 1.00 91.81 345 LEU A N 1
ATOM 2637 C CA . LEU A 1 345 ? -12.891 0.128 23.715 1.00 91.81 345 LEU A CA 1
ATOM 2638 C C . LEU A 1 345 ? -11.964 -0.837 24.467 1.00 91.81 345 LEU A C 1
ATOM 2640 O O . LEU A 1 345 ? -10.820 -0.491 24.762 1.00 91.81 345 LEU A O 1
ATOM 2644 N N . ALA A 1 346 ? -12.419 -2.066 24.720 1.00 91.62 346 ALA A N 1
ATOM 2645 C CA . ALA A 1 346 ? -11.611 -3.097 25.363 1.00 91.62 346 ALA A CA 1
ATOM 2646 C C . ALA A 1 346 ? -10.377 -3.477 24.528 1.00 91.62 346 ALA A C 1
ATOM 2648 O O . ALA A 1 346 ? -9.289 -3.658 25.080 1.00 91.62 346 ALA A O 1
ATOM 2649 N N . VAL A 1 347 ? -10.521 -3.583 23.202 1.00 89.44 347 VAL A N 1
ATOM 2650 C CA . VAL A 1 347 ? -9.398 -3.862 22.297 1.00 89.44 347 VAL A CA 1
ATOM 2651 C C . VAL A 1 347 ? -8.406 -2.701 22.287 1.00 89.44 347 VAL A C 1
ATOM 2653 O O . VAL A 1 347 ? -7.214 -2.945 22.456 1.00 89.44 347 VAL A O 1
ATOM 2656 N N . VAL A 1 348 ? -8.872 -1.457 22.155 1.00 88.56 348 VAL A N 1
ATOM 2657 C CA . VAL A 1 348 ? -8.013 -0.262 22.166 1.00 88.56 348 VAL A CA 1
ATOM 2658 C C . VAL A 1 348 ? -7.237 -0.165 23.476 1.00 88.56 348 VAL A C 1
ATOM 2660 O O . VAL A 1 348 ? -6.022 0.005 23.446 1.00 88.56 348 VAL A O 1
ATOM 2663 N N . LEU A 1 349 ? -7.904 -0.349 24.618 1.00 91.44 349 LEU A N 1
ATOM 2664 C CA . LEU A 1 349 ? -7.253 -0.317 25.927 1.00 91.44 349 LEU A CA 1
ATOM 2665 C C . LEU A 1 349 ? -6.180 -1.408 26.054 1.00 91.44 349 LEU A C 1
ATOM 2667 O O . LEU A 1 349 ? -5.095 -1.150 26.569 1.00 91.44 349 LEU A O 1
ATOM 2671 N N . ARG A 1 350 ? -6.458 -2.617 25.550 1.00 89.81 350 ARG A N 1
ATOM 2672 C CA . ARG A 1 350 ? -5.513 -3.742 25.572 1.00 89.81 350 ARG A CA 1
ATOM 2673 C C . ARG A 1 350 ? -4.325 -3.539 24.632 1.00 89.81 350 ARG A C 1
ATOM 2675 O O . ARG A 1 350 ? -3.212 -3.922 24.976 1.00 89.81 350 ARG A O 1
ATOM 2682 N N . ILE A 1 351 ? -4.553 -2.971 23.450 1.00 88.12 351 ILE A N 1
ATOM 2683 C CA . ILE A 1 351 ? -3.487 -2.638 22.497 1.00 88.12 351 ILE A CA 1
ATOM 2684 C C . ILE A 1 351 ? -2.608 -1.530 23.079 1.00 88.12 351 ILE A C 1
ATOM 2686 O O . ILE A 1 351 ? -1.387 -1.657 23.059 1.00 88.12 351 ILE A O 1
ATOM 2690 N N . ALA A 1 352 ? -3.216 -0.486 23.646 1.00 84.50 352 ALA A N 1
ATOM 2691 C CA . ALA A 1 352 ? -2.500 0.616 24.275 1.00 84.50 352 ALA A CA 1
ATOM 2692 C C . ALA A 1 352 ? -1.657 0.134 25.460 1.00 84.50 352 ALA A C 1
ATOM 2694 O O . ALA A 1 352 ? -0.468 0.433 25.513 1.00 84.50 352 ALA A O 1
ATOM 2695 N N . SER A 1 353 ? -2.224 -0.663 26.372 1.00 88.38 353 SER A N 1
ATOM 2696 C CA . SER A 1 353 ? -1.465 -1.192 27.509 1.00 88.38 353 SER A CA 1
ATOM 2697 C C . SER A 1 353 ? -0.314 -2.092 27.057 1.00 88.38 353 SER A C 1
ATOM 2699 O O . SER A 1 353 ? 0.812 -1.908 27.511 1.00 88.38 353 SER A O 1
ATOM 2701 N N . ALA A 1 354 ? -0.549 -2.999 26.103 1.00 86.94 354 ALA A N 1
ATOM 2702 C CA . ALA A 1 354 ? 0.499 -3.857 25.556 1.00 86.94 354 ALA A CA 1
ATOM 2703 C C . ALA A 1 354 ? 1.607 -3.052 24.855 1.00 86.94 354 ALA A C 1
ATOM 2705 O O . ALA A 1 354 ? 2.788 -3.294 25.102 1.00 86.94 354 ALA A O 1
ATOM 2706 N N . GLY A 1 355 ? 1.254 -2.071 24.022 1.00 80.94 355 GLY A N 1
ATOM 2707 C CA . GLY A 1 355 ? 2.234 -1.237 23.328 1.00 80.94 355 GLY A CA 1
ATOM 2708 C C . GLY A 1 355 ? 3.038 -0.356 24.281 1.00 80.94 355 GLY A C 1
ATOM 2709 O O . GLY A 1 355 ? 4.254 -0.283 24.140 1.00 80.94 355 GLY A O 1
ATOM 2710 N N . ILE A 1 356 ? 2.401 0.216 25.311 1.00 85.81 356 ILE A N 1
ATOM 2711 C CA . ILE A 1 356 ? 3.099 0.948 26.378 1.00 85.81 356 ILE A CA 1
ATOM 2712 C C . ILE A 1 356 ? 4.075 0.018 27.100 1.00 85.81 356 ILE A C 1
ATOM 2714 O O . ILE A 1 356 ? 5.246 0.359 27.216 1.00 85.81 356 ILE A O 1
ATOM 2718 N N . THR A 1 357 ? 3.641 -1.174 27.531 1.00 88.50 357 THR A N 1
ATOM 2719 C CA . THR A 1 357 ? 4.532 -2.111 28.243 1.00 88.50 357 THR A CA 1
ATOM 2720 C C . THR A 1 357 ? 5.746 -2.514 27.405 1.00 88.50 357 THR A C 1
ATOM 2722 O O . THR A 1 357 ? 6.865 -2.504 27.916 1.00 88.50 357 THR A O 1
ATOM 2725 N N . LYS A 1 358 ? 5.561 -2.800 26.110 1.00 84.56 358 LYS A N 1
ATOM 2726 C CA . LYS A 1 358 ? 6.668 -3.116 25.198 1.00 84.56 358 LYS A CA 1
ATOM 2727 C C . LYS A 1 358 ? 7.597 -1.928 24.972 1.00 84.56 358 LYS A C 1
ATOM 2729 O O . LYS A 1 358 ? 8.809 -2.087 25.078 1.00 84.56 358 LYS A O 1
ATOM 2734 N N . ALA A 1 359 ? 7.044 -0.742 24.721 1.00 78.69 359 ALA A N 1
ATOM 2735 C CA . ALA A 1 359 ? 7.835 0.470 24.542 1.00 78.69 359 ALA A CA 1
ATOM 2736 C C . ALA A 1 359 ? 8.658 0.779 25.802 1.00 78.69 359 ALA A C 1
ATOM 2738 O O . ALA A 1 359 ? 9.848 1.061 25.700 1.00 78.69 359 ALA A O 1
ATOM 2739 N N . SER A 1 360 ? 8.065 0.645 26.995 1.00 81.56 360 SER A N 1
ATOM 2740 C CA . SER A 1 360 ? 8.774 0.797 28.269 1.00 81.56 360 SER A CA 1
ATOM 2741 C C . SER A 1 360 ? 9.915 -0.210 28.419 1.00 81.56 360 SER A C 1
ATOM 2743 O O . SER A 1 360 ? 11.019 0.190 28.774 1.00 81.56 360 SER A O 1
ATOM 2745 N N . LEU A 1 361 ? 9.693 -1.491 28.101 1.00 86.88 361 LEU A N 1
ATOM 2746 C CA . LEU A 1 361 ? 10.748 -2.512 28.136 1.00 86.88 361 LEU A CA 1
ATOM 2747 C C . LEU A 1 361 ? 11.890 -2.191 27.166 1.00 86.88 361 LEU A C 1
ATOM 2749 O O . LEU A 1 361 ? 13.054 -2.298 27.542 1.00 86.88 361 LEU A O 1
ATOM 2753 N N . ARG A 1 362 ? 11.570 -1.743 25.947 1.00 84.38 362 ARG A N 1
ATOM 2754 C CA . ARG A 1 362 ? 12.567 -1.356 24.941 1.00 84.38 362 ARG A CA 1
ATOM 2755 C C . ARG A 1 362 ? 13.375 -0.130 25.371 1.00 84.38 362 ARG A C 1
ATOM 2757 O O . ARG A 1 362 ? 14.588 -0.110 25.193 1.00 84.38 362 ARG A O 1
ATOM 2764 N N . ILE A 1 363 ? 12.727 0.862 25.983 1.00 80.31 363 ILE A N 1
ATOM 2765 C CA . ILE A 1 363 ? 13.392 2.039 26.563 1.00 80.31 363 ILE A CA 1
ATOM 2766 C C . ILE A 1 363 ? 14.340 1.626 27.694 1.00 80.31 363 ILE A C 1
ATOM 2768 O O . ILE A 1 363 ? 15.484 2.075 27.721 1.00 80.31 363 ILE A O 1
ATOM 2772 N N . ILE A 1 364 ? 13.893 0.755 28.605 1.00 82.94 364 ILE A N 1
ATOM 2773 C CA . ILE A 1 364 ? 14.722 0.249 29.708 1.00 82.94 364 ILE A CA 1
ATOM 2774 C C . ILE A 1 364 ? 15.917 -0.535 29.157 1.00 82.94 364 ILE A C 1
ATOM 2776 O O . ILE A 1 364 ? 17.044 -0.290 29.576 1.00 82.94 364 ILE A O 1
ATOM 2780 N N . ALA A 1 365 ? 15.700 -1.421 28.182 1.00 81.00 365 ALA A N 1
ATOM 2781 C CA . ALA A 1 365 ? 16.768 -2.185 27.543 1.00 81.00 365 ALA A CA 1
ATOM 2782 C C . ALA A 1 365 ? 17.803 -1.271 26.865 1.00 81.00 365 ALA A C 1
ATOM 2784 O O . ALA A 1 365 ? 19.003 -1.453 27.064 1.00 81.00 365 ALA A O 1
ATOM 2785 N N . ALA A 1 366 ? 17.351 -0.243 26.137 1.00 76.81 366 ALA A N 1
ATOM 2786 C CA . ALA A 1 366 ? 18.230 0.751 25.524 1.00 76.81 366 ALA A CA 1
ATOM 2787 C C . ALA A 1 366 ? 19.024 1.551 26.574 1.00 76.81 366 ALA A C 1
ATOM 2789 O O . ALA A 1 366 ? 20.222 1.780 26.406 1.00 76.81 366 ALA A O 1
ATOM 2790 N N . ALA A 1 367 ? 18.389 1.933 27.687 1.00 74.25 367 ALA A N 1
ATOM 2791 C CA . ALA A 1 367 ? 19.056 2.617 28.792 1.00 74.25 367 ALA A CA 1
ATOM 2792 C C . ALA A 1 367 ? 20.108 1.723 29.474 1.00 74.25 367 ALA A C 1
ATOM 2794 O O . ALA A 1 367 ? 21.224 2.178 29.725 1.00 74.25 367 ALA A O 1
ATOM 2795 N N . CYS A 1 368 ? 19.795 0.448 29.723 1.00 76.19 368 CYS A N 1
ATOM 2796 C CA . CYS A 1 368 ? 20.741 -0.528 30.263 1.00 76.19 368 CYS A CA 1
ATOM 2797 C C . CYS A 1 368 ? 21.935 -0.737 29.324 1.00 76.19 368 CYS A C 1
ATOM 2799 O O . CYS A 1 368 ? 23.074 -0.660 29.777 1.00 76.19 368 CYS A O 1
ATOM 2801 N N . ALA A 1 369 ? 21.694 -0.914 28.021 1.00 71.75 369 ALA A N 1
ATOM 2802 C CA . ALA A 1 369 ? 22.756 -1.047 27.025 1.00 71.75 369 ALA A CA 1
ATOM 2803 C C . ALA A 1 369 ? 23.664 0.196 26.985 1.00 71.75 369 ALA A C 1
ATOM 2805 O O . ALA A 1 369 ? 24.888 0.069 26.989 1.00 71.75 369 ALA A O 1
ATOM 2806 N N . ALA A 1 370 ? 23.089 1.403 27.044 1.00 65.69 370 ALA A N 1
ATOM 2807 C CA . ALA A 1 370 ? 23.855 2.648 27.092 1.00 65.69 370 ALA A CA 1
ATOM 2808 C C . ALA A 1 370 ? 24.718 2.767 28.363 1.00 65.69 370 ALA A C 1
ATOM 2810 O O . ALA A 1 370 ? 25.854 3.245 28.299 1.00 65.69 370 ALA A O 1
ATOM 2811 N N . VAL A 1 371 ? 24.214 2.313 29.516 1.00 68.12 371 VAL A N 1
ATOM 2812 C CA . VAL A 1 371 ? 24.988 2.256 30.767 1.00 68.12 371 VAL A CA 1
ATOM 2813 C C . VAL A 1 371 ? 26.131 1.247 30.650 1.00 68.12 371 VAL A C 1
ATOM 2815 O O . VAL A 1 371 ? 27.262 1.595 30.984 1.00 68.12 371 VAL A O 1
ATOM 2818 N N . SER A 1 372 ? 25.877 0.051 30.111 1.00 63.88 372 SER A N 1
ATOM 2819 C CA . SER A 1 372 ? 26.897 -0.984 29.903 1.00 63.88 372 SER A CA 1
ATOM 2820 C C . SER A 1 372 ? 28.018 -0.522 28.967 1.00 63.88 372 SER A C 1
ATOM 2822 O O . SER A 1 372 ? 29.196 -0.662 29.306 1.00 63.88 372 SER A O 1
ATOM 2824 N N . VAL A 1 373 ? 27.678 0.110 27.839 1.00 58.81 373 VAL A N 1
ATOM 2825 C CA . VAL A 1 373 ? 28.660 0.703 26.913 1.00 58.81 373 VAL A CA 1
ATOM 2826 C C . VAL A 1 373 ? 29.469 1.796 27.614 1.00 58.81 373 VAL A C 1
ATOM 2828 O O . VAL A 1 373 ? 30.694 1.818 27.518 1.00 58.81 373 VAL A O 1
ATOM 2831 N N . ARG A 1 374 ? 28.821 2.663 28.403 1.00 55.84 374 ARG A N 1
ATOM 2832 C CA . ARG A 1 374 ? 29.509 3.727 29.148 1.00 55.84 374 ARG A CA 1
ATOM 2833 C C . ARG A 1 374 ? 30.454 3.181 30.223 1.00 55.84 374 ARG A C 1
ATOM 2835 O O . ARG A 1 374 ? 31.532 3.742 30.404 1.00 55.84 374 ARG A O 1
ATOM 2842 N N . THR A 1 375 ? 30.101 2.087 30.900 1.00 57.56 375 THR A N 1
ATOM 2843 C CA . THR A 1 375 ? 30.993 1.415 31.862 1.00 57.56 375 THR A CA 1
ATOM 2844 C C . THR A 1 375 ? 32.170 0.711 31.188 1.00 57.56 375 THR A C 1
ATOM 2846 O O . THR A 1 375 ? 33.275 0.748 31.722 1.00 57.56 375 THR A O 1
ATOM 2849 N N . LEU A 1 376 ? 31.972 0.141 29.994 1.00 49.31 376 LEU A N 1
ATOM 2850 C CA . LEU A 1 376 ? 33.034 -0.473 29.188 1.00 49.31 376 LEU A CA 1
ATOM 2851 C C . LEU A 1 376 ? 34.033 0.567 28.662 1.00 49.31 376 LEU A C 1
ATOM 2853 O O . LEU A 1 376 ? 35.241 0.363 28.761 1.00 49.31 376 LEU A O 1
ATOM 2857 N N . VAL A 1 377 ? 33.542 1.711 28.176 1.00 53.09 377 VAL A N 1
ATOM 2858 C CA . VAL A 1 377 ? 34.384 2.835 27.731 1.00 53.09 377 VAL A CA 1
ATOM 2859 C C . VAL A 1 377 ? 35.143 3.460 28.905 1.00 53.09 377 VAL A C 1
ATOM 2861 O O . VAL A 1 377 ? 36.331 3.752 28.789 1.00 53.09 377 VAL A O 1
ATOM 2864 N N . TRP A 1 378 ? 34.500 3.616 30.066 1.00 46.81 378 TRP A N 1
ATOM 2865 C CA . TRP A 1 378 ? 35.172 4.127 31.265 1.00 46.81 378 TRP A CA 1
ATOM 2866 C C . TRP A 1 378 ? 36.213 3.145 31.822 1.00 46.81 378 TRP A C 1
ATOM 2868 O O . TRP A 1 378 ? 37.271 3.567 32.284 1.00 46.81 378 TRP A O 1
ATOM 2878 N N . GLY A 1 379 ? 35.948 1.838 31.721 1.00 45.19 379 GLY A N 1
ATOM 2879 C CA . GLY A 1 379 ? 36.927 0.791 31.991 1.00 45.19 379 GLY A CA 1
ATOM 2880 C C . GLY A 1 379 ? 38.145 0.919 31.078 1.00 45.19 379 GLY A C 1
ATOM 2881 O O . GLY A 1 379 ? 39.254 1.038 31.583 1.00 45.19 379 GLY A O 1
ATOM 2882 N N . ARG A 1 380 ? 37.949 0.986 29.756 1.00 48.34 380 ARG A N 1
ATOM 2883 C CA . ARG A 1 380 ? 39.043 1.091 28.774 1.00 48.34 380 ARG A CA 1
ATOM 2884 C C . ARG A 1 380 ? 39.916 2.340 28.981 1.00 48.34 380 ARG A C 1
ATOM 2886 O O . ARG A 1 380 ? 41.128 2.200 29.082 1.00 48.34 380 ARG A O 1
ATOM 2893 N N . ASN A 1 381 ? 39.322 3.518 29.193 1.00 50.22 381 ASN A N 1
ATOM 2894 C CA . ASN A 1 381 ? 40.096 4.747 29.438 1.00 50.22 381 ASN A CA 1
ATOM 2895 C C . ASN A 1 381 ? 40.900 4.711 30.751 1.00 50.22 381 ASN A C 1
ATOM 2897 O O . ASN A 1 381 ? 41.973 5.299 30.833 1.00 50.22 381 ASN A O 1
ATOM 2901 N N . ARG A 1 382 ? 40.415 4.007 31.784 1.00 43.28 382 ARG A N 1
ATOM 2902 C CA . ARG A 1 382 ? 41.153 3.840 33.046 1.00 43.28 382 ARG A CA 1
ATOM 2903 C C . ARG A 1 382 ? 42.381 2.933 32.888 1.00 43.28 382 ARG A C 1
ATOM 2905 O O . ARG A 1 382 ? 43.360 3.133 33.599 1.00 43.28 382 ARG A O 1
ATOM 2912 N N . TRP A 1 383 ? 42.345 1.954 31.985 1.00 46.97 383 TRP A N 1
ATOM 2913 C CA . TRP A 1 383 ? 43.507 1.108 31.682 1.00 46.97 383 TRP A CA 1
ATOM 2914 C C . TRP A 1 383 ? 44.573 1.858 30.866 1.00 46.97 383 TRP A C 1
ATOM 2916 O O . TRP A 1 383 ? 45.766 1.672 31.111 1.00 46.97 383 TRP A O 1
ATOM 2926 N N . ASP A 1 384 ? 44.169 2.768 29.979 1.00 50.16 384 ASP A N 1
ATOM 2927 C CA . ASP A 1 384 ? 45.103 3.602 29.207 1.00 50.16 384 ASP A CA 1
ATOM 2928 C C . ASP A 1 384 ? 45.822 4.664 30.069 1.00 50.16 384 ASP A C 1
ATOM 2930 O O . ASP A 1 384 ? 46.991 4.969 29.828 1.00 50.16 384 ASP A O 1
ATOM 2934 N N . ASP A 1 385 ? 45.179 5.182 31.124 1.00 50.06 385 ASP A N 1
ATOM 2935 C CA . ASP A 1 385 ? 45.827 6.103 32.078 1.00 50.06 385 ASP A CA 1
ATOM 2936 C C . ASP A 1 385 ? 46.812 5.390 33.026 1.00 50.06 385 ASP A C 1
ATOM 2938 O O . ASP A 1 385 ? 47.832 5.962 33.411 1.00 50.06 385 ASP A O 1
ATOM 2942 N N . VAL A 1 386 ? 46.557 4.126 33.386 1.00 51.19 386 VAL A N 1
ATOM 2943 C CA . VAL A 1 386 ? 47.463 3.345 34.253 1.00 51.19 386 VAL A CA 1
ATOM 2944 C C . VAL A 1 386 ? 48.702 2.862 33.490 1.00 51.19 386 VAL A C 1
ATOM 2946 O O . VAL A 1 386 ? 49.773 2.738 34.079 1.00 51.19 386 VAL A O 1
ATOM 2949 N N . THR A 1 387 ? 48.598 2.642 32.177 1.00 48.97 387 THR A N 1
ATOM 2950 C CA . THR A 1 387 ? 49.724 2.185 31.342 1.00 48.97 387 THR A CA 1
ATOM 2951 C C . THR A 1 387 ? 50.662 3.312 30.892 1.00 48.97 387 THR A C 1
ATOM 2953 O O . THR A 1 387 ? 51.832 3.040 30.636 1.00 48.97 387 THR A O 1
ATOM 2956 N N . ARG A 1 388 ? 50.220 4.580 30.870 1.00 45.44 388 ARG A N 1
ATOM 2957 C CA . ARG A 1 388 ? 51.097 5.748 30.611 1.00 45.44 388 ARG A CA 1
ATOM 2958 C C . ARG A 1 388 ? 51.801 6.321 31.846 1.00 45.44 388 ARG A C 1
ATOM 2960 O O . ARG A 1 388 ? 52.685 7.157 31.693 1.00 45.44 388 ARG A O 1
ATOM 2967 N N . GLY A 1 389 ? 51.439 5.895 33.056 1.00 39.75 389 GLY A N 1
ATOM 2968 C CA . GLY A 1 389 ? 51.959 6.464 34.308 1.00 39.75 389 GLY A CA 1
ATOM 2969 C C . GLY A 1 389 ? 53.248 5.842 34.862 1.00 39.75 389 GLY A C 1
ATOM 2970 O O . GLY A 1 389 ? 53.684 6.249 35.936 1.00 39.75 389 GLY A O 1
ATOM 2971 N N . GLY A 1 390 ? 53.852 4.854 34.194 1.00 38.25 390 GLY A N 1
ATOM 2972 C CA . GLY A 1 390 ? 54.995 4.111 34.735 1.00 38.25 390 GLY A CA 1
ATOM 2973 C C . GLY A 1 390 ? 56.092 3.869 33.709 1.00 38.25 390 GLY A C 1
ATOM 2974 O O . GLY A 1 390 ? 56.124 2.807 33.097 1.00 38.25 390 GLY A O 1
ATOM 2975 N N . GLY A 1 391 ? 57.008 4.824 33.535 1.00 38.19 391 GLY A N 1
ATOM 2976 C CA . GLY A 1 391 ? 58.180 4.586 32.694 1.00 38.19 391 GLY A CA 1
ATOM 2977 C C . GLY A 1 391 ? 59.020 5.806 32.344 1.00 38.19 391 GLY A C 1
ATOM 2978 O O . GLY A 1 391 ? 59.318 5.979 31.173 1.00 38.19 391 GLY A O 1
ATOM 2979 N N . GLU A 1 392 ? 59.436 6.627 33.312 1.00 40.53 392 GLU A N 1
ATOM 2980 C CA . GLU A 1 392 ? 60.579 7.522 33.077 1.00 40.53 392 GLU A CA 1
ATOM 2981 C C . GLU A 1 392 ? 61.351 7.790 34.378 1.00 40.53 392 GLU A C 1
ATOM 2983 O O . GLU A 1 392 ? 61.091 8.737 35.115 1.00 40.53 392 GLU A O 1
ATOM 2988 N N . THR A 1 393 ? 62.301 6.902 34.684 1.00 36.34 393 THR A N 1
ATOM 2989 C CA . THR A 1 393 ? 63.392 7.157 35.636 1.00 36.34 393 THR A CA 1
ATOM 2990 C C . THR A 1 393 ? 64.724 6.891 34.940 1.00 36.34 393 THR A C 1
ATOM 2992 O O . THR A 1 393 ? 65.207 5.763 34.895 1.00 36.34 393 THR A O 1
ATOM 2995 N N . ASP A 1 394 ? 65.237 7.949 34.318 1.00 37.84 394 ASP A N 1
ATOM 2996 C CA . ASP A 1 394 ? 66.623 8.433 34.344 1.00 37.84 394 ASP A CA 1
ATOM 2997 C C . ASP A 1 394 ? 67.726 7.433 34.769 1.00 37.84 394 ASP A C 1
ATOM 2999 O O . ASP A 1 394 ? 68.007 7.290 35.957 1.00 37.84 394 ASP A O 1
ATOM 3003 N N . VAL A 1 395 ? 68.403 6.787 33.804 1.00 36.34 395 VAL A N 1
ATOM 3004 C CA . VAL A 1 395 ? 69.754 6.209 33.985 1.00 36.34 395 VAL A CA 1
ATOM 3005 C C . VAL A 1 395 ? 70.516 6.192 32.651 1.00 36.34 395 VAL A C 1
ATOM 3007 O O . VAL A 1 395 ? 70.553 5.172 31.976 1.00 36.34 395 VAL A O 1
ATOM 3010 N N . THR A 1 396 ? 71.216 7.274 32.298 1.00 33.81 396 THR A N 1
ATOM 3011 C CA . THR A 1 396 ? 72.482 7.166 31.538 1.00 33.81 396 THR A CA 1
ATOM 3012 C C . THR A 1 396 ? 73.423 8.321 31.880 1.00 33.81 396 THR A C 1
ATOM 3014 O O . THR A 1 396 ? 73.541 9.307 31.153 1.00 33.81 396 THR A O 1
ATOM 3017 N N . LYS A 1 397 ? 74.170 8.171 32.975 1.00 33.78 397 LYS A N 1
ATOM 3018 C CA . LYS A 1 397 ? 75.491 8.788 33.127 1.00 33.78 397 LYS A CA 1
ATOM 3019 C C . LYS A 1 397 ? 76.474 7.723 33.597 1.00 33.78 397 LYS A C 1
ATOM 3021 O O . LYS A 1 397 ? 76.175 6.954 34.500 1.00 33.78 397 LYS A O 1
ATOM 3026 N N . THR A 1 398 ? 77.663 7.773 33.001 1.00 33.19 398 THR A N 1
ATOM 3027 C CA . THR A 1 398 ? 78.914 7.064 33.332 1.00 33.19 398 THR A CA 1
ATOM 3028 C C . THR A 1 398 ? 79.117 5.649 32.775 1.00 33.19 398 THR A C 1
ATOM 3030 O O . THR A 1 398 ? 78.883 4.650 33.441 1.00 33.19 398 THR A O 1
ATOM 3033 N N . LYS A 1 399 ? 79.740 5.577 31.589 1.00 31.41 399 LYS A N 1
ATOM 3034 C CA . LYS A 1 399 ? 80.996 4.822 31.427 1.00 31.41 399 LYS A CA 1
ATOM 3035 C C . LYS A 1 399 ? 81.757 5.267 30.173 1.00 31.41 399 LYS A C 1
ATOM 3037 O O . LYS A 1 399 ? 81.489 4.819 29.068 1.00 31.41 399 LYS A O 1
ATOM 3042 N N . ALA A 1 400 ? 82.713 6.166 30.385 1.00 36.09 400 ALA A N 1
ATOM 3043 C CA . ALA A 1 400 ? 83.906 6.281 29.560 1.00 36.09 400 ALA A CA 1
ATOM 3044 C C . ALA A 1 400 ? 84.983 5.398 30.208 1.00 36.09 400 ALA A C 1
ATOM 3046 O O . ALA A 1 400 ? 85.208 5.553 31.409 1.00 36.09 400 ALA A O 1
ATOM 3047 N N . ALA A 1 401 ? 85.572 4.470 29.446 1.00 34.84 401 ALA A N 1
ATOM 3048 C CA . ALA A 1 401 ? 86.929 3.918 29.591 1.00 34.84 401 ALA A CA 1
ATOM 3049 C C . ALA A 1 401 ? 87.042 2.600 28.802 1.00 34.84 401 ALA A C 1
ATOM 3051 O O . ALA A 1 401 ? 86.629 1.555 29.308 1.00 34.84 401 ALA A O 1
ATOM 3052 N N . ALA A 1 402 ? 87.577 2.689 27.582 1.00 31.86 402 ALA A N 1
ATOM 3053 C CA . ALA A 1 402 ? 88.538 1.779 26.941 1.00 31.86 402 ALA A CA 1
ATOM 3054 C C . ALA A 1 402 ? 88.622 2.134 25.453 1.00 31.86 402 ALA A C 1
ATOM 3056 O O . ALA A 1 402 ? 87.579 2.012 24.771 1.00 31.86 402 ALA A O 1
#

Foldseek 3Di:
DPPLFFPPDKWFDPALPDDTDSADPVGHPVVVLVVQLVVQLVVDQCSVPDPVSSVLSVLLCVSTMDTDGPPVVVVVVVVVVVVVVVVCVVQVQDDPCLQCVLVVLLVLLQDPDPVSLVVNLVLQADPQLEGDLVSVVVVLVSVVVVVVSVVVCVVVPPSPCRPDPVSNVVVVVVVVVVVPPPVSNVVVVVVSNVVRDDSVNSVLLLLLDPSVPSVLVSLLSHPLLNVLVVCLDPVNVSVLVVLLVVLLVVLLVVVVVVVVVVVVVVVVVVVVVCPPDDDDDDDDDPPPPPPPPPDDDDDDDPVNVVVVVSSNVSSVVSVVVSVVSNVVVLVVVPPSSVVSVVSNVVSVVVSNVSSVVSSVVVVVVVVVVVVVVVVVVVVVVVVVVVVVPDDDDDDDDDDDDD

pLDDT: mean 71.47, std 19.34, range [27.27, 93.38]

Organism: NCBI:txid3111310

Secondary structure (DSSP, 8-state):
---SSS-S--EE-SSTTSPPBS-BTTB-HHHHHHHHHHHHHHHSTTTTT-HHHHHHHHHHHTTTEE----HHHHHHHHHHHHHHHHHHHH-TT--HHHHHHHHHHHHHTS--SHHHHHHHHHHHB-TTS-B-HHHHHHHHHHHHHHHHHHHHHHS---PPPPSSHHHHHHHHHHHHHHTT-HHHHHHHHHHHHTTSPPHHHHHHHHHHSSTTHHHHHHHHHS-HHHHHHHHHSSTTHHHHHHHHHHHHHHHHHHHHHHHHHHHHHHHHHHHHHGGGS-----------------PPPP---HHHHHHHHHHHHHHHHHHHHHHHHHHHHHHHTTHHHHHHHHHHHHHHHHHHHHHHHHHHHHHHHHHHHHHHHHHHHHHHHHHHHHHSSS------------

Solvent-accessible surface area (backbone atoms only — not comparable to full-atom values): 22883 Å² total; per-residue (Å²): 128,86,81,66,57,70,41,83,72,45,31,36,34,93,47,84,86,50,72,78,30,78,68,41,96,93,45,61,41,66,62,52,51,53,51,52,51,49,54,52,30,72,69,36,84,58,29,91,81,36,70,67,42,49,51,54,54,51,57,64,44,51,66,38,38,50,76,40,60,55,67,71,57,55,52,50,51,52,52,48,55,52,51,50,56,52,42,39,73,77,37,73,44,64,55,65,63,52,69,42,43,31,55,52,53,31,51,69,61,30,53,89,46,74,66,48,43,48,53,59,41,61,68,47,28,46,98,84,25,39,66,48,59,67,61,54,50,55,50,52,50,50,52,49,55,47,53,53,51,48,64,57,37,74,81,56,74,69,70,76,77,54,88,45,76,66,50,46,51,53,51,59,53,51,53,59,63,63,64,74,49,70,68,52,57,58,58,27,51,60,59,40,63,72,66,29,61,47,76,65,54,24,50,47,49,28,53,21,39,84,60,12,54,61,52,51,47,50,63,58,58,43,37,60,49,58,46,24,43,48,61,58,38,77,83,43,47,63,62,51,51,53,53,21,54,55,48,18,51,55,51,38,56,52,50,50,54,54,50,50,56,53,49,52,52,50,50,54,53,52,54,62,67,54,72,81,72,82,83,90,83,81,90,87,79,90,65,79,76,79,69,79,75,71,79,77,76,78,91,72,52,72,68,56,53,51,52,51,53,50,28,54,51,43,20,53,52,49,52,51,54,44,52,52,54,51,50,52,49,29,61,73,49,42,72,60,17,51,51,13,53,52,32,38,51,54,46,51,53,50,36,50,51,52,14,50,55,51,26,51,49,51,52,51,50,52,51,51,53,53,50,51,53,51,51,51,53,53,52,53,56,54,52,57,56,62,66,71,72,71,87,84,79,93,85,90,83,89,84,89,88,133

Radius of gyration: 30.49 Å; Cα contacts (8 Å, |Δi|>4): 270; chains: 1; bounding box: 118×53×72 Å

InterPro domains:
  IPR050154 UbiB protein kinase [PTHR10566] (48-320)

Sequence (402 aa):
MATGFVGSPIEWRAQESDPWQLTHPDGDPRDVMAKELRRRMEACPGGGSRFGALSVVLSDMGFFWQMYTPPYVILLIRTFLTLEGIAGQVDPEFNIYEVALPWAVQRALSPSTASGTRTLRDSLLTDANRFQWDRVEDLLEAQRAQAEEDARLEEECIVPEATSSRARLMAGEADKGNALDPALASAGAELQAAQAATPMESLVAVFGSASGATLRRIAKDLDSTQLFLDLRAPANREARRYAVTQLEGTLFAGASKAMGNLGSGLKSITKRLNRGRAVVAAADVTSSQENDVVPQAWPTSEVAARMEAQRKLRAKQAIRLILRSHWTRQVEAGWRGLAAVLSLLAVVLRIASAGITKASLRIIAAACAAVSVRTLVWGRNRWDDVTRGGGETDVTKTKAAA